Protein AF-X0A8H6-F1 (afdb_monomer_lite)

Sequence (537 aa):
MASAAYNHSKVDALNLSSRRIHMEAFFKHLGLWNSDKVAKAREKCVEMLCQLLNKHGYTSISQQYFEYEVDALVWYNVLKRGKVLTEANRWPWSETIPKKVDLTTPASLVYRDWLRRNSPAEGEDGGETIPPEPSNAQEHQVPAASVAAESSKASQGPESTTARVSQPSVAPQDQASVPWRTRKTQLDSAEKRAAQQKKAEEMAAKQQLAQNLFDAELAKIEALKHEASKEETVDSTEAVETEEAQRNGADQQARNQPTLPTGFDWAADVKETPLFSPYVDPKDPVPIREDWGIHNFENVKGSALPSHSLCETIWWEVIDKPRGGPLLGPFELALPNWLDFHDLVLHDFHKIATNKLIDEDIVIAWRIEENHPVSLIVGPSPLKNHAEGDIPFGLRVRSNWLRVAAWIVDAYRGSPVRLVDYLWDYQRWVVCHGESEPFHVYQHLHGVWQDITDNPDEAAAAARMNRENMDKWLPEVHAILTQPPDNVELLLENWVRREGNDHTKGRTIIARDAWARVALNAAYSWFYTMMSKDSNN

Organism: NCBI:txid1089452

Secondary structure (DSSP, 8-state):
-PPPP---TTS-TT-HHHHHHHHHHHHHHTT---HHHHHHHHHHHHHHHHHHHHHTT-S--BHHHHHHHHHHHHHHHHHHHTT---GGGS-TTTT-PPPSS-TTS-B-HHHHHHHHHHS--------------------------------------------------------PPPPHHHHHHHHHHHHHHHHHHHHHHHHHHHHHHHHHHHHHHHHHHHHHHHHHHHHHHHHTTTSHHHHTTTGGGSTT----PPPPPS---TTS------SS--SS-TTSPP---SSTTGGGGS-PPPP-PPPHHHHHHHHHHHT-----TTEEETTEEE--TTS-HIIIIITTTHHHHHTTSS-TTEEEEEEEETTEEEEEEEEE-TTS---TT-HHHHHHHHHHHHHHHHHHHHHHTT----HHHHHHHHHHHHHHH---S-TTHHHHHHHHHHHHHH-HHHHHHHHHHHHHHHHHHHHHHHHHHTS-HHHHHHHHHHHHHTT-HHHHHHHHHHHHHHHHHHHHHHHHHHHHHHHHHHTT-

Foldseek 3Di:
DDDDQLDPPVFDLQDLVSLVVSLQVVCVVVVLDDPVVLVVQLVVLLVVVLVVCVVVVNLWFFQSQSSSSSSLSSQCVSCVVVVNDDPSRHPPCVVPHDDRDDPVGDTRPSSNVVCVVPPDPPDPPPPPVPDDDDDDDDDDDDDDDDDDDDDDDDDDDDDDDDDDDDDDDDDDDDDDDDDPVVVVVVVVVVVVVVVVVVVVVVVVVVVVVVVVVVVVVVVVVVVVVVVVVVVVVPVVPPVVVPVVVPPPPPPPPPDDDDDDDPDDDPPPDPPPDQPDAFLDAPPDDQPFDDCFPVCLPPQDDFDDDDDQVLLVLLCCLAPVDDDDQQDPGRLKGFDDSLQRCCQQDVVVVVVCVVVVLAPPQWDWGFDDDPSGTTIIHIGGDPVDDDDRPPNVVSVSSVLVSQQVLQVVLVSLQQDSQHSSNSSVLVVVVCVVPVDRGDPPSVVSSNVSSVVCVVCVVVSSVSNVVLNVVLSVCSVVLVVLSSDRPVCNLVSLLCVLPVPHDVRNVSSLVSNLSSSCSRPVVVSVVSSVVSVVVVVPD

Structure (mmCIF, N/CA/C/O backbone):
data_AF-X0A8H6-F1
#
_entry.id   AF-X0A8H6-F1
#
loop_
_atom_site.group_PDB
_atom_site.id
_atom_site.type_symbol
_atom_site.label_atom_id
_atom_site.label_alt_id
_atom_site.label_comp_id
_atom_site.label_asym_id
_atom_site.label_entity_id
_atom_site.label_seq_id
_atom_site.pdbx_PDB_ins_code
_atom_site.Cartn_x
_atom_site.Cartn_y
_atom_site.Cartn_z
_atom_site.occupancy
_atom_site.B_iso_or_equiv
_atom_site.auth_seq_id
_atom_site.auth_comp_id
_atom_site.auth_asym_id
_atom_site.auth_atom_id
_atom_site.pdbx_PDB_model_num
ATOM 1 N N . MET A 1 1 ? -37.656 0.524 -10.442 1.00 39.66 1 MET A N 1
ATOM 2 C CA . MET A 1 1 ? -37.536 0.684 -11.911 1.00 39.66 1 MET A CA 1
ATOM 3 C C . MET A 1 1 ? -36.083 0.441 -12.276 1.00 39.66 1 MET A C 1
ATOM 5 O O . MET A 1 1 ? -35.234 0.967 -11.567 1.00 39.66 1 MET A O 1
ATOM 9 N N . ALA A 1 2 ? -35.778 -0.333 -13.318 1.00 36.41 2 ALA A N 1
ATOM 10 C CA . ALA A 1 2 ? -34.399 -0.432 -13.798 1.00 36.41 2 ALA A CA 1
ATOM 11 C C . ALA A 1 2 ? -34.017 0.886 -14.492 1.00 36.41 2 ALA A C 1
ATOM 13 O O . ALA A 1 2 ? -34.701 1.300 -15.429 1.00 36.41 2 ALA A O 1
ATOM 14 N N . SER A 1 3 ? -32.959 1.561 -14.033 1.00 46.88 3 SER A N 1
ATOM 15 C CA . SER A 1 3 ? -32.407 2.694 -14.783 1.00 46.88 3 SER A CA 1
ATOM 16 C C . SER A 1 3 ? -31.815 2.151 -16.076 1.00 46.88 3 SER A C 1
ATOM 18 O O . SER A 1 3 ? -30.947 1.282 -16.027 1.00 46.88 3 SER A O 1
ATOM 20 N N . ALA A 1 4 ? -32.246 2.672 -17.225 1.00 57.19 4 ALA A N 1
ATOM 21 C CA . ALA A 1 4 ? -31.561 2.393 -18.480 1.00 57.19 4 ALA A CA 1
ATOM 22 C C . ALA A 1 4 ? -30.087 2.805 -18.334 1.00 57.19 4 ALA A C 1
ATOM 24 O O . ALA A 1 4 ? -29.799 3.911 -17.864 1.00 57.19 4 ALA A O 1
ATOM 25 N N . ALA A 1 5 ? -29.164 1.903 -18.680 1.00 70.69 5 ALA A N 1
ATOM 26 C CA . ALA A 1 5 ? -27.735 2.162 -18.561 1.00 70.69 5 ALA A CA 1
ATOM 27 C C . ALA A 1 5 ? -27.361 3.368 -19.435 1.00 70.69 5 ALA A C 1
ATOM 29 O O . ALA A 1 5 ? -27.647 3.396 -20.636 1.00 70.69 5 ALA A O 1
ATOM 30 N N . TYR A 1 6 ? -26.761 4.386 -18.820 1.00 85.75 6 TYR A N 1
ATOM 31 C CA . TYR A 1 6 ? -26.459 5.642 -19.496 1.00 85.75 6 TYR A CA 1
ATOM 32 C C . TYR A 1 6 ? -25.353 5.385 -20.525 1.00 85.75 6 TYR A C 1
ATOM 34 O O . TYR A 1 6 ? -24.227 5.071 -20.163 1.00 85.75 6 TYR A O 1
ATOM 42 N N . ASN A 1 7 ? -25.664 5.420 -21.822 1.00 89.62 7 ASN A N 1
ATOM 43 C CA . ASN A 1 7 ? -24.740 4.885 -22.824 1.00 89.62 7 ASN A CA 1
ATOM 44 C C . ASN A 1 7 ? -23.545 5.832 -23.060 1.00 89.62 7 ASN A C 1
ATOM 46 O O . ASN A 1 7 ? -23.673 6.848 -23.742 1.00 89.62 7 ASN A O 1
ATOM 50 N N . HIS A 1 8 ? -22.382 5.472 -22.511 1.00 91.56 8 HIS A N 1
ATOM 51 C CA . HIS A 1 8 ? -21.139 6.241 -22.617 1.00 91.56 8 HIS A CA 1
ATOM 52 C C . HIS A 1 8 ? -20.358 6.009 -23.928 1.00 91.56 8 HIS A C 1
ATOM 54 O O . HIS A 1 8 ? -19.555 6.862 -24.309 1.00 91.56 8 HIS A O 1
ATOM 60 N N . SER A 1 9 ? -20.572 4.889 -24.635 1.00 90.31 9 SER A N 1
ATOM 61 C CA . SER A 1 9 ? -19.743 4.491 -25.792 1.00 90.31 9 SER A CA 1
ATOM 62 C C . SER A 1 9 ? -20.056 5.254 -27.083 1.00 90.31 9 SER A C 1
ATOM 64 O O . SER A 1 9 ? -19.313 5.160 -28.056 1.00 90.31 9 SER A O 1
ATOM 66 N N . LYS A 1 10 ? -21.128 6.056 -27.094 1.00 92.31 10 LYS A N 1
ATOM 67 C CA . LYS A 1 10 ? -21.468 6.975 -28.196 1.00 92.31 10 LYS A CA 1
ATOM 68 C C . LYS A 1 10 ? -20.771 8.339 -28.109 1.00 92.31 10 LYS A C 1
ATOM 70 O O . LYS A 1 10 ? -21.009 9.191 -28.964 1.00 92.31 10 LYS A O 1
ATOM 75 N N . VAL A 1 11 ? -19.956 8.572 -27.081 1.00 95.19 11 VAL A N 1
ATOM 76 C CA . VAL A 1 11 ? -19.265 9.846 -26.849 1.00 95.19 11 VAL A CA 1
ATOM 77 C C . VAL A 1 11 ? -17.816 9.738 -27.300 1.00 95.19 11 VAL A C 1
ATOM 79 O O . VAL A 1 11 ? -17.092 8.846 -26.866 1.00 95.19 11 VAL A O 1
ATOM 82 N N . ASP A 1 12 ? -17.375 10.685 -28.127 1.00 95.38 12 ASP A N 1
ATOM 83 C CA . ASP A 1 12 ? -15.957 10.862 -28.430 1.00 95.38 12 ASP A CA 1
ATOM 84 C C . ASP A 1 12 ? -15.209 11.316 -27.163 1.00 95.38 12 ASP A C 1
ATOM 86 O O . ASP A 1 12 ? -15.284 12.476 -26.749 1.00 95.38 12 ASP A O 1
ATOM 90 N N . ALA A 1 13 ? -14.485 10.377 -26.552 1.00 93.56 13 ALA A N 1
ATOM 91 C CA . ALA A 1 13 ? -13.665 10.588 -25.363 1.00 93.56 13 ALA A CA 1
ATOM 92 C C . ALA A 1 13 ? -12.538 11.614 -25.570 1.00 93.56 13 ALA A C 1
ATOM 94 O O . ALA A 1 13 ? -12.075 12.228 -24.608 1.00 93.56 13 ALA A O 1
ATOM 95 N N . LEU A 1 14 ? -12.088 11.824 -26.809 1.00 94.19 14 LEU A N 1
ATOM 96 C CA . LEU A 1 14 ? -11.013 12.753 -27.148 1.00 94.19 14 LEU A CA 1
ATOM 97 C C . LEU A 1 14 ? -11.537 14.180 -27.389 1.00 94.19 14 LEU A C 1
ATOM 99 O O . LEU A 1 14 ? -10.758 15.138 -27.306 1.00 94.19 14 LEU A O 1
ATOM 103 N N . ASN A 1 15 ? -12.847 14.343 -27.609 1.00 97.00 15 ASN A N 1
ATOM 104 C CA . ASN A 1 15 ? -13.508 15.631 -27.803 1.00 97.00 15 ASN A CA 1
ATOM 105 C C . ASN A 1 15 ? -13.967 16.261 -26.477 1.00 97.00 15 ASN A C 1
ATOM 107 O O . ASN A 1 15 ? -14.870 15.779 -25.791 1.00 97.00 15 ASN A O 1
ATOM 111 N N . LEU A 1 16 ? -13.364 17.407 -26.153 1.00 96.06 16 LEU A N 1
ATOM 112 C CA . LEU A 1 16 ? -13.616 18.174 -24.931 1.00 96.06 16 LEU A CA 1
ATOM 113 C C . LEU A 1 16 ? -15.093 18.547 -24.726 1.00 96.06 16 LEU A C 1
ATOM 115 O O . LEU A 1 16 ? -15.620 18.432 -23.619 1.00 96.06 16 LEU A O 1
ATOM 119 N N . SER A 1 17 ? -15.760 19.000 -25.788 1.00 97.38 17 SER A N 1
ATOM 120 C CA . SER A 1 17 ? -17.157 19.432 -25.729 1.00 97.38 17 SER A CA 1
ATOM 121 C C . SER A 1 17 ? -18.088 18.236 -25.560 1.00 97.38 17 SER A C 1
ATOM 123 O O . SER A 1 17 ? -18.989 18.279 -24.723 1.00 97.38 17 SER A O 1
ATOM 125 N N . SER A 1 18 ? -17.840 17.145 -26.292 1.00 96.69 18 SER A N 1
ATOM 126 C CA . SER A 1 18 ? -18.624 15.909 -26.199 1.00 96.69 18 SER A CA 1
ATOM 127 C C . SER A 1 18 ? -18.563 15.298 -24.799 1.00 96.69 18 SER A C 1
ATOM 129 O O . SER A 1 18 ? -19.616 14.991 -24.235 1.00 96.69 18 SER A O 1
ATOM 131 N N . ARG A 1 19 ? -17.367 15.206 -24.191 1.00 97.25 19 ARG A N 1
ATOM 132 C CA . ARG A 1 19 ? -17.226 14.777 -22.789 1.00 97.25 19 ARG A CA 1
ATOM 133 C C . ARG A 1 19 ? -18.043 15.654 -21.846 1.00 97.25 19 ARG A C 1
ATOM 135 O O . ARG A 1 19 ? -18.839 15.128 -21.075 1.00 97.25 19 ARG A O 1
ATOM 142 N N . ARG A 1 20 ? -17.884 16.981 -21.904 1.00 97.88 20 ARG A N 1
ATOM 143 C CA . ARG A 1 20 ? -18.527 17.901 -20.944 1.00 97.88 20 ARG A CA 1
ATOM 144 C C . ARG A 1 20 ? -20.049 17.926 -21.053 1.00 97.88 20 ARG A C 1
ATOM 146 O O . ARG A 1 20 ? -20.712 17.925 -20.020 1.00 97.88 20 ARG A O 1
ATOM 153 N N . ILE A 1 21 ? -20.595 17.850 -22.267 1.00 97.75 21 ILE A N 1
ATOM 154 C CA . ILE A 1 21 ? -22.042 17.702 -22.493 1.00 97.75 21 ILE A CA 1
ATOM 155 C C . ILE A 1 21 ? -22.551 16.389 -21.874 1.00 97.75 21 ILE A C 1
ATOM 157 O O . ILE A 1 21 ? -23.590 16.386 -21.212 1.00 97.75 21 ILE A O 1
ATOM 161 N N . HIS A 1 22 ? -21.806 15.285 -22.016 1.00 96.69 22 HIS A N 1
ATOM 162 C CA . HIS A 1 22 ? -22.165 14.007 -21.389 1.00 96.69 22 HIS A CA 1
ATOM 163 C C . HIS A 1 22 ? -22.076 14.051 -19.860 1.00 96.69 22 HIS A C 1
ATOM 165 O O . HIS A 1 22 ? -22.977 13.562 -19.185 1.00 96.69 22 HIS A O 1
ATOM 171 N N . MET A 1 23 ? -21.030 14.669 -19.302 1.00 97.88 23 MET A N 1
ATOM 172 C CA . MET A 1 23 ? -20.880 14.863 -17.854 1.00 97.88 23 MET A CA 1
ATOM 173 C C . MET A 1 23 ? -22.040 15.674 -17.272 1.00 97.88 23 MET A C 1
ATOM 175 O O . MET A 1 23 ? -22.624 15.274 -16.268 1.00 97.88 23 MET A O 1
ATOM 179 N N . GLU A 1 24 ? -22.418 16.777 -17.922 1.00 98.00 24 GLU A N 1
ATOM 180 C CA . GLU A 1 24 ? -23.578 17.578 -17.531 1.00 98.00 24 GLU A CA 1
ATOM 181 C C . GLU A 1 24 ? -24.874 16.759 -17.570 1.00 98.00 24 GLU A C 1
ATOM 183 O O . GLU A 1 24 ? -25.631 16.753 -16.598 1.00 98.00 24 GLU A O 1
ATOM 188 N N . ALA A 1 25 ? -25.122 16.031 -18.660 1.00 97.00 25 ALA A N 1
ATOM 189 C CA . ALA A 1 25 ? -26.327 15.224 -18.820 1.00 97.00 25 ALA A CA 1
ATOM 190 C C . ALA A 1 25 ? -26.401 14.066 -17.798 1.00 97.00 25 ALA A C 1
ATOM 192 O O . ALA A 1 25 ? -27.465 13.809 -17.227 1.00 97.00 25 ALA A O 1
ATOM 193 N N . PHE A 1 26 ? -25.266 13.432 -17.491 1.00 96.44 26 PHE A N 1
ATOM 194 C CA . PHE A 1 26 ? -25.152 12.370 -16.490 1.00 96.44 26 PHE A CA 1
ATOM 195 C C . PHE A 1 26 ? -25.337 12.890 -15.057 1.00 96.44 26 PHE A C 1
ATOM 197 O O . PHE A 1 26 ? -26.121 12.333 -14.288 1.00 96.44 26 PHE A O 1
ATOM 204 N N . PHE A 1 27 ? -24.692 14.001 -14.686 1.00 97.19 27 PHE A N 1
ATOM 205 C CA . PHE A 1 27 ? -24.892 14.604 -13.363 1.00 97.19 27 PHE A CA 1
ATOM 206 C C . PHE A 1 27 ? -26.315 15.160 -13.197 1.00 97.19 27 PHE A C 1
ATOM 208 O O . PHE A 1 27 ? -26.832 15.150 -12.082 1.00 97.19 27 PHE A O 1
ATOM 215 N N . LYS A 1 28 ? -26.979 15.605 -14.276 1.00 96.75 28 LYS A N 1
ATOM 216 C CA . LYS A 1 28 ? -28.411 15.960 -14.254 1.00 96.75 28 LYS A CA 1
ATOM 217 C C . LYS A 1 28 ? -29.289 14.737 -13.988 1.00 96.75 28 LYS A C 1
ATOM 219 O O . LYS A 1 28 ? -30.159 14.818 -13.127 1.00 96.75 28 LYS A O 1
ATOM 224 N N . HIS A 1 29 ? -29.029 13.611 -14.658 1.00 95.25 29 HIS A N 1
ATOM 225 C CA . HIS A 1 29 ? -29.730 12.336 -14.429 1.00 95.25 29 HIS A CA 1
ATOM 226 C C . HIS A 1 29 ? -29.615 11.851 -12.976 1.00 95.25 29 HIS A C 1
ATOM 228 O O . HIS A 1 29 ? -30.591 11.379 -12.404 1.00 95.25 29 HIS A O 1
ATOM 234 N N . LEU A 1 30 ? -28.449 12.036 -12.349 1.00 94.44 30 LEU A N 1
ATOM 235 C CA . LEU A 1 30 ? -28.212 11.687 -10.941 1.00 94.44 30 LEU A CA 1
ATOM 236 C C . LEU A 1 30 ? -28.659 12.761 -9.925 1.00 94.44 30 LEU A C 1
ATOM 238 O O . LEU A 1 30 ? -28.427 12.595 -8.731 1.00 94.44 30 LEU A O 1
ATOM 242 N N . GLY A 1 31 ? -29.247 13.882 -10.361 1.00 96.44 31 GLY A N 1
ATOM 243 C CA . GLY A 1 31 ? -29.631 14.991 -9.471 1.00 96.44 31 GLY A CA 1
ATOM 244 C C . GLY A 1 31 ? -28.454 15.754 -8.835 1.00 96.44 31 GLY A C 1
ATOM 245 O O . GLY A 1 31 ? -28.656 16.558 -7.928 1.00 96.44 31 GLY A O 1
ATOM 246 N N . LEU A 1 32 ? -27.224 15.527 -9.308 1.00 96.19 32 LEU A N 1
ATOM 247 C CA . LEU A 1 32 ? -25.988 16.126 -8.787 1.00 96.19 32 LEU A CA 1
ATOM 248 C C . LEU A 1 32 ? -25.566 17.412 -9.512 1.00 96.19 32 LEU A C 1
ATOM 250 O O . LEU A 1 32 ? -24.665 18.112 -9.041 1.00 96.19 32 LEU A O 1
ATOM 254 N N . TRP A 1 33 ? -26.174 17.733 -10.658 1.00 97.62 33 TRP A N 1
ATOM 255 C CA . TRP A 1 33 ? -25.787 18.908 -11.437 1.00 97.62 33 TRP A CA 1
ATOM 256 C C . TRP A 1 33 ? -26.108 20.222 -10.722 1.00 97.62 33 TRP A C 1
ATOM 258 O O . TRP A 1 33 ? -27.263 20.590 -10.510 1.00 97.62 33 TRP A O 1
ATOM 268 N N . ASN A 1 34 ? -25.059 20.988 -10.444 1.00 97.44 34 ASN A N 1
ATOM 269 C CA . ASN A 1 34 ? -25.142 22.388 -10.069 1.00 97.44 34 ASN A CA 1
ATOM 270 C C . ASN A 1 34 ? -23.924 23.100 -10.668 1.00 97.44 34 ASN A C 1
ATOM 272 O O . ASN A 1 34 ? -22.791 22.759 -10.325 1.00 97.44 34 ASN A O 1
ATOM 276 N N . SER A 1 35 ? -24.169 24.059 -11.565 1.00 97.44 35 SER A N 1
ATOM 277 C CA . SER A 1 35 ? -23.127 24.720 -12.366 1.00 97.44 35 SER A CA 1
ATOM 278 C C . SER A 1 35 ? -21.980 25.251 -11.502 1.00 97.44 35 SER A C 1
ATOM 280 O O . SER A 1 35 ? -20.821 24.926 -11.743 1.00 97.44 35 SER A O 1
ATOM 282 N N . ASP A 1 36 ? -22.298 25.976 -10.428 1.00 97.44 36 ASP A N 1
ATOM 283 C CA . ASP A 1 36 ? -21.301 26.631 -9.573 1.00 97.44 36 ASP A CA 1
ATOM 284 C C . ASP A 1 36 ? -20.467 25.622 -8.771 1.00 97.44 36 ASP A C 1
ATOM 286 O O . ASP A 1 36 ? -19.258 25.796 -8.604 1.00 97.44 36 ASP A O 1
ATOM 290 N N . LYS A 1 37 ? -21.088 24.537 -8.283 1.00 94.56 37 LYS A N 1
ATOM 291 C CA . LYS A 1 37 ? -20.383 23.444 -7.592 1.00 94.56 37 LYS A CA 1
ATOM 292 C C . LYS A 1 37 ? -19.473 22.667 -8.544 1.00 94.56 37 LYS A C 1
ATOM 294 O O . LYS A 1 37 ? -18.381 22.280 -8.128 1.00 94.56 37 LYS A O 1
ATOM 299 N N . VAL A 1 38 ? -19.892 22.451 -9.793 1.00 96.62 38 VAL A N 1
ATOM 300 C CA . VAL A 1 38 ? -19.085 21.769 -10.822 1.00 96.62 38 VAL A CA 1
ATOM 301 C C . VAL A 1 38 ? -17.935 22.664 -11.297 1.00 96.62 38 VAL A C 1
ATOM 303 O O . VAL A 1 38 ? -16.806 22.188 -11.390 1.00 96.62 38 VAL A O 1
ATOM 306 N N . ALA A 1 39 ? -18.170 23.965 -11.495 1.00 97.62 39 ALA A N 1
ATOM 307 C CA . ALA A 1 39 ? -17.128 24.941 -11.814 1.00 97.62 39 ALA A CA 1
ATOM 308 C C . ALA A 1 39 ? -16.051 25.001 -10.715 1.00 97.62 39 ALA A C 1
ATOM 310 O O . ALA A 1 39 ? -14.876 24.770 -10.998 1.00 97.62 39 ALA A O 1
ATOM 311 N N . LYS A 1 40 ? -16.454 25.164 -9.446 1.00 95.69 40 LYS A N 1
ATOM 312 C CA . LYS A 1 40 ? -15.538 25.151 -8.288 1.00 95.69 40 LYS A CA 1
ATOM 313 C C . LYS A 1 40 ? -14.828 23.807 -8.096 1.00 95.69 40 LYS A C 1
ATOM 315 O O . LYS A 1 40 ? -13.689 23.761 -7.632 1.00 95.69 40 LYS A O 1
ATOM 320 N N . ALA A 1 41 ? -15.472 22.692 -8.454 1.00 94.19 41 ALA A N 1
ATOM 321 C CA . ALA A 1 41 ? -14.803 21.394 -8.497 1.00 94.19 41 ALA A CA 1
ATOM 322 C C . ALA A 1 41 ? -13.724 21.365 -9.591 1.00 94.19 41 ALA A C 1
ATOM 324 O O . ALA A 1 41 ? -12.613 20.918 -9.311 1.00 94.19 41 ALA A O 1
ATOM 325 N N . ARG A 1 42 ? -14.005 21.891 -10.793 1.00 98.00 42 ARG A N 1
ATOM 326 C CA . ARG A 1 42 ? -13.033 21.977 -11.893 1.00 98.00 42 ARG A CA 1
ATOM 327 C C . ARG A 1 42 ? -11.844 22.867 -11.545 1.00 98.00 42 ARG A C 1
ATOM 329 O O . ARG A 1 42 ? -10.720 22.459 -11.803 1.00 98.00 42 ARG A O 1
ATOM 336 N N . GLU A 1 43 ? -12.066 24.023 -10.925 1.00 97.25 43 GLU A N 1
ATOM 337 C CA . GLU A 1 43 ? -10.995 24.906 -10.435 1.00 97.25 43 GLU A CA 1
ATOM 338 C C . GLU A 1 43 ? -10.047 24.163 -9.481 1.00 97.25 43 GLU A C 1
ATOM 340 O O . GLU A 1 43 ? -8.835 24.154 -9.701 1.00 97.25 43 GLU A O 1
ATOM 345 N N . LYS A 1 44 ? -10.588 23.440 -8.486 1.00 93.44 44 LYS A N 1
ATOM 346 C CA . LYS A 1 44 ? -9.762 22.623 -7.583 1.00 93.44 44 LYS A CA 1
ATOM 347 C C . LYS A 1 44 ? -9.062 21.459 -8.302 1.00 93.44 44 LYS A C 1
ATOM 349 O O . LYS A 1 44 ? -7.930 21.141 -7.952 1.00 93.44 44 LYS A O 1
ATOM 354 N N . CYS A 1 45 ? -9.696 20.829 -9.294 1.00 94.88 45 CYS A N 1
ATOM 355 C CA . CYS A 1 45 ? -9.077 19.744 -10.068 1.00 94.88 45 CYS A CA 1
ATOM 356 C C . CYS A 1 45 ? -7.939 20.245 -10.970 1.00 94.88 45 CYS A C 1
ATOM 358 O O . CYS A 1 45 ? -6.924 19.567 -11.077 1.00 94.88 45 CYS A O 1
ATOM 360 N N . VAL A 1 46 ? -8.080 21.434 -11.567 1.00 97.81 46 VAL A N 1
ATOM 361 C CA . VAL A 1 46 ? -7.016 22.118 -12.321 1.00 97.81 46 VAL A CA 1
ATOM 362 C C . VAL A 1 46 ? -5.811 22.374 -11.421 1.00 97.81 46 VAL A C 1
ATOM 364 O O . VAL A 1 46 ? -4.710 21.958 -11.761 1.00 97.81 46 VAL A O 1
ATOM 367 N N . GLU A 1 47 ? -6.019 22.998 -10.260 1.00 96.69 47 GLU A N 1
ATOM 368 C CA . GLU A 1 47 ? -4.938 23.319 -9.321 1.00 96.69 47 GLU A CA 1
ATOM 369 C C . GLU A 1 47 ? -4.222 22.053 -8.817 1.00 96.69 47 GLU A C 1
ATOM 371 O O . GLU A 1 47 ? -2.998 21.952 -8.884 1.00 96.69 47 GLU A O 1
ATOM 376 N N . MET A 1 48 ? -4.990 21.039 -8.407 1.00 92.31 48 MET A N 1
ATOM 377 C CA . MET A 1 48 ? -4.465 19.750 -7.947 1.00 92.31 48 MET A CA 1
ATOM 378 C C . MET A 1 48 ? -3.674 19.010 -9.038 1.00 92.31 48 MET A C 1
ATOM 380 O O . MET A 1 48 ? -2.625 18.436 -8.747 1.00 92.31 48 MET A O 1
ATOM 384 N N . LEU A 1 49 ? -4.137 19.040 -10.295 1.00 95.62 49 LEU A N 1
ATOM 385 C CA . LEU A 1 49 ? -3.410 18.442 -11.414 1.00 95.62 49 LEU A CA 1
ATOM 386 C C . LEU A 1 49 ? -2.120 19.214 -11.717 1.00 95.62 49 LEU A C 1
ATOM 388 O O . LEU A 1 49 ? -1.084 18.587 -11.910 1.00 95.62 49 LEU A O 1
ATOM 392 N N . CYS A 1 50 ? -2.142 20.549 -11.718 1.00 97.44 50 CYS A N 1
ATOM 393 C CA . CYS A 1 50 ? -0.933 21.350 -11.918 1.00 97.44 50 CYS A CA 1
ATOM 394 C C . CYS A 1 50 ? 0.138 21.049 -10.854 1.00 97.44 50 CYS A C 1
ATOM 396 O O . CYS A 1 50 ? 1.293 20.798 -11.198 1.00 97.44 50 CYS A O 1
ATOM 398 N N . GLN A 1 51 ? -0.251 20.989 -9.577 1.00 91.56 51 GLN A N 1
ATOM 399 C CA . GLN A 1 51 ? 0.647 20.625 -8.475 1.00 91.56 51 GLN A CA 1
ATOM 400 C C . GLN A 1 51 ? 1.225 19.212 -8.643 1.00 91.56 51 GLN A C 1
ATOM 402 O O . GLN A 1 51 ? 2.428 19.012 -8.463 1.00 91.56 51 GLN A O 1
ATOM 407 N N . LEU A 1 52 ? 0.394 18.239 -9.038 1.00 84.12 52 LEU A N 1
ATOM 408 C CA . LEU A 1 52 ? 0.818 16.863 -9.304 1.00 84.12 52 LEU A CA 1
ATOM 409 C C . LEU A 1 52 ? 1.822 16.788 -10.466 1.00 84.12 52 LEU A C 1
ATOM 411 O O . LEU A 1 52 ? 2.869 16.158 -10.334 1.00 84.12 52 LEU A O 1
ATOM 415 N N . LEU A 1 53 ? 1.537 17.455 -11.586 1.00 92.00 53 LEU A N 1
ATOM 416 C CA . LEU A 1 53 ? 2.412 17.466 -12.761 1.00 92.00 53 LEU A CA 1
ATOM 417 C C . LEU A 1 53 ? 3.766 18.126 -12.471 1.00 92.00 53 LEU A C 1
ATOM 419 O O . LEU A 1 53 ? 4.798 17.593 -12.882 1.00 92.00 53 LEU A O 1
ATOM 423 N N . ASN A 1 54 ? 3.771 19.217 -11.701 1.00 94.75 54 ASN A N 1
ATOM 424 C CA . ASN A 1 54 ? 4.995 19.895 -11.279 1.00 94.75 54 ASN A CA 1
ATOM 425 C C . ASN A 1 54 ? 5.816 19.028 -10.310 1.00 94.75 54 ASN A C 1
ATOM 427 O O . ASN A 1 54 ? 7.024 18.885 -10.479 1.00 94.75 54 ASN A O 1
ATOM 431 N N . LYS A 1 55 ? 5.159 18.349 -9.357 1.00 84.62 55 LYS A N 1
ATOM 432 C CA . LYS A 1 55 ? 5.793 17.363 -8.460 1.00 84.62 55 LYS A CA 1
ATOM 433 C C . LYS A 1 55 ? 6.396 16.163 -9.212 1.00 84.62 55 LYS A C 1
ATOM 435 O O . LYS A 1 55 ? 7.309 15.522 -8.697 1.00 84.62 55 LYS A O 1
ATOM 440 N N . HIS A 1 56 ? 5.918 15.873 -10.422 1.00 81.25 56 HIS A N 1
ATOM 441 C CA . HIS A 1 56 ? 6.483 14.870 -11.330 1.00 81.25 56 HIS A CA 1
ATOM 442 C C . HIS A 1 56 ? 7.489 15.435 -12.354 1.00 81.25 56 HIS A C 1
ATOM 444 O O . HIS A 1 56 ? 7.935 14.693 -13.224 1.00 81.25 56 HIS A O 1
ATOM 450 N N . GLY A 1 57 ? 7.867 16.716 -12.268 1.00 89.38 57 GLY A N 1
ATOM 451 C CA . GLY A 1 57 ? 8.887 17.325 -13.131 1.00 89.38 57 GLY A CA 1
ATOM 452 C C . GLY A 1 57 ? 8.454 17.582 -14.581 1.00 89.38 57 GLY A C 1
ATOM 453 O O . GLY A 1 57 ? 9.298 17.879 -15.426 1.00 89.38 57 GLY A O 1
ATOM 454 N N . TYR A 1 58 ? 7.160 17.487 -14.906 1.00 92.19 58 TYR A N 1
ATOM 455 C CA . TYR A 1 58 ? 6.685 17.748 -16.266 1.00 92.19 58 TYR A CA 1
ATOM 456 C C . TYR A 1 58 ? 6.772 19.246 -16.591 1.00 92.19 58 TYR A C 1
ATOM 458 O O . TYR A 1 58 ? 5.982 20.040 -16.091 1.00 92.19 58 TYR A O 1
ATOM 466 N N . THR A 1 59 ? 7.677 19.645 -17.484 1.00 94.50 59 THR A N 1
ATOM 467 C CA . THR A 1 59 ? 7.803 21.041 -17.956 1.00 94.50 59 THR A CA 1
ATOM 468 C C . THR A 1 59 ? 6.764 21.424 -19.017 1.00 94.50 59 THR A C 1
ATOM 470 O O . THR A 1 59 ? 6.527 22.604 -19.270 1.00 94.50 59 THR A O 1
ATOM 473 N N . SER A 1 60 ? 6.127 20.434 -19.649 1.00 95.94 60 SER A N 1
ATOM 474 C CA . SER A 1 60 ? 5.082 20.605 -20.660 1.00 95.94 60 SER A CA 1
ATOM 475 C C . SER A 1 60 ? 4.179 19.370 -20.711 1.00 95.94 60 SER A C 1
ATOM 477 O O . SER A 1 60 ? 4.599 18.268 -20.356 1.00 95.94 60 SER A O 1
ATOM 479 N N . ILE A 1 61 ? 2.934 19.549 -21.155 1.00 96.88 61 ILE A N 1
ATOM 480 C CA . ILE A 1 61 ? 1.940 18.479 -21.308 1.00 96.88 61 ILE A CA 1
ATOM 481 C C . ILE A 1 61 ? 0.925 18.858 -22.393 1.00 96.88 61 ILE A C 1
ATOM 483 O O . ILE A 1 61 ? 0.682 20.049 -22.601 1.00 96.88 61 ILE A O 1
ATOM 487 N N . SER A 1 62 ? 0.316 17.892 -23.085 1.00 97.38 62 SER A N 1
ATOM 488 C CA . SER A 1 62 ? -0.679 18.182 -24.126 1.00 97.38 62 SER A CA 1
ATOM 489 C C . SER A 1 62 ? -1.948 18.819 -23.542 1.00 97.38 62 SER A C 1
ATOM 491 O O . SER A 1 62 ? -2.451 18.420 -22.488 1.00 97.38 62 SER A O 1
ATOM 493 N N . GLN A 1 63 ? -2.510 19.804 -24.249 1.00 97.56 63 GLN A N 1
ATOM 494 C CA . GLN A 1 63 ? -3.779 20.445 -23.880 1.00 97.56 63 GLN A CA 1
ATOM 495 C C . GLN A 1 63 ? -4.940 19.431 -23.845 1.00 97.56 63 GLN A C 1
ATOM 497 O O . GLN A 1 63 ? -5.864 19.586 -23.047 1.00 97.56 63 GLN A O 1
ATOM 502 N N . GLN A 1 64 ? -4.885 18.381 -24.676 1.00 96.62 64 GLN A N 1
ATOM 503 C CA . GLN A 1 64 ? -5.909 17.336 -24.728 1.00 96.62 64 GLN A CA 1
ATOM 504 C C . GLN A 1 64 ? -5.848 16.392 -23.519 1.00 96.62 64 GLN A C 1
ATOM 506 O O . GLN A 1 64 ? -6.895 16.127 -22.928 1.00 96.62 64 GLN A O 1
ATOM 511 N N . TYR A 1 65 ? -4.654 15.932 -23.120 1.00 96.62 65 TYR A N 1
ATOM 512 C CA . TYR A 1 65 ? -4.480 15.133 -21.902 1.00 96.62 65 TYR A CA 1
ATOM 513 C C . TYR A 1 65 ? -4.853 15.939 -20.658 1.00 96.62 65 TYR A C 1
ATOM 515 O O . TYR A 1 65 ? -5.627 15.469 -19.831 1.00 96.62 65 TYR A O 1
ATOM 523 N N . PHE A 1 66 ? -4.377 17.184 -20.560 1.00 97.81 66 PHE A N 1
ATOM 524 C CA . PHE A 1 66 ? -4.658 18.046 -19.412 1.00 97.81 66 PHE A CA 1
ATOM 525 C C . PHE A 1 66 ? -6.163 18.235 -19.176 1.00 97.81 66 PHE A C 1
ATOM 527 O O . PHE A 1 66 ? -6.646 18.048 -18.064 1.00 97.81 66 PHE A O 1
ATOM 534 N N . GLU A 1 67 ? -6.930 18.558 -20.220 1.00 98.06 67 GLU A N 1
ATOM 535 C CA . GLU A 1 67 ? -8.381 18.722 -20.078 1.00 98.06 67 GLU A CA 1
ATOM 536 C C . GLU A 1 67 ? -9.115 17.392 -19.838 1.00 98.06 67 GLU A C 1
ATOM 538 O O . GLU A 1 67 ? -10.161 17.398 -19.195 1.00 98.06 67 GLU A O 1
ATOM 543 N N . TYR A 1 68 ? -8.589 16.268 -20.338 1.00 97.75 68 TYR A N 1
ATOM 544 C CA . TYR A 1 68 ? -9.136 14.928 -20.093 1.00 97.75 68 TYR A CA 1
ATOM 545 C C . TYR A 1 68 ? -8.981 14.510 -18.625 1.00 97.75 68 TYR A C 1
ATOM 547 O O . TYR A 1 68 ? -9.968 14.128 -18.000 1.00 97.75 68 TYR A O 1
ATOM 555 N N . GLU A 1 69 ? -7.790 14.671 -18.043 1.00 96.69 69 GLU A N 1
ATOM 556 C CA . GLU A 1 69 ? -7.555 14.398 -16.618 1.00 96.69 69 GLU A CA 1
ATOM 557 C C . GLU A 1 69 ? -8.357 15.345 -15.717 1.00 96.69 69 GLU A C 1
ATOM 559 O O . GLU A 1 69 ? -8.953 14.912 -14.735 1.00 96.69 69 GLU A O 1
ATOM 564 N N . VAL A 1 70 ? -8.455 16.635 -16.065 1.00 98.12 70 VAL A N 1
ATOM 565 C CA . VAL A 1 70 ? -9.311 17.585 -15.331 1.00 98.12 70 VAL A CA 1
ATOM 566 C C . VAL A 1 70 ? -10.777 17.140 -15.344 1.00 98.12 70 VAL A C 1
ATOM 568 O O . VAL A 1 70 ? -11.433 17.204 -14.305 1.00 98.12 70 VAL A O 1
ATOM 571 N N . ASP A 1 71 ? -11.296 16.663 -16.479 1.00 98.44 71 ASP A N 1
ATOM 572 C CA . ASP A 1 71 ? -12.665 16.140 -16.566 1.00 98.44 71 ASP A CA 1
ATOM 573 C C . ASP A 1 71 ? -12.847 14.852 -15.735 1.00 98.44 71 ASP A C 1
ATOM 575 O O . ASP A 1 71 ? -13.832 14.729 -15.002 1.00 98.44 71 ASP A O 1
ATOM 579 N N . ALA A 1 72 ? -11.880 13.929 -15.775 1.00 96.81 72 ALA A N 1
ATOM 580 C CA . ALA A 1 72 ? -11.897 12.688 -14.996 1.00 96.81 72 ALA A CA 1
ATOM 581 C C . ALA A 1 72 ? -11.847 12.943 -13.476 1.00 96.81 72 ALA A C 1
ATOM 583 O O . ALA A 1 72 ? -12.607 12.351 -12.702 1.00 96.81 72 ALA A O 1
ATOM 584 N N . LEU A 1 73 ? -11.011 13.889 -13.039 1.00 95.75 73 LEU A N 1
ATOM 585 C CA . LEU A 1 73 ? -10.930 14.323 -11.644 1.00 95.75 73 LEU A CA 1
ATOM 586 C C . LEU A 1 73 ? -12.217 15.028 -11.189 1.00 95.75 73 LEU A C 1
ATOM 588 O O . LEU A 1 73 ? -12.649 14.828 -10.051 1.00 95.75 73 LEU A O 1
ATOM 592 N N . VAL A 1 74 ? -12.871 15.807 -12.059 1.00 97.88 74 VAL A N 1
ATOM 593 C CA . VAL A 1 74 ? -14.195 16.391 -11.773 1.00 97.88 74 VAL A CA 1
ATOM 594 C C . VAL A 1 74 ? -15.251 15.297 -11.621 1.00 97.88 74 VAL A C 1
ATOM 596 O O . VAL A 1 74 ? -16.023 15.347 -10.664 1.00 97.88 74 VAL A O 1
ATOM 599 N N . TRP A 1 75 ? -15.260 14.289 -12.500 1.00 97.88 75 TRP A N 1
ATOM 600 C CA . TRP A 1 75 ? -16.170 13.139 -12.424 1.00 97.88 75 TRP A CA 1
ATOM 601 C C . TRP A 1 75 ? -16.072 12.415 -11.084 1.00 97.88 75 TRP A C 1
ATOM 603 O O . TRP A 1 75 ? -17.061 12.335 -10.351 1.00 97.88 75 TRP A O 1
ATOM 613 N N . TYR A 1 76 ? -14.866 11.981 -10.712 1.00 95.06 76 TYR A N 1
ATOM 614 C CA . TYR A 1 76 ? -14.618 11.316 -9.433 1.00 95.06 76 TYR A CA 1
ATOM 615 C C . TYR A 1 76 ? -15.062 12.183 -8.242 1.00 95.06 76 TYR A C 1
ATOM 617 O O . TYR A 1 76 ? -15.788 11.716 -7.363 1.00 95.06 76 TYR A O 1
ATOM 625 N N . ASN A 1 77 ? -14.692 13.470 -8.227 1.00 92.31 77 ASN A N 1
ATOM 626 C CA . ASN A 1 77 ? -15.027 14.373 -7.124 1.00 92.31 77 ASN A CA 1
ATOM 627 C C . ASN A 1 77 ? -16.530 14.677 -7.005 1.00 92.31 77 ASN A C 1
ATOM 629 O O . ASN A 1 77 ? -17.021 14.829 -5.884 1.00 92.31 77 ASN A O 1
ATOM 633 N N . VAL A 1 78 ? -17.275 14.764 -8.112 1.00 95.69 78 VAL A N 1
ATOM 634 C CA . VAL A 1 78 ? -18.734 14.972 -8.082 1.00 95.69 78 VAL A CA 1
ATOM 635 C C . VAL A 1 78 ? -19.447 13.721 -7.564 1.00 95.69 78 VAL A C 1
ATOM 637 O O . VAL A 1 78 ? -20.238 13.827 -6.625 1.00 95.69 78 VAL A O 1
ATOM 640 N N . LEU A 1 79 ? -19.128 12.535 -8.093 1.00 94.50 79 LEU A N 1
ATOM 641 C CA . LEU A 1 79 ? -19.793 11.289 -7.688 1.00 94.50 79 LEU A CA 1
ATOM 642 C C . LEU A 1 79 ? -19.444 10.872 -6.250 1.00 94.50 79 LEU A C 1
ATOM 644 O O . LEU A 1 79 ? -20.334 10.453 -5.505 1.00 94.50 79 LEU A O 1
ATOM 648 N N . LYS A 1 80 ? -18.185 11.057 -5.815 1.00 90.69 80 LYS A N 1
ATOM 649 C CA . LYS A 1 80 ? -17.753 10.781 -4.432 1.00 90.69 80 LYS A CA 1
ATOM 650 C C . LYS A 1 80 ? -18.458 11.696 -3.427 1.00 90.69 80 LYS A C 1
ATOM 652 O O . LYS A 1 80 ? -18.940 11.219 -2.403 1.00 90.69 80 LYS A O 1
ATOM 657 N N . ARG A 1 81 ? -18.607 12.992 -3.738 1.00 90.25 81 ARG A N 1
ATOM 658 C CA . ARG A 1 81 ? -19.389 13.940 -2.914 1.00 90.25 81 ARG A CA 1
ATOM 659 C C . ARG A 1 81 ? -20.886 13.632 -2.906 1.00 90.25 81 ARG A C 1
ATOM 661 O O . ARG A 1 81 ? -21.533 13.854 -1.889 1.00 90.25 81 ARG A O 1
ATOM 668 N N . GLY A 1 82 ? -21.422 13.114 -4.010 1.00 92.81 82 GLY A N 1
ATOM 669 C CA . GLY A 1 82 ? -22.805 12.643 -4.099 1.00 92.81 82 GLY A CA 1
ATOM 670 C C . GLY A 1 82 ? -23.083 11.329 -3.360 1.00 92.81 82 GLY A C 1
ATOM 671 O O . GLY A 1 82 ? -24.243 10.954 -3.259 1.00 92.81 82 GLY A O 1
ATOM 672 N N . LYS A 1 83 ? -22.051 10.629 -2.854 1.00 93.62 83 LYS A N 1
ATOM 673 C CA . LYS A 1 83 ? -22.132 9.253 -2.318 1.00 93.62 83 LYS A CA 1
ATOM 674 C C . LYS A 1 83 ? -22.731 8.232 -3.306 1.00 93.62 83 LYS A C 1
ATOM 676 O O . LYS A 1 83 ? -23.362 7.268 -2.893 1.00 93.62 83 LYS A O 1
ATOM 681 N N . VAL A 1 84 ? -22.513 8.435 -4.609 1.00 93.50 84 VAL A N 1
ATOM 682 C CA . VAL A 1 84 ? -23.008 7.547 -5.685 1.00 93.50 84 VAL A CA 1
ATOM 683 C C . VAL A 1 84 ? -21.891 6.916 -6.519 1.00 93.50 84 VAL A C 1
ATOM 685 O O . VAL A 1 84 ? -22.187 6.235 -7.497 1.00 93.50 84 VAL A O 1
ATOM 688 N N . LEU A 1 85 ? -20.620 7.159 -6.184 1.00 91.75 85 LEU A N 1
ATOM 689 C CA . LEU A 1 85 ? -19.490 6.537 -6.876 1.00 91.75 85 LEU A CA 1
ATOM 690 C C . LEU A 1 85 ? -19.500 5.018 -6.642 1.00 91.75 85 LEU A C 1
ATOM 692 O O . LEU A 1 85 ? -19.470 4.565 -5.502 1.00 91.75 85 LEU A O 1
ATOM 696 N N . THR A 1 86 ? -19.543 4.259 -7.732 1.00 90.12 86 THR A N 1
ATOM 697 C CA . THR A 1 86 ? -19.636 2.793 -7.785 1.00 90.12 86 THR A CA 1
ATOM 698 C C . THR A 1 86 ? -18.910 2.280 -9.030 1.00 90.12 86 THR A C 1
ATOM 700 O O . THR A 1 86 ? -18.620 3.055 -9.943 1.00 90.12 86 THR A O 1
ATOM 703 N N . GLU A 1 87 ? -18.682 0.968 -9.126 1.00 80.25 87 GLU A N 1
ATOM 704 C CA . GLU A 1 87 ? -18.122 0.334 -10.331 1.00 80.25 87 GLU A CA 1
ATOM 705 C C . GLU A 1 87 ? -18.890 0.716 -11.606 1.00 80.25 87 GLU A C 1
ATOM 707 O O . GLU A 1 87 ? -18.292 1.121 -12.602 1.00 80.25 87 GLU A O 1
ATOM 712 N N . ALA A 1 88 ? -20.226 0.710 -11.534 1.00 86.69 88 ALA A N 1
ATOM 713 C CA . ALA A 1 88 ? -21.123 1.032 -12.644 1.00 86.69 88 ALA A CA 1
ATOM 714 C C . ALA A 1 88 ? -21.085 2.507 -13.104 1.00 86.69 88 ALA A C 1
ATOM 716 O O . ALA A 1 88 ? -21.743 2.852 -14.086 1.00 86.69 88 ALA A O 1
ATOM 717 N N . ASN A 1 89 ? -20.354 3.390 -12.412 1.00 91.31 89 ASN A N 1
ATOM 718 C CA . ASN A 1 89 ? -20.132 4.775 -12.836 1.00 91.31 89 ASN A CA 1
ATOM 719 C C . ASN A 1 89 ? -18.702 5.287 -12.575 1.00 91.31 89 ASN A C 1
ATOM 721 O O . ASN A 1 89 ? -18.483 6.492 -12.402 1.00 91.31 89 ASN A O 1
ATOM 725 N N . ARG A 1 90 ? -17.706 4.392 -12.644 1.00 92.31 90 ARG A N 1
ATOM 726 C CA . ARG A 1 90 ? -16.299 4.774 -12.864 1.00 92.31 90 ARG A CA 1
ATOM 727 C C . ARG A 1 90 ? -16.147 5.646 -14.122 1.00 92.31 90 ARG A C 1
ATOM 729 O O . ARG A 1 90 ? -17.063 5.768 -14.934 1.00 92.31 90 ARG A O 1
ATOM 736 N N . TRP A 1 91 ? -14.991 6.295 -14.272 1.00 96.38 91 TRP A N 1
ATOM 737 C CA . TRP A 1 91 ? -14.712 7.127 -15.446 1.00 96.38 91 TRP A CA 1
ATOM 738 C C . TRP A 1 91 ? -14.781 6.276 -16.731 1.00 96.38 91 TRP A C 1
ATOM 740 O O . TRP A 1 91 ? -13.971 5.364 -16.894 1.00 96.38 91 TRP A O 1
ATOM 750 N N . PRO A 1 92 ? -15.727 6.546 -17.646 1.00 94.00 92 PRO A N 1
ATOM 751 C CA . PRO A 1 92 ? -16.192 5.560 -18.627 1.00 94.00 92 PRO A CA 1
ATOM 752 C C . PRO A 1 92 ? -15.310 5.443 -19.880 1.00 94.00 92 PRO A C 1
ATOM 754 O O . PRO A 1 92 ? -15.667 4.739 -20.821 1.00 94.00 92 PRO A O 1
ATOM 757 N N . TRP A 1 93 ? -14.190 6.166 -19.923 1.00 95.25 93 TRP A N 1
ATOM 758 C CA . TRP A 1 93 ? -13.290 6.234 -21.076 1.00 95.25 93 TRP A CA 1
ATOM 759 C C . TRP A 1 93 ? -11.842 5.876 -20.712 1.00 95.25 93 TRP A C 1
ATOM 761 O O . TRP A 1 93 ? -10.921 6.265 -21.421 1.00 95.25 93 TRP A O 1
ATOM 771 N N . SER A 1 94 ? -11.633 5.129 -19.621 1.00 87.25 94 SER A N 1
ATOM 772 C CA . SER A 1 94 ? -10.316 4.713 -19.104 1.00 87.25 94 SER A CA 1
ATOM 773 C C . SER A 1 94 ? -9.413 3.987 -20.110 1.00 87.25 94 SER A C 1
ATOM 775 O O . SER A 1 94 ? -8.204 3.961 -19.917 1.00 87.25 94 SER A O 1
ATOM 777 N N . GLU A 1 95 ? -9.973 3.425 -21.179 1.00 87.38 95 GLU A N 1
ATOM 778 C CA . GLU A 1 95 ? -9.235 2.781 -22.277 1.00 87.38 95 GLU A CA 1
ATOM 779 C C . GLU A 1 95 ? -8.707 3.785 -23.324 1.00 87.38 95 GLU A C 1
ATOM 781 O O . GLU A 1 95 ? -7.746 3.499 -24.037 1.00 87.38 95 GLU A O 1
ATOM 786 N N . THR A 1 96 ? -9.289 4.988 -23.400 1.00 89.75 96 THR A N 1
ATOM 787 C CA . THR A 1 96 ? -9.034 5.997 -24.447 1.00 89.75 96 THR A CA 1
ATOM 788 C C . THR A 1 96 ? -8.324 7.223 -23.863 1.00 89.75 96 THR A C 1
ATOM 790 O O . THR A 1 96 ? -8.794 8.359 -23.953 1.00 89.75 96 THR A O 1
ATOM 793 N N . ILE A 1 97 ? -7.171 6.989 -23.232 1.00 92.12 97 ILE A N 1
ATOM 794 C CA . ILE A 1 97 ? -6.356 8.035 -22.598 1.00 92.12 97 ILE A CA 1
ATOM 795 C C . ILE A 1 97 ? -5.541 8.788 -23.675 1.00 92.12 97 ILE A C 1
ATOM 797 O O . ILE A 1 97 ? -4.794 8.152 -24.425 1.00 92.12 97 ILE A O 1
ATOM 801 N N . PRO A 1 98 ? -5.616 10.134 -23.768 1.00 93.06 98 PRO A N 1
ATOM 802 C CA . PRO A 1 98 ? -4.744 10.910 -24.652 1.00 93.06 98 PRO A CA 1
ATOM 803 C C . PRO A 1 98 ? -3.266 10.773 -24.257 1.00 93.06 98 PRO A C 1
ATOM 805 O O . PRO A 1 98 ? -2.930 10.534 -23.100 1.00 93.06 98 PRO A O 1
ATOM 808 N N . LYS A 1 99 ? -2.333 11.009 -25.181 1.00 91.25 99 LYS A N 1
ATOM 809 C CA . LYS A 1 99 ? -0.907 11.013 -24.817 1.00 91.25 99 LYS A CA 1
ATOM 810 C C . LYS A 1 99 ? -0.557 12.236 -23.961 1.00 91.25 99 LYS A C 1
ATOM 812 O O . LYS A 1 99 ? -0.790 13.374 -24.375 1.00 91.25 99 LYS A O 1
ATOM 817 N N . LYS A 1 100 ? 0.094 11.992 -22.814 1.00 92.25 100 LYS A N 1
ATOM 818 C CA . LYS A 1 100 ? 0.667 13.022 -21.922 1.00 92.25 100 LYS A CA 1
ATOM 819 C C . LYS A 1 100 ? 1.494 14.052 -22.693 1.00 92.25 100 LYS A C 1
ATOM 821 O O . LYS A 1 100 ? 1.247 15.249 -22.593 1.00 92.25 100 LYS A O 1
ATOM 826 N N . VAL A 1 101 ? 2.434 13.578 -23.507 1.00 90.12 101 VAL A N 1
ATOM 827 C CA . VAL A 1 101 ? 3.245 14.401 -24.410 1.00 90.12 101 VAL A CA 1
ATOM 828 C C . VAL A 1 101 ? 2.951 13.955 -25.840 1.00 90.12 101 VAL A C 1
ATOM 830 O O . VAL A 1 101 ? 3.240 12.819 -26.207 1.00 90.12 101 VAL A O 1
ATOM 833 N N . ASP A 1 102 ? 2.368 14.843 -26.646 1.00 87.88 102 ASP A N 1
ATOM 834 C CA . ASP A 1 102 ? 2.207 14.641 -28.087 1.00 87.88 102 ASP A CA 1
ATOM 835 C C . ASP A 1 102 ? 2.569 15.929 -28.830 1.00 87.88 102 ASP A C 1
ATOM 837 O O . ASP A 1 102 ? 1.884 16.946 -28.710 1.00 87.88 102 ASP A O 1
ATOM 841 N N . LEU A 1 103 ? 3.659 15.868 -29.598 1.00 84.75 103 LEU A N 1
ATOM 842 C CA . LEU A 1 103 ? 4.231 16.991 -30.346 1.00 84.75 103 LEU A CA 1
ATOM 843 C C . LEU A 1 103 ? 3.320 17.493 -31.482 1.00 84.75 103 LEU A C 1
ATOM 845 O O . LEU A 1 103 ? 3.570 18.563 -32.029 1.00 84.75 103 LEU A O 1
ATOM 849 N N . THR A 1 104 ? 2.276 16.739 -31.847 1.00 89.69 104 THR A N 1
ATOM 850 C CA . THR A 1 104 ? 1.257 17.167 -32.821 1.00 89.69 104 THR A CA 1
ATOM 851 C C . THR A 1 104 ? 0.152 18.020 -32.191 1.00 89.69 104 THR A C 1
ATOM 853 O O . THR A 1 104 ? -0.637 18.634 -32.908 1.00 89.69 104 THR A O 1
ATOM 856 N N . THR A 1 105 ? 0.097 18.091 -30.856 1.00 89.00 105 THR A N 1
ATOM 857 C CA . THR A 1 105 ? -0.914 18.841 -30.100 1.00 89.00 105 THR A CA 1
ATOM 858 C C . THR A 1 105 ? -0.309 20.075 -29.423 1.00 89.00 105 THR A C 1
ATOM 860 O O . THR A 1 105 ? 0.856 20.046 -29.021 1.00 89.00 105 THR A O 1
ATOM 863 N N . PRO A 1 106 ? -1.069 21.172 -29.246 1.00 94.38 106 PRO A N 1
ATOM 864 C CA . PRO A 1 106 ? -0.593 22.311 -28.471 1.00 94.38 106 PRO A CA 1
ATOM 865 C C . PRO A 1 106 ? -0.404 21.928 -26.996 1.00 94.38 106 PRO A C 1
ATOM 867 O O . PRO A 1 106 ? -1.203 21.184 -26.419 1.00 94.38 106 PRO A O 1
ATOM 870 N N . ALA A 1 107 ? 0.637 22.479 -26.370 1.00 95.75 107 ALA A N 1
ATOM 871 C CA . ALA A 1 107 ? 0.859 22.349 -24.934 1.00 95.75 107 ALA A CA 1
ATOM 872 C C . ALA A 1 107 ? -0.249 23.056 -24.127 1.00 95.75 107 ALA A C 1
ATOM 874 O O . ALA A 1 107 ? -0.787 24.076 -24.563 1.00 95.75 107 ALA A O 1
ATOM 875 N N . SER A 1 108 ? -0.567 22.531 -22.941 1.00 97.88 108 SER A N 1
ATOM 876 C CA . SER A 1 108 ? -1.589 23.083 -22.047 1.00 97.88 108 SER A CA 1
ATOM 877 C C . SER A 1 108 ? -1.252 24.517 -21.635 1.00 97.88 108 SER A C 1
ATOM 879 O O . SER A 1 108 ? -0.296 24.756 -20.891 1.00 97.88 108 SER A O 1
ATOM 881 N N . LEU A 1 109 ? -2.064 25.474 -22.093 1.00 97.81 109 LEU A N 1
ATOM 882 C CA . LEU A 1 109 ? -1.904 26.889 -21.746 1.00 97.81 109 LEU A CA 1
ATOM 883 C C . LEU A 1 109 ? -2.097 27.093 -20.240 1.00 97.81 109 LEU A C 1
ATOM 885 O O . LEU A 1 109 ? -1.288 27.757 -19.598 1.00 97.81 109 LEU A O 1
ATOM 889 N N . VAL A 1 110 ? -3.116 26.440 -19.671 1.00 98.06 110 VAL A N 1
ATOM 890 C CA . VAL A 1 110 ? -3.458 26.504 -18.242 1.00 98.06 110 VAL A CA 1
ATOM 891 C C . VAL A 1 110 ? -2.294 26.031 -17.374 1.00 98.06 110 VAL A C 1
ATOM 893 O O . VAL A 1 110 ? -1.938 26.713 -16.416 1.00 98.06 110 VAL A O 1
ATOM 896 N N . TYR A 1 111 ? -1.666 24.904 -17.724 1.00 97.94 111 TYR A N 1
ATOM 897 C CA . TYR A 1 111 ? -0.533 24.377 -16.964 1.00 97.94 111 TYR A CA 1
ATOM 898 C C . TYR A 1 111 ? 0.718 25.251 -17.117 1.00 97.94 111 TYR A C 1
ATOM 900 O O . TYR A 1 111 ? 1.357 25.595 -16.128 1.00 97.94 111 TYR A O 1
ATOM 908 N N . ARG A 1 112 ? 1.030 25.704 -18.336 1.00 97.62 112 ARG A N 1
ATOM 909 C CA . ARG A 1 112 ? 2.166 26.603 -18.605 1.00 97.62 112 ARG A CA 1
ATOM 910 C C . ARG A 1 112 ? 2.034 27.951 -17.881 1.00 97.62 112 ARG A C 1
ATOM 912 O O . ARG A 1 112 ? 3.018 28.495 -17.386 1.00 97.62 112 ARG A O 1
ATOM 919 N N . ASP A 1 113 ? 0.821 28.491 -17.809 1.00 97.94 113 ASP A N 1
ATOM 920 C CA . ASP A 1 113 ? 0.534 29.758 -17.131 1.00 97.94 113 ASP A CA 1
ATOM 921 C C . ASP A 1 113 ? 0.301 29.566 -15.612 1.00 97.94 113 ASP A C 1
ATOM 923 O O . ASP A 1 113 ? 0.323 30.538 -14.855 1.00 97.94 113 ASP A O 1
ATOM 927 N N . TRP A 1 114 ? 0.133 28.326 -15.131 1.00 97.94 114 TRP A N 1
ATOM 928 C CA . TRP A 1 114 ? 0.321 27.953 -13.723 1.00 97.94 114 TRP A CA 1
ATOM 929 C C . TRP A 1 114 ? 1.809 27.874 -13.369 1.00 97.94 114 TRP A C 1
ATOM 931 O O . TRP A 1 114 ? 2.207 28.494 -12.387 1.00 97.94 114 TRP A O 1
ATOM 941 N N . LEU A 1 115 ? 2.638 27.222 -14.197 1.00 97.19 115 LEU A N 1
ATOM 942 C CA . LEU A 1 115 ? 4.090 27.142 -14.000 1.00 97.19 115 LEU A CA 1
ATOM 943 C C . LEU A 1 115 ? 4.705 28.541 -13.887 1.00 97.19 115 LEU A C 1
ATOM 945 O O . LEU A 1 115 ? 5.320 28.833 -12.873 1.00 97.19 115 LEU A O 1
ATOM 949 N N . ARG A 1 116 ? 4.423 29.468 -14.817 1.00 96.75 116 ARG A N 1
ATOM 950 C CA . ARG A 1 116 ? 4.938 30.857 -14.740 1.00 96.75 116 ARG A CA 1
ATOM 951 C C . ARG A 1 116 ? 4.570 31.605 -13.442 1.00 96.75 116 ARG A C 1
ATOM 953 O O . ARG A 1 116 ? 5.218 32.590 -13.115 1.00 96.75 116 ARG A O 1
ATOM 960 N N . ARG A 1 117 ? 3.520 31.186 -12.725 1.00 96.69 117 ARG A N 1
ATOM 961 C CA . ARG A 1 117 ? 3.086 31.793 -11.450 1.00 96.69 117 ARG A CA 1
ATOM 962 C C . ARG A 1 117 ? 3.600 31.061 -10.205 1.00 96.69 117 ARG A C 1
ATOM 964 O O . ARG A 1 117 ? 3.473 31.614 -9.120 1.00 96.69 117 ARG A O 1
ATOM 971 N N . ASN A 1 118 ? 4.115 29.839 -10.354 1.00 94.94 118 ASN A N 1
ATOM 972 C CA . ASN A 1 118 ? 4.539 28.966 -9.251 1.00 94.94 118 ASN A CA 1
ATOM 973 C C . ASN A 1 118 ? 6.003 28.508 -9.358 1.00 94.94 118 ASN A C 1
ATOM 975 O O . ASN A 1 118 ? 6.521 27.912 -8.415 1.00 94.94 118 ASN A O 1
ATOM 979 N N . SER A 1 119 ? 6.691 28.805 -10.464 1.00 89.81 119 SER A N 1
ATOM 980 C CA . SER A 1 119 ? 8.145 28.936 -10.465 1.00 89.81 119 SER A CA 1
ATOM 981 C C . SER A 1 119 ? 8.534 29.859 -9.309 1.00 89.81 119 SER A C 1
ATOM 983 O O . SER A 1 119 ? 7.958 30.949 -9.206 1.00 89.81 119 SER A O 1
ATOM 985 N N . PRO A 1 120 ? 9.507 29.478 -8.462 1.00 83.69 120 PRO A N 1
ATOM 986 C CA . PRO A 1 120 ? 10.203 30.456 -7.645 1.00 83.69 120 PRO A CA 1
ATOM 987 C C . PRO A 1 120 ? 10.660 31.599 -8.551 1.00 83.69 120 PRO A C 1
ATOM 989 O O . PRO A 1 120 ? 11.059 31.353 -9.693 1.00 83.69 120 PRO A O 1
ATOM 992 N N . ALA A 1 121 ? 10.613 32.834 -8.058 1.00 76.56 121 ALA A N 1
ATOM 993 C CA . ALA A 1 121 ? 11.400 33.878 -8.688 1.00 76.56 121 ALA A CA 1
ATOM 994 C C . ALA A 1 121 ? 12.863 33.434 -8.569 1.00 76.56 121 ALA A C 1
ATOM 996 O O . ALA A 1 121 ? 13.403 33.407 -7.461 1.00 76.56 121 ALA A O 1
ATOM 997 N N . GLU A 1 122 ? 13.464 33.005 -9.685 1.00 63.72 122 GLU A N 1
ATOM 998 C CA . GLU A 1 122 ? 14.915 32.876 -9.777 1.00 63.72 122 GLU A CA 1
ATOM 999 C C . GLU A 1 122 ? 15.469 34.222 -9.335 1.00 63.72 122 GLU A C 1
ATOM 1001 O O . GLU A 1 122 ? 15.064 35.259 -9.867 1.00 63.72 122 GLU A O 1
ATOM 1006 N N . GLY A 1 123 ? 16.258 34.202 -8.263 1.00 59.72 123 GLY A N 1
ATOM 1007 C CA . GLY A 1 123 ? 16.569 35.423 -7.549 1.00 59.72 123 GLY A CA 1
ATOM 1008 C C . GLY A 1 123 ? 17.208 36.440 -8.483 1.00 59.72 123 GLY A C 1
ATOM 1009 O O . GLY A 1 123 ? 18.133 36.114 -9.229 1.00 59.72 123 GLY A O 1
ATOM 1010 N N . GLU A 1 124 ? 16.801 37.697 -8.334 1.00 52.88 124 GLU A N 1
ATOM 1011 C CA . GLU A 1 124 ? 17.779 38.777 -8.377 1.00 52.88 124 GLU A CA 1
ATOM 1012 C C . GLU A 1 124 ? 18.750 38.520 -7.213 1.00 52.88 124 GLU A C 1
ATOM 1014 O O . GLU A 1 124 ? 18.626 39.100 -6.135 1.00 52.88 124 GLU A O 1
ATOM 1019 N N . ASP A 1 125 ? 19.657 37.553 -7.408 1.00 53.62 125 ASP A N 1
ATOM 1020 C CA . ASP A 1 125 ? 20.806 37.345 -6.544 1.00 53.62 125 ASP A CA 1
ATOM 1021 C C . ASP A 1 125 ? 21.572 38.657 -6.586 1.00 53.62 125 ASP A C 1
ATOM 1023 O O . ASP A 1 125 ? 22.053 39.085 -7.641 1.00 53.62 125 ASP A O 1
ATOM 1027 N N . GLY A 1 126 ? 21.525 39.357 -5.455 1.00 52.41 126 GLY A N 1
ATOM 1028 C CA . GLY A 1 126 ? 21.935 40.740 -5.325 1.00 52.41 126 GLY A CA 1
ATOM 1029 C C . GLY A 1 126 ? 23.444 40.838 -5.398 1.00 52.41 126 GLY A C 1
ATOM 1030 O O . GLY A 1 126 ? 24.090 41.069 -4.380 1.00 52.41 126 GLY A O 1
ATOM 1031 N N . GLY A 1 127 ? 23.987 40.686 -6.608 1.00 53.34 127 GLY A N 1
ATOM 1032 C CA . GLY A 1 127 ? 25.359 40.993 -6.978 1.00 53.34 127 GLY A CA 1
ATOM 1033 C C . GLY A 1 127 ? 25.595 42.489 -6.839 1.00 53.34 127 GLY A C 1
ATOM 1034 O O . GLY A 1 127 ? 25.685 43.217 -7.830 1.00 53.34 127 GLY A O 1
ATOM 1035 N N . GLU A 1 128 ? 25.641 42.936 -5.584 1.00 48.78 128 GLU A N 1
ATOM 1036 C CA . GLU A 1 128 ? 25.891 44.298 -5.153 1.00 48.78 128 GLU A CA 1
ATOM 1037 C C . GLU A 1 128 ? 27.212 44.727 -5.783 1.00 48.78 128 GLU A C 1
ATOM 1039 O O . GLU A 1 128 ? 28.300 44.313 -5.383 1.00 48.78 128 GLU A O 1
ATOM 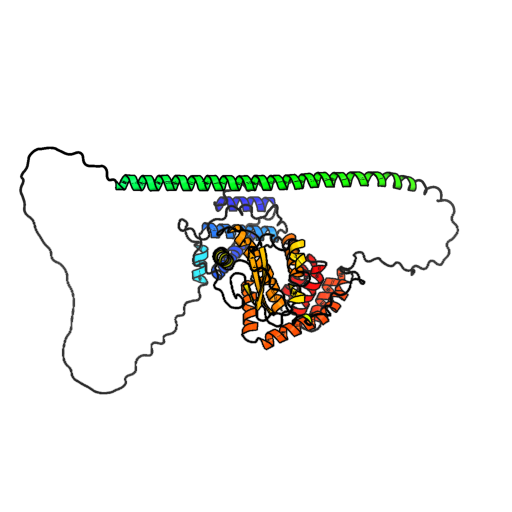1044 N N . THR A 1 129 ? 27.100 45.474 -6.881 1.00 50.00 129 THR A N 1
ATOM 1045 C CA . THR A 1 129 ? 28.234 45.789 -7.745 1.00 50.00 129 THR A CA 1
ATOM 1046 C C . THR A 1 129 ? 28.998 46.938 -7.103 1.00 50.00 129 THR A C 1
ATOM 1048 O O . THR A 1 129 ? 28.841 48.100 -7.482 1.00 50.00 129 THR A O 1
ATOM 1051 N N . ILE A 1 130 ? 29.777 46.595 -6.074 1.00 49.09 130 ILE A N 1
ATOM 1052 C CA . ILE A 1 130 ? 30.614 47.511 -5.299 1.00 49.09 130 ILE A CA 1
ATOM 1053 C C . ILE A 1 130 ? 31.461 48.340 -6.280 1.00 49.09 130 ILE A C 1
ATOM 1055 O O . ILE A 1 130 ? 32.262 47.765 -7.027 1.00 49.09 130 ILE A O 1
ATOM 1059 N N . PRO A 1 131 ? 31.310 49.679 -6.311 1.00 54.28 131 PRO A N 1
ATOM 1060 C CA . PRO A 1 131 ? 32.144 50.526 -7.150 1.00 54.28 131 PRO A CA 1
ATOM 1061 C C . PRO A 1 131 ? 33.615 50.401 -6.722 1.00 54.28 131 PRO A C 1
ATOM 1063 O O . PRO A 1 131 ? 33.897 50.481 -5.525 1.00 54.28 131 PRO A O 1
ATOM 1066 N N . PRO A 1 132 ? 34.568 50.223 -7.653 1.00 46.00 132 PRO A N 1
ATOM 1067 C CA . PRO A 1 132 ? 35.973 50.085 -7.292 1.00 46.00 132 PRO A CA 1
ATOM 1068 C C . PRO A 1 132 ? 36.546 51.422 -6.799 1.00 46.00 132 PRO A C 1
ATOM 1070 O O . PRO A 1 132 ? 36.843 52.313 -7.598 1.00 46.00 132 PRO A O 1
ATOM 1073 N N . GLU A 1 133 ? 36.731 51.558 -5.483 1.00 40.28 133 GLU A N 1
ATOM 1074 C CA . GLU A 1 133 ? 37.549 52.635 -4.916 1.00 40.28 133 GLU A CA 1
ATOM 1075 C C . GLU A 1 133 ? 39.039 52.460 -5.285 1.00 40.28 133 GLU A C 1
ATOM 1077 O O . GLU A 1 133 ? 39.517 51.335 -5.475 1.00 40.28 133 GLU A O 1
ATOM 1082 N N . PRO A 1 134 ? 39.796 53.564 -5.426 1.00 46.75 134 PRO A N 1
ATOM 1083 C CA . PRO A 1 134 ? 41.122 53.531 -6.030 1.00 46.75 134 PRO A CA 1
ATOM 1084 C C . PRO A 1 134 ? 42.223 53.137 -5.038 1.00 46.75 134 PRO A C 1
ATOM 1086 O O . PRO A 1 134 ? 42.295 53.654 -3.924 1.00 46.75 134 PRO A O 1
ATOM 1089 N N . SER A 1 135 ? 43.176 52.323 -5.498 1.00 38.94 135 SER A N 1
ATOM 1090 C CA . SER A 1 135 ? 44.461 52.122 -4.818 1.00 38.94 135 SER A CA 1
ATOM 1091 C C . SER A 1 135 ? 45.618 52.582 -5.707 1.00 38.94 135 SER A C 1
ATOM 1093 O O . SER A 1 135 ? 45.639 52.316 -6.909 1.00 38.94 135 SER A O 1
ATOM 1095 N N . ASN A 1 136 ? 46.566 53.317 -5.124 1.00 38.47 136 ASN A N 1
ATOM 1096 C CA . ASN A 1 136 ? 47.669 53.959 -5.840 1.00 38.47 136 ASN A CA 1
ATOM 1097 C C . ASN A 1 136 ? 48.884 53.032 -5.986 1.00 38.47 136 ASN A C 1
ATOM 1099 O O . ASN A 1 136 ? 49.389 52.562 -4.970 1.00 38.47 136 ASN A O 1
ATOM 1103 N N . ALA A 1 137 ? 49.448 52.931 -7.198 1.00 36.75 137 ALA A N 1
ATOM 1104 C CA . ALA A 1 137 ? 50.903 52.992 -7.423 1.00 36.75 137 ALA A CA 1
ATOM 1105 C C . ALA A 1 137 ? 51.267 53.119 -8.921 1.00 36.75 137 ALA A C 1
ATOM 1107 O O . ALA A 1 137 ? 50.885 52.275 -9.720 1.00 36.75 137 ALA A O 1
ATOM 1108 N N . GLN A 1 138 ? 52.056 54.152 -9.243 1.00 36.03 138 GLN A N 1
ATOM 1109 C CA . GLN A 1 138 ? 53.059 54.259 -10.327 1.00 36.03 138 GLN A CA 1
ATOM 1110 C C . GLN A 1 138 ? 52.679 53.797 -11.759 1.00 36.03 138 GLN A C 1
ATOM 1112 O O . GLN A 1 138 ? 52.579 52.618 -12.066 1.00 36.03 138 GLN A O 1
ATOM 1117 N N . GLU A 1 139 ? 52.411 54.730 -12.680 1.00 34.81 139 GLU A N 1
ATOM 1118 C CA . GLU A 1 139 ? 53.409 55.434 -13.528 1.00 34.81 139 GLU A CA 1
ATOM 1119 C C . GLU A 1 139 ? 53.997 54.595 -14.684 1.00 34.81 139 GLU A C 1
ATOM 1121 O O . GLU A 1 139 ? 54.959 53.856 -14.489 1.00 34.81 139 GLU A O 1
ATOM 1126 N N . HIS A 1 140 ? 53.545 54.857 -15.921 1.00 36.53 140 HIS A N 1
ATOM 1127 C CA . HIS A 1 140 ? 54.380 55.500 -16.958 1.00 36.53 140 HIS A CA 1
ATOM 1128 C C . HIS A 1 140 ? 53.525 56.091 -18.110 1.00 36.53 140 HIS A C 1
ATOM 1130 O O . HIS A 1 140 ? 52.320 55.867 -18.191 1.00 36.53 140 HIS A O 1
ATOM 1136 N N . GLN A 1 141 ? 54.151 56.940 -18.931 1.00 32.69 141 GLN A N 1
ATOM 1137 C CA . GLN A 1 141 ? 53.559 57.890 -19.902 1.00 32.69 141 GLN A CA 1
ATOM 1138 C C . GLN A 1 141 ? 52.917 57.184 -21.136 1.00 32.69 141 GLN A C 1
ATOM 1140 O O . GLN A 1 141 ? 53.348 56.087 -21.472 1.00 32.69 141 GLN A O 1
ATOM 1145 N N . VAL A 1 142 ? 51.840 57.642 -21.817 1.00 33.94 142 VAL A N 1
ATOM 1146 C CA . VAL A 1 142 ? 51.420 58.989 -22.324 1.00 33.94 142 VAL A CA 1
ATOM 1147 C C . VAL A 1 142 ? 52.275 59.449 -23.532 1.00 33.94 142 VAL A C 1
ATOM 1149 O O . VAL A 1 142 ? 53.490 59.309 -23.423 1.00 33.94 142 VAL A O 1
ATOM 1152 N N . PRO A 1 143 ? 51.751 60.051 -24.643 1.00 51.78 143 PRO A N 1
ATOM 1153 C CA . PRO A 1 143 ? 50.368 60.357 -25.103 1.00 51.78 143 PRO A CA 1
ATOM 1154 C C . PRO A 1 143 ? 50.042 59.663 -26.483 1.00 51.78 143 PRO A C 1
ATOM 1156 O O . PRO A 1 143 ? 50.708 58.688 -26.803 1.00 51.78 143 PRO A O 1
ATOM 1159 N N . ALA A 1 144 ? 49.089 60.020 -27.376 1.00 34.06 144 ALA A N 1
ATOM 1160 C CA . ALA A 1 14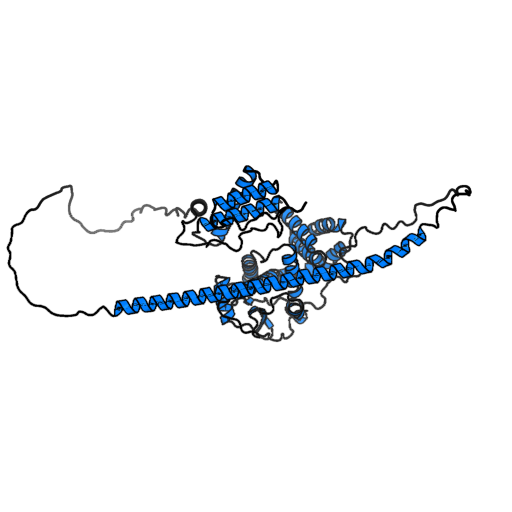4 ? 48.106 61.119 -27.514 1.00 34.06 144 ALA A CA 1
ATOM 1161 C C . ALA A 1 144 ? 46.918 60.755 -28.458 1.00 34.06 144 ALA A C 1
ATOM 1163 O O . ALA A 1 144 ? 47.130 59.996 -29.393 1.00 34.06 144 ALA A O 1
ATOM 1164 N N . ALA A 1 145 ? 45.774 61.457 -28.304 1.00 36.00 145 ALA A N 1
ATOM 1165 C CA . ALA A 1 145 ? 44.869 61.974 -29.370 1.00 36.00 145 ALA A CA 1
ATOM 1166 C C . ALA A 1 145 ? 44.143 61.009 -30.368 1.00 36.00 145 ALA A C 1
ATOM 1168 O O . ALA A 1 145 ? 44.668 59.978 -30.753 1.00 36.00 145 ALA A O 1
ATOM 1169 N N . SER A 1 146 ? 42.944 61.306 -30.911 1.00 33.16 146 SER A N 1
ATOM 1170 C CA . SER A 1 146 ? 41.900 62.299 -30.551 1.00 33.16 146 SER A CA 1
ATOM 1171 C C . SER A 1 146 ? 40.583 62.118 -31.350 1.00 33.16 146 SER A C 1
ATOM 1173 O O . SER A 1 146 ? 40.640 62.018 -32.567 1.00 33.16 146 SER A O 1
ATOM 1175 N N . VAL A 1 147 ? 39.435 62.256 -30.663 1.00 31.78 147 VAL A N 1
ATOM 1176 C CA . VAL A 1 147 ? 38.228 63.047 -31.049 1.00 31.78 147 VAL A CA 1
ATOM 1177 C C . VAL A 1 147 ? 37.472 62.765 -32.378 1.00 31.78 147 VAL A C 1
ATOM 1179 O O . VAL A 1 147 ? 38.000 62.996 -33.456 1.00 31.78 147 VAL A O 1
ATOM 1182 N N . ALA A 1 148 ? 36.148 62.525 -32.243 1.00 31.50 148 ALA A N 1
ATOM 1183 C CA . ALA A 1 148 ? 35.061 62.761 -33.230 1.00 31.50 148 ALA A CA 1
ATOM 1184 C C . ALA A 1 148 ? 35.053 61.930 -34.544 1.00 31.50 148 ALA A C 1
ATOM 1186 O O . ALA A 1 148 ? 36.023 61.260 -34.868 1.00 31.50 148 ALA A O 1
ATOM 1187 N N . ALA A 1 149 ? 34.000 61.948 -35.381 1.00 32.69 149 ALA A N 1
ATOM 1188 C CA . ALA A 1 149 ? 32.538 61.914 -35.152 1.00 32.69 149 ALA A CA 1
ATOM 1189 C C . ALA A 1 149 ? 31.816 61.621 -36.499 1.00 32.69 149 ALA A C 1
ATOM 1191 O O . ALA A 1 149 ? 32.424 61.720 -37.555 1.00 32.69 149 ALA A O 1
ATOM 1192 N N . GLU A 1 150 ? 30.512 61.325 -36.432 1.00 30.77 150 GLU A N 1
ATOM 1193 C CA . GLU A 1 150 ? 29.487 61.566 -37.473 1.00 30.77 150 GLU A CA 1
ATOM 1194 C C . GLU A 1 150 ? 29.617 61.029 -38.930 1.00 30.77 150 GLU A C 1
ATOM 1196 O O . GLU A 1 150 ? 30.359 61.536 -39.761 1.00 30.77 150 GLU A O 1
ATOM 1201 N N . SER A 1 151 ? 28.600 60.225 -39.290 1.00 32.59 151 SER A N 1
ATOM 1202 C CA . SER A 1 151 ? 27.689 60.467 -40.436 1.00 32.59 151 SER A CA 1
ATOM 1203 C C . SER A 1 151 ? 28.023 59.987 -41.868 1.00 32.59 151 SER A C 1
ATOM 1205 O O . SER A 1 151 ? 29.138 60.044 -42.363 1.00 32.59 151 SER A O 1
ATOM 1207 N N . SER A 1 152 ? 26.922 59.650 -42.561 1.00 34.75 152 SER A N 1
ATOM 1208 C CA . SER A 1 152 ? 26.709 59.495 -44.016 1.00 34.75 152 SER A CA 1
ATOM 1209 C C . SER A 1 152 ? 27.383 58.311 -44.749 1.00 34.75 152 SER A C 1
ATOM 1211 O O . SER A 1 152 ? 28.503 57.947 -44.431 1.00 34.75 152 SER A O 1
ATOM 1213 N N . LYS A 1 153 ? 26.815 57.591 -45.742 1.00 38.72 153 LYS A N 1
ATOM 1214 C CA . LYS A 1 153 ? 25.538 57.551 -46.520 1.00 38.72 153 LYS A CA 1
ATOM 1215 C C . LYS A 1 153 ? 25.741 57.752 -48.041 1.00 38.72 153 LYS A C 1
ATOM 1217 O O . LYS A 1 153 ? 25.921 58.872 -48.491 1.00 38.72 153 LYS A O 1
ATOM 1222 N N . ALA A 1 154 ? 25.512 56.659 -48.786 1.00 39.06 154 ALA A N 1
ATOM 1223 C CA . ALA A 1 154 ? 25.156 56.542 -50.216 1.00 39.06 154 ALA A CA 1
ATOM 1224 C C . ALA A 1 154 ? 26.172 56.898 -51.337 1.00 39.06 154 ALA A C 1
ATOM 1226 O O . ALA A 1 154 ? 26.610 58.033 -51.463 1.00 39.06 154 ALA A O 1
ATOM 1227 N N . SER A 1 155 ? 26.386 55.930 -52.248 1.00 34.25 155 SER A N 1
ATOM 1228 C CA . SER A 1 155 ? 26.257 56.053 -53.724 1.00 34.25 155 SER A CA 1
ATOM 1229 C C . SER A 1 155 ? 26.303 54.640 -54.356 1.00 34.25 155 SER A C 1
ATOM 1231 O O . SER A 1 155 ? 27.011 53.785 -53.838 1.00 34.25 155 SER A O 1
ATOM 1233 N N . GLN A 1 156 ? 25.360 54.228 -55.217 1.00 33.31 156 GLN A N 1
ATOM 1234 C CA . GLN A 1 156 ? 25.215 54.451 -56.679 1.00 33.31 156 GLN A CA 1
ATOM 1235 C C . GLN A 1 156 ? 26.126 53.573 -57.577 1.00 33.31 156 GLN A C 1
ATOM 1237 O O . GLN A 1 156 ? 27.305 53.402 -57.295 1.00 33.31 156 GLN A O 1
ATOM 1242 N N . GLY A 1 157 ? 25.533 53.006 -58.646 1.00 30.17 157 GLY A N 1
ATOM 1243 C CA . GLY A 1 157 ? 26.201 52.286 -59.756 1.00 30.17 157 GLY A CA 1
ATOM 1244 C C . GLY A 1 157 ? 26.542 53.228 -60.931 1.00 30.17 157 GLY A C 1
ATOM 1245 O O . GLY A 1 157 ? 26.888 54.372 -60.635 1.00 30.17 157 GLY A O 1
ATOM 1246 N N . PRO A 1 158 ? 26.423 52.848 -62.233 1.00 60.53 158 PRO A N 1
ATOM 1247 C CA . PRO A 1 158 ? 25.690 51.719 -62.849 1.00 60.53 158 PRO A CA 1
ATOM 1248 C C . PRO A 1 158 ? 26.677 50.633 -63.401 1.00 60.53 158 PRO A C 1
ATOM 1250 O O . PRO A 1 158 ? 27.594 50.312 -62.656 1.00 60.53 158 PRO A O 1
ATOM 1253 N N . GLU A 1 159 ? 26.619 49.936 -64.558 1.00 32.84 159 GLU A N 1
ATOM 1254 C CA . GLU A 1 159 ? 25.778 49.965 -65.782 1.00 32.84 159 GLU A CA 1
ATOM 1255 C C . GLU A 1 159 ? 25.765 48.599 -66.543 1.00 32.84 159 GLU A C 1
ATOM 1257 O O . GLU A 1 159 ? 25.736 47.546 -65.909 1.00 32.84 159 GLU A O 1
ATOM 1262 N N . SER A 1 160 ? 25.680 48.560 -67.885 1.00 40.12 160 SER A N 1
ATOM 1263 C CA . SER A 1 160 ? 25.522 47.343 -68.724 1.00 40.12 160 SER A CA 1
ATOM 1264 C C . SER A 1 160 ? 25.902 47.583 -70.199 1.00 40.12 160 SER A C 1
ATOM 1266 O O . SER A 1 160 ? 25.867 48.730 -70.627 1.00 40.12 160 SER A O 1
ATOM 1268 N N . THR A 1 161 ? 26.170 46.530 -71.005 1.00 33.09 161 THR A N 1
ATOM 1269 C CA . THR A 1 161 ? 25.991 46.500 -72.493 1.00 33.09 161 THR A CA 1
ATOM 1270 C C . THR A 1 161 ? 26.083 45.070 -73.100 1.00 33.09 161 THR A C 1
ATOM 1272 O O . THR A 1 161 ? 26.731 44.187 -72.547 1.00 33.09 161 THR A O 1
ATOM 1275 N N . THR A 1 162 ? 25.384 44.854 -74.226 1.00 37.84 162 THR A N 1
ATOM 1276 C CA . THR A 1 162 ? 25.111 43.625 -75.030 1.00 37.84 162 THR A CA 1
ATOM 1277 C C . THR A 1 162 ? 26.174 43.290 -76.113 1.00 37.84 162 THR A C 1
ATOM 1279 O O . THR A 1 162 ? 26.988 44.147 -76.428 1.00 37.84 162 THR A O 1
ATOM 1282 N N . ALA A 1 163 ? 26.247 42.132 -76.814 1.00 40.69 163 ALA A N 1
ATOM 1283 C CA . ALA A 1 163 ? 25.549 40.814 -76.812 1.00 40.69 163 ALA A CA 1
ATOM 1284 C C . ALA A 1 163 ? 26.554 39.678 -77.255 1.00 40.69 163 ALA A C 1
ATOM 1286 O O . ALA A 1 163 ? 27.618 39.642 -76.655 1.00 40.69 163 ALA A O 1
ATOM 1287 N N . ARG A 1 164 ? 26.419 38.722 -78.216 1.00 36.88 164 ARG A N 1
ATOM 1288 C CA . ARG A 1 164 ? 25.438 38.363 -79.282 1.00 36.88 164 ARG A CA 1
ATOM 1289 C C . ARG A 1 164 ? 25.616 36.908 -79.823 1.00 36.88 164 ARG A C 1
ATOM 1291 O O . ARG A 1 164 ? 26.695 36.565 -80.276 1.00 36.88 164 ARG A O 1
ATOM 1298 N N . VAL A 1 165 ? 24.516 36.133 -79.857 1.00 41.25 165 VAL A N 1
ATOM 1299 C CA . VAL A 1 165 ? 24.102 35.014 -80.771 1.00 41.25 165 VAL A CA 1
ATOM 1300 C C . VAL A 1 165 ? 25.152 34.134 -81.498 1.00 41.25 165 VAL A C 1
ATOM 1302 O O . VAL A 1 165 ? 25.867 34.642 -82.357 1.00 41.25 165 VAL A O 1
ATOM 1305 N N . SER A 1 166 ? 25.039 32.793 -81.362 1.00 38.47 166 SER A N 1
ATOM 1306 C CA . SER A 1 166 ? 25.024 31.809 -82.488 1.00 38.47 166 SER A CA 1
ATOM 1307 C C . SER A 1 166 ? 24.584 30.377 -82.087 1.00 38.47 166 SER A C 1
ATOM 1309 O O . SER A 1 166 ? 24.725 29.969 -80.940 1.00 38.47 166 SER A O 1
ATOM 1311 N N . GLN A 1 167 ? 24.042 29.633 -83.062 1.00 45.38 167 GLN A N 1
ATOM 1312 C CA . GLN A 1 167 ? 23.552 28.228 -83.076 1.00 45.38 167 GLN A CA 1
ATOM 1313 C C . GLN A 1 167 ? 23.721 27.714 -84.544 1.00 45.38 167 GLN A C 1
ATOM 1315 O O . GLN A 1 167 ? 24.038 28.567 -85.382 1.00 45.38 167 GLN A O 1
ATOM 1320 N N . PRO A 1 168 ? 23.450 26.444 -84.958 1.00 65.12 168 PRO A N 1
ATOM 1321 C CA . PRO A 1 168 ? 23.103 25.195 -84.241 1.00 65.12 168 PRO A CA 1
ATOM 1322 C C . PRO A 1 168 ? 23.911 23.944 -84.729 1.00 65.12 168 PRO A C 1
ATOM 1324 O O . PRO A 1 168 ? 24.843 24.105 -85.509 1.00 65.12 168 PRO A O 1
ATOM 1327 N N . SER A 1 169 ? 23.538 22.705 -84.328 1.00 37.69 169 SER A N 1
ATOM 1328 C CA . SER A 1 169 ? 23.243 21.539 -85.228 1.00 37.69 169 SER A CA 1
ATOM 1329 C C . SER A 1 169 ? 23.277 20.138 -84.540 1.00 37.69 169 SER A C 1
ATOM 1331 O O . SER A 1 169 ? 24.183 19.864 -83.765 1.00 37.69 169 SER A O 1
ATOM 1333 N N . VAL A 1 170 ? 22.275 19.287 -84.855 1.00 36.44 170 VAL A N 1
ATOM 1334 C CA . VAL A 1 170 ? 22.215 17.793 -85.043 1.00 36.44 170 VAL A CA 1
ATOM 1335 C C . VAL A 1 170 ? 23.379 16.927 -84.470 1.00 36.44 170 VAL A C 1
ATOM 1337 O O . VAL A 1 170 ? 24.531 17.200 -84.776 1.00 36.44 170 VAL A O 1
ATOM 1340 N N . ALA A 1 171 ? 23.194 15.835 -83.692 1.00 36.72 171 ALA A N 1
ATOM 1341 C CA . ALA A 1 171 ? 22.441 14.579 -83.968 1.00 36.72 171 ALA A CA 1
ATOM 1342 C C . ALA A 1 171 ? 22.082 13.746 -82.679 1.00 36.72 171 ALA A C 1
ATOM 1344 O O . ALA A 1 171 ? 22.450 14.181 -81.589 1.00 36.72 171 ALA A O 1
ATOM 1345 N N . PRO A 1 172 ? 21.389 12.573 -82.754 1.00 58.41 172 PRO A N 1
ATOM 1346 C CA . PRO A 1 172 ? 20.802 11.892 -81.578 1.00 58.41 172 PRO A CA 1
ATOM 1347 C C . PRO A 1 172 ? 21.386 10.513 -81.162 1.00 58.41 172 PRO A C 1
ATOM 1349 O O . PRO A 1 172 ? 21.621 9.659 -82.008 1.00 58.41 172 PRO A O 1
ATOM 1352 N N . GLN A 1 173 ? 21.484 10.282 -79.842 1.00 35.12 173 GLN A N 1
ATOM 1353 C CA . GLN A 1 173 ? 21.317 9.040 -79.033 1.00 35.12 173 GLN A CA 1
ATOM 1354 C C . GLN A 1 173 ? 21.560 9.455 -77.548 1.00 35.12 173 GLN A C 1
ATOM 1356 O O . GLN A 1 173 ? 22.180 10.488 -77.320 1.00 35.12 173 GLN A O 1
ATOM 1361 N N . ASP A 1 174 ? 21.049 8.838 -76.476 1.00 33.44 174 ASP A N 1
ATOM 1362 C CA . ASP A 1 174 ? 20.836 7.411 -76.186 1.00 33.44 174 ASP A CA 1
ATOM 1363 C C . ASP A 1 174 ? 19.743 7.180 -75.103 1.00 33.44 174 ASP A C 1
ATOM 1365 O O . ASP A 1 174 ? 19.253 8.125 -74.479 1.00 33.44 174 ASP A O 1
ATOM 1369 N N . GLN A 1 175 ? 19.379 5.920 -74.823 1.00 49.03 175 GLN A N 1
ATOM 1370 C CA . GLN A 1 175 ? 18.415 5.567 -73.760 1.00 49.03 175 GLN A CA 1
ATOM 1371 C C . GLN A 1 175 ? 19.039 5.607 -72.348 1.00 49.03 175 GLN A C 1
ATOM 1373 O O . GLN A 1 175 ? 19.591 4.619 -71.863 1.00 49.03 175 GLN A O 1
ATOM 1378 N N . ALA A 1 176 ? 18.916 6.742 -71.653 1.00 37.06 176 ALA A N 1
ATOM 1379 C CA . ALA A 1 176 ? 19.416 6.898 -70.284 1.00 37.06 176 ALA A CA 1
ATOM 1380 C C . ALA A 1 176 ? 18.595 6.105 -69.241 1.00 37.06 176 ALA A C 1
ATOM 1382 O O . ALA A 1 176 ? 17.367 6.176 -69.181 1.00 37.06 176 ALA A O 1
ATOM 1383 N N . SER A 1 177 ? 19.301 5.368 -68.383 1.00 49.72 177 SER A N 1
ATOM 1384 C CA . SER A 1 177 ? 18.749 4.473 -67.363 1.00 49.72 177 SER A CA 1
ATOM 1385 C C . SER A 1 177 ? 17.928 5.178 -66.271 1.00 49.72 177 SER A C 1
ATOM 1387 O O . SER A 1 177 ? 18.314 6.215 -65.731 1.00 49.72 177 SER A O 1
ATOM 1389 N N . VAL A 1 178 ? 16.818 4.552 -65.858 1.00 50.19 178 VAL A N 1
ATOM 1390 C CA . VAL A 1 178 ? 16.084 4.954 -64.644 1.00 50.19 178 VAL A CA 1
ATOM 1391 C C . VAL A 1 178 ? 16.987 4.742 -63.413 1.00 50.19 178 VAL A C 1
ATOM 1393 O O . VAL A 1 178 ? 17.535 3.644 -63.263 1.00 50.19 178 VAL A O 1
ATOM 1396 N N . PRO A 1 179 ? 17.137 5.724 -62.499 1.00 48.69 179 PRO A N 1
ATOM 1397 C CA . PRO A 1 179 ? 18.052 5.599 -61.367 1.00 48.69 179 PRO A CA 1
ATOM 1398 C C . PRO A 1 179 ? 17.716 4.426 -60.437 1.00 48.69 179 PRO A C 1
ATOM 1400 O O . PRO A 1 179 ? 16.648 4.367 -59.825 1.00 48.69 179 PRO A O 1
ATOM 1403 N N . TRP A 1 180 ? 18.685 3.527 -60.247 1.00 46.88 180 TRP A N 1
ATOM 1404 C CA . TRP A 1 180 ? 18.579 2.356 -59.363 1.00 46.88 180 TRP A CA 1
ATOM 1405 C C . TRP A 1 180 ? 18.233 2.711 -57.906 1.00 46.88 180 TRP A C 1
ATOM 1407 O O . TRP A 1 180 ? 17.602 1.913 -57.212 1.00 46.88 180 TRP A O 1
ATOM 1417 N N . ARG A 1 181 ? 18.580 3.926 -57.451 1.00 49.19 181 ARG A N 1
ATOM 1418 C CA . ARG A 1 181 ? 18.214 4.440 -56.120 1.00 49.19 181 ARG A CA 1
ATOM 1419 C C . ARG A 1 181 ? 16.696 4.474 -55.901 1.00 49.19 181 ARG A C 1
ATOM 1421 O O . ARG A 1 181 ? 16.244 4.063 -54.838 1.00 49.19 181 ARG A O 1
ATOM 1428 N N . THR A 1 182 ? 15.912 4.878 -56.903 1.00 51.00 182 THR A N 1
ATOM 1429 C CA . THR A 1 182 ? 14.454 5.054 -56.768 1.00 51.00 182 THR A CA 1
ATOM 1430 C C . THR A 1 182 ? 13.725 3.728 -56.530 1.00 51.00 182 THR A C 1
ATOM 1432 O O . THR A 1 182 ? 12.758 3.688 -55.772 1.00 51.00 182 THR A O 1
ATOM 1435 N N . ARG A 1 183 ? 14.217 2.619 -57.107 1.00 51.66 183 ARG A N 1
ATOM 1436 C CA . ARG A 1 183 ? 13.681 1.273 -56.829 1.00 51.66 183 ARG A CA 1
ATOM 1437 C C . ARG A 1 183 ? 13.930 0.831 -55.389 1.00 51.66 183 ARG A C 1
ATOM 1439 O O . ARG A 1 183 ? 13.043 0.225 -54.797 1.00 51.66 183 ARG A O 1
ATOM 1446 N N . LYS A 1 184 ? 15.100 1.139 -54.817 1.00 53.69 184 LYS A N 1
ATOM 1447 C CA . LYS A 1 184 ? 15.444 0.691 -53.459 1.00 53.69 184 LYS A CA 1
ATOM 1448 C C . LYS A 1 184 ? 14.538 1.341 -52.409 1.00 53.69 184 LYS A C 1
ATOM 1450 O O . LYS A 1 184 ? 13.909 0.634 -51.636 1.00 53.69 184 LYS A O 1
ATOM 1455 N N . THR A 1 185 ? 14.328 2.657 -52.496 1.00 54.56 185 THR A N 1
ATOM 1456 C CA . THR A 1 185 ? 13.411 3.388 -51.600 1.00 54.56 185 THR A CA 1
ATOM 1457 C C . THR A 1 185 ? 11.955 2.901 -51.683 1.00 54.56 185 THR A C 1
ATOM 1459 O O . THR A 1 185 ? 11.229 2.978 -50.693 1.00 54.56 185 THR A O 1
ATOM 1462 N N . GLN A 1 186 ? 11.510 2.385 -52.836 1.00 61.06 186 GLN A N 1
ATOM 1463 C CA . GLN A 1 186 ? 10.175 1.786 -52.968 1.00 61.06 186 GLN A CA 1
ATOM 1464 C C . GLN A 1 186 ? 10.089 0.383 -52.346 1.00 61.06 186 GLN A C 1
ATOM 1466 O O . GLN A 1 186 ? 9.079 0.086 -51.707 1.00 61.06 186 GLN A O 1
ATOM 1471 N N . LEU A 1 187 ? 11.137 -0.445 -52.460 1.00 63.28 187 LEU A N 1
ATOM 1472 C CA . LEU A 1 187 ? 11.201 -1.753 -51.792 1.00 63.28 187 LEU A CA 1
ATOM 1473 C C . LEU A 1 187 ? 11.177 -1.592 -50.263 1.00 63.28 187 LEU A C 1
ATOM 1475 O O . LEU A 1 187 ? 10.291 -2.130 -49.600 1.00 63.28 187 LEU A O 1
ATOM 1479 N N . ASP A 1 188 ? 12.063 -0.740 -49.733 1.00 67.75 188 ASP A N 1
ATOM 1480 C CA . ASP A 1 188 ? 12.183 -0.442 -48.298 1.00 67.75 188 ASP A CA 1
ATOM 1481 C C . ASP A 1 188 ? 10.868 0.118 -47.700 1.00 67.75 188 ASP A C 1
ATOM 1483 O O . ASP A 1 188 ? 10.618 0.021 -46.496 1.00 67.75 188 ASP A O 1
ATOM 1487 N N . SER A 1 189 ? 10.014 0.733 -48.532 1.00 74.69 189 SER A N 1
ATOM 1488 C CA . SER A 1 189 ? 8.689 1.234 -48.141 1.00 74.69 189 SER A CA 1
ATOM 1489 C C . SER A 1 189 ? 7.611 0.143 -48.154 1.00 74.69 189 SER A C 1
ATOM 1491 O O . SER A 1 189 ? 6.745 0.136 -47.277 1.00 74.69 189 SER A O 1
ATOM 1493 N N . ALA A 1 190 ? 7.667 -0.791 -49.108 1.00 80.25 190 ALA A N 1
ATOM 1494 C CA . ALA A 1 190 ? 6.740 -1.917 -49.188 1.00 80.25 190 ALA A CA 1
ATOM 1495 C C . ALA A 1 190 ? 6.937 -2.899 -48.020 1.00 80.25 190 ALA A C 1
ATOM 1497 O O . ALA A 1 190 ? 5.965 -3.257 -47.355 1.00 80.25 190 ALA A O 1
ATOM 1498 N N . GLU A 1 191 ? 8.185 -3.257 -47.704 1.00 85.88 191 GLU A N 1
ATOM 1499 C CA . GLU A 1 191 ? 8.506 -4.155 -46.584 1.00 85.88 191 GLU A CA 1
ATOM 1500 C C . GLU A 1 191 ? 8.066 -3.571 -45.234 1.00 85.88 191 GLU A C 1
ATOM 1502 O O . GLU A 1 191 ? 7.450 -4.266 -44.425 1.00 85.88 191 GLU A O 1
ATOM 1507 N N . LYS A 1 192 ? 8.279 -2.265 -45.010 1.00 82.75 192 LYS A N 1
ATOM 1508 C CA . LYS A 1 192 ? 7.815 -1.582 -43.789 1.00 82.75 192 LYS A CA 1
ATOM 1509 C C . LYS A 1 192 ? 6.293 -1.591 -43.649 1.00 82.75 192 LYS A C 1
ATOM 1511 O O . LYS A 1 192 ? 5.802 -1.784 -42.539 1.00 82.75 192 LYS A O 1
ATOM 1516 N N . ARG A 1 193 ? 5.543 -1.441 -44.748 1.00 87.88 193 ARG A N 1
ATOM 1517 C CA . ARG A 1 193 ? 4.073 -1.551 -44.733 1.00 87.88 193 ARG A CA 1
ATOM 1518 C C . ARG A 1 193 ? 3.612 -2.976 -44.430 1.00 87.88 193 ARG A C 1
ATOM 1520 O O . ARG A 1 193 ? 2.734 -3.142 -43.592 1.00 87.88 193 ARG A O 1
ATOM 1527 N N . ALA A 1 194 ? 4.236 -3.989 -45.033 1.00 89.75 194 ALA A N 1
ATOM 1528 C CA . ALA A 1 194 ? 3.927 -5.392 -44.749 1.00 89.75 194 ALA A CA 1
ATOM 1529 C C . ALA A 1 194 ? 4.212 -5.763 -43.278 1.00 89.75 194 ALA A C 1
ATOM 1531 O O . ALA A 1 194 ? 3.390 -6.409 -42.631 1.00 89.75 194 ALA A O 1
ATOM 1532 N N . ALA A 1 195 ? 5.331 -5.294 -42.716 1.00 86.62 195 ALA A N 1
ATOM 1533 C CA . ALA A 1 195 ? 5.663 -5.490 -41.305 1.00 86.62 195 ALA A CA 1
ATOM 1534 C C . ALA A 1 195 ? 4.680 -4.773 -40.356 1.00 86.62 195 ALA A C 1
ATOM 1536 O O . ALA A 1 195 ? 4.273 -5.345 -39.344 1.00 86.62 195 ALA A O 1
ATOM 1537 N N . GLN A 1 196 ? 4.261 -3.546 -40.689 1.00 84.25 196 GLN A N 1
ATOM 1538 C CA . GLN A 1 196 ? 3.241 -2.812 -39.929 1.00 84.25 196 GLN A CA 1
ATOM 1539 C C . GLN A 1 196 ? 1.871 -3.498 -39.987 1.00 84.25 196 GLN A C 1
ATOM 1541 O O . GLN A 1 196 ? 1.234 -3.644 -38.946 1.00 84.25 196 GLN A O 1
ATOM 1546 N N . GLN A 1 197 ? 1.445 -3.963 -41.165 1.00 91.75 197 GLN A N 1
ATOM 1547 C CA . GLN A 1 197 ? 0.192 -4.699 -41.329 1.00 91.75 197 GLN A CA 1
ATOM 1548 C C . GLN A 1 197 ? 0.203 -5.997 -40.510 1.00 91.75 197 GLN A C 1
ATOM 1550 O O . GLN A 1 197 ? -0.695 -6.197 -39.698 1.00 91.75 197 GLN A O 1
ATOM 1555 N N . LYS A 1 198 ? 1.260 -6.815 -40.619 1.00 93.12 198 LYS A N 1
ATOM 1556 C CA . LYS A 1 198 ? 1.389 -8.050 -39.829 1.00 93.12 198 LYS A CA 1
ATOM 1557 C C . LYS A 1 198 ? 1.330 -7.781 -38.318 1.00 93.12 198 LYS A C 1
ATOM 1559 O O . LYS A 1 198 ? 0.694 -8.536 -37.590 1.00 93.12 198 LYS A O 1
ATOM 1564 N N . LYS A 1 199 ? 1.953 -6.697 -37.834 1.00 88.94 199 LYS A N 1
ATOM 1565 C CA . LYS A 1 199 ? 1.884 -6.318 -36.410 1.00 88.94 199 LYS A CA 1
ATOM 1566 C C . LYS A 1 199 ? 0.480 -5.858 -35.992 1.00 88.94 199 LYS A C 1
ATOM 1568 O O . LYS A 1 199 ? 0.069 -6.139 -34.870 1.00 88.94 199 LYS A O 1
ATOM 1573 N N . ALA A 1 200 ? -0.264 -5.183 -36.869 1.00 87.38 200 ALA A N 1
ATOM 1574 C CA . ALA A 1 200 ? -1.657 -4.814 -36.610 1.00 87.38 200 ALA A CA 1
ATOM 1575 C C . ALA A 1 200 ? -2.578 -6.048 -36.563 1.00 87.38 200 ALA A C 1
ATOM 1577 O O . ALA A 1 200 ? -3.385 -6.167 -35.644 1.00 87.38 200 ALA A O 1
ATOM 1578 N N . GLU A 1 201 ? -2.406 -6.992 -37.493 1.00 91.50 201 GLU A N 1
ATOM 1579 C CA . GLU A 1 201 ? -3.118 -8.278 -37.519 1.00 91.50 201 GLU A CA 1
ATOM 1580 C C . GLU A 1 201 ? -2.826 -9.115 -36.259 1.00 91.50 201 GLU A C 1
ATOM 1582 O O . GLU A 1 201 ? -3.745 -9.661 -35.651 1.00 91.50 201 GLU A O 1
ATOM 1587 N N . GLU A 1 202 ? -1.570 -9.151 -35.800 1.00 91.25 202 GLU A N 1
ATOM 1588 C CA . GLU A 1 202 ? -1.184 -9.835 -34.558 1.00 91.25 202 GLU A CA 1
ATOM 1589 C C . GLU A 1 202 ? -1.813 -9.193 -33.307 1.00 91.25 202 GLU A C 1
ATOM 1591 O O . GLU A 1 202 ? -2.287 -9.910 -32.423 1.00 91.25 202 GLU A O 1
ATOM 1596 N N . MET A 1 203 ? -1.861 -7.856 -33.219 1.00 84.81 203 MET A N 1
ATOM 1597 C CA . MET A 1 203 ? -2.535 -7.185 -32.098 1.00 84.81 203 MET A CA 1
ATOM 1598 C C . MET A 1 203 ? -4.053 -7.388 -32.131 1.00 84.81 203 MET A C 1
ATOM 1600 O O . MET A 1 203 ? -4.639 -7.630 -31.079 1.00 84.81 203 MET A O 1
ATOM 1604 N N . ALA A 1 204 ? -4.682 -7.370 -33.310 1.00 89.12 204 ALA A N 1
ATOM 1605 C CA . ALA A 1 204 ? -6.107 -7.669 -33.451 1.00 89.12 204 ALA A CA 1
ATOM 1606 C C . ALA A 1 204 ? -6.433 -9.106 -33.000 1.00 89.12 204 ALA A C 1
ATOM 1608 O O . ALA A 1 204 ? -7.377 -9.312 -32.239 1.00 89.12 204 ALA A O 1
ATOM 1609 N N . ALA A 1 205 ? -5.608 -10.088 -33.382 1.00 89.62 205 ALA A N 1
ATOM 1610 C CA . ALA A 1 205 ? -5.755 -11.473 -32.933 1.00 89.62 205 ALA A CA 1
ATOM 1611 C C . ALA A 1 205 ? -5.582 -11.622 -31.407 1.00 89.62 205 ALA A C 1
ATOM 1613 O O . ALA A 1 205 ? -6.348 -12.344 -30.768 1.00 89.62 205 ALA A O 1
ATOM 1614 N N . LYS A 1 206 ? -4.621 -10.909 -30.801 1.00 82.06 206 LYS A N 1
ATOM 1615 C CA . LYS A 1 206 ? -4.428 -10.884 -29.338 1.00 82.06 206 LYS A CA 1
ATOM 1616 C C . LYS A 1 206 ? -5.601 -10.226 -28.605 1.00 82.06 206 LYS A C 1
ATOM 1618 O O . LYS A 1 206 ? -6.043 -10.756 -27.590 1.00 82.06 206 LYS A O 1
ATOM 1623 N N . GLN A 1 207 ? -6.140 -9.125 -29.131 1.00 83.38 207 GLN A N 1
ATOM 1624 C CA . GLN A 1 207 ? -7.318 -8.459 -28.568 1.00 83.38 207 GLN A CA 1
ATOM 1625 C C . GLN A 1 207 ? -8.566 -9.352 -28.654 1.00 83.38 207 GLN A C 1
ATOM 1627 O O . GLN A 1 207 ? -9.301 -9.471 -27.676 1.00 83.38 207 GLN A O 1
ATOM 1632 N N . GLN A 1 208 ? -8.771 -10.045 -29.778 1.00 88.75 208 GLN A N 1
ATOM 1633 C CA . GLN A 1 208 ? -9.875 -10.996 -29.934 1.00 88.75 208 GLN A CA 1
ATOM 1634 C C . GLN A 1 208 ? -9.737 -12.205 -28.992 1.00 88.75 208 GLN A C 1
ATOM 1636 O O . GLN A 1 208 ? -10.729 -12.648 -28.418 1.00 88.75 208 GLN A O 1
ATOM 1641 N N . LEU A 1 209 ? -8.519 -12.716 -28.777 1.00 86.19 209 LEU A N 1
ATOM 1642 C CA . LEU A 1 209 ? -8.267 -13.779 -27.798 1.00 86.19 209 LEU A CA 1
ATOM 1643 C C . LEU A 1 209 ? -8.568 -13.323 -26.361 1.00 86.19 209 LEU A C 1
ATOM 1645 O O . LEU A 1 209 ? -9.179 -14.076 -25.606 1.00 86.19 209 LEU A O 1
ATOM 1649 N N . ALA A 1 210 ? -8.183 -12.097 -25.994 1.00 72.25 210 ALA A N 1
ATOM 1650 C CA . ALA A 1 210 ? -8.492 -11.524 -24.685 1.00 72.25 210 ALA A CA 1
ATOM 1651 C C . ALA A 1 210 ? -10.008 -11.362 -24.466 1.00 72.25 210 ALA A C 1
ATOM 1653 O O . ALA A 1 210 ? -10.504 -11.737 -23.405 1.00 72.25 210 ALA A O 1
ATOM 1654 N N . GLN A 1 211 ? -10.750 -10.894 -25.479 1.00 73.12 211 GLN A N 1
ATOM 1655 C CA . GLN A 1 211 ? -12.214 -10.811 -25.421 1.00 73.12 211 GLN A CA 1
ATOM 1656 C C . GLN A 1 211 ? -12.847 -12.195 -25.211 1.00 73.12 211 GLN A C 1
ATOM 1658 O O . GLN A 1 211 ? -13.627 -12.376 -24.282 1.00 73.12 211 GLN A O 1
ATOM 1663 N N . ASN A 1 212 ? -12.440 -13.197 -26.000 1.00 85.06 212 ASN A N 1
ATOM 1664 C CA . ASN A 1 212 ? -12.956 -14.565 -25.880 1.00 85.06 212 ASN A CA 1
ATOM 1665 C C . ASN A 1 212 ? -12.711 -15.179 -24.485 1.00 85.06 212 ASN A C 1
ATOM 1667 O O . ASN A 1 212 ? -13.525 -15.968 -24.013 1.00 85.06 212 ASN A O 1
ATOM 1671 N N . LEU A 1 213 ? -11.591 -14.844 -23.830 1.00 78.25 213 LEU A N 1
ATOM 1672 C CA . LEU A 1 213 ? -11.292 -15.286 -22.461 1.00 78.25 213 LEU A CA 1
ATOM 1673 C C . LEU A 1 213 ? -12.161 -14.565 -21.420 1.00 78.25 213 LEU A C 1
ATOM 1675 O O . LEU A 1 213 ? -12.648 -15.205 -20.491 1.00 78.25 213 LEU A O 1
ATOM 1679 N N . PHE A 1 214 ? -12.389 -13.260 -21.589 1.00 75.75 214 PHE A N 1
ATOM 1680 C CA . PHE A 1 214 ? -13.265 -12.477 -20.714 1.00 75.75 214 PHE A CA 1
ATOM 1681 C C . PHE A 1 214 ? -14.720 -12.965 -20.783 1.00 75.75 214 PHE A C 1
ATOM 1683 O O . PHE A 1 214 ? -15.332 -13.235 -19.749 1.00 75.75 214 PHE A O 1
ATOM 1690 N N . ASP A 1 215 ? -15.243 -13.165 -21.995 1.00 78.50 215 ASP A N 1
ATOM 1691 C CA . ASP A 1 215 ? -16.603 -13.663 -22.225 1.00 78.50 215 ASP A CA 1
ATOM 1692 C C . ASP A 1 215 ? -16.793 -15.080 -21.638 1.00 78.50 215 ASP A C 1
ATOM 1694 O O . ASP A 1 215 ? -17.858 -15.406 -21.107 1.00 78.50 215 ASP A O 1
ATOM 1698 N N . ALA A 1 216 ? -15.745 -15.915 -21.669 1.00 83.69 216 ALA A N 1
ATOM 1699 C CA . ALA A 1 216 ? -15.759 -17.257 -21.088 1.00 83.69 216 ALA A CA 1
ATOM 1700 C C . ALA A 1 216 ? -15.760 -17.266 -19.546 1.00 83.69 216 ALA A C 1
ATOM 1702 O O . ALA A 1 216 ? -16.431 -18.111 -18.952 1.00 83.69 216 ALA A O 1
ATOM 1703 N N . GLU A 1 217 ? -15.052 -16.345 -18.880 1.00 77.06 217 GLU A N 1
ATOM 1704 C CA . GLU A 1 217 ? -15.150 -16.191 -17.418 1.00 77.06 217 GLU A CA 1
ATOM 1705 C C . GLU A 1 217 ? -16.500 -15.594 -16.999 1.00 77.06 217 GLU A C 1
ATOM 1707 O O . GLU A 1 217 ? -17.101 -16.059 -16.030 1.00 77.06 217 GLU A O 1
ATOM 1712 N N . LEU A 1 218 ? -17.038 -14.634 -17.761 1.00 78.56 218 LEU A N 1
ATOM 1713 C CA . LEU A 1 218 ? -18.365 -14.072 -17.497 1.00 78.56 218 LEU A CA 1
ATOM 1714 C C . LEU A 1 218 ? -19.450 -15.164 -17.532 1.00 78.56 218 LEU A C 1
ATOM 1716 O O . LEU A 1 218 ? -20.261 -15.259 -16.610 1.00 78.56 218 LEU A O 1
ATOM 1720 N N . ALA A 1 219 ? -19.398 -16.059 -18.525 1.00 86.19 219 ALA A N 1
ATOM 1721 C CA . ALA A 1 219 ? -20.304 -17.203 -18.628 1.00 86.19 219 ALA A CA 1
ATOM 1722 C C . ALA A 1 219 ? -20.183 -18.196 -17.451 1.00 86.19 219 ALA A C 1
ATOM 1724 O O . ALA A 1 219 ? -21.190 -18.768 -17.028 1.00 86.19 219 ALA A O 1
ATOM 1725 N N . LYS A 1 220 ? -18.985 -18.391 -16.874 1.00 84.50 220 LYS A N 1
ATOM 1726 C CA . LYS A 1 220 ? -18.816 -19.200 -15.648 1.00 84.50 220 LYS A CA 1
ATOM 1727 C C . LYS A 1 220 ? -19.463 -18.540 -14.433 1.00 84.50 220 LYS A C 1
ATOM 1729 O O . LYS A 1 220 ? -20.097 -19.230 -13.640 1.00 84.50 220 LYS A O 1
ATOM 1734 N N . ILE A 1 221 ? -19.318 -17.222 -14.286 1.00 70.62 221 ILE A N 1
ATOM 1735 C CA . ILE A 1 221 ? -19.915 -16.465 -13.175 1.00 70.62 221 ILE A CA 1
ATOM 1736 C C . ILE A 1 221 ? -21.449 -16.535 -13.247 1.00 70.62 221 ILE A C 1
ATOM 1738 O O . ILE A 1 221 ? -22.104 -16.749 -12.226 1.00 70.62 221 ILE A O 1
ATOM 1742 N N . GLU A 1 222 ? -22.032 -16.430 -14.445 1.00 82.81 222 GLU A N 1
ATOM 1743 C CA . GLU A 1 222 ? -23.475 -16.623 -14.642 1.00 82.81 222 GLU A CA 1
ATOM 1744 C C . GLU A 1 222 ? -23.921 -18.067 -14.356 1.00 82.81 222 GLU A C 1
ATOM 1746 O O . GLU A 1 222 ? -24.950 -18.266 -13.706 1.00 82.81 222 GLU A O 1
ATOM 1751 N N . ALA A 1 223 ? -23.136 -19.076 -14.755 1.00 88.19 223 ALA A N 1
ATOM 1752 C CA . ALA A 1 223 ? -23.422 -20.478 -14.445 1.00 88.19 223 ALA A CA 1
ATOM 1753 C C . ALA A 1 223 ? -23.424 -20.756 -12.929 1.00 88.19 223 ALA A C 1
ATOM 1755 O O . ALA A 1 223 ? -24.409 -21.287 -12.417 1.00 88.19 223 ALA A O 1
ATOM 1756 N N . LEU A 1 224 ? -22.388 -20.320 -12.201 1.00 82.12 224 LEU A N 1
ATOM 1757 C CA . LEU A 1 224 ? -22.293 -20.459 -10.739 1.00 82.12 224 LEU A CA 1
ATOM 1758 C C . LEU A 1 224 ? -23.455 -19.761 -10.017 1.00 82.12 224 LEU A C 1
ATOM 1760 O O . LEU A 1 224 ? -24.015 -20.294 -9.061 1.00 82.12 224 LEU A O 1
ATOM 1764 N N . LYS A 1 225 ? -23.882 -18.591 -10.508 1.00 81.44 225 LYS A N 1
ATOM 1765 C CA . LYS A 1 225 ? -25.050 -17.876 -9.974 1.00 81.44 225 LYS A CA 1
ATOM 1766 C C . LYS A 1 225 ? -26.360 -18.648 -10.186 1.00 81.44 225 LYS A C 1
ATOM 1768 O O . LYS A 1 225 ? -27.232 -18.625 -9.318 1.00 81.44 225 LYS A O 1
ATOM 1773 N N . HIS A 1 226 ? -26.503 -19.342 -11.315 1.00 85.69 226 HIS A N 1
ATOM 1774 C CA . HIS A 1 226 ? -27.638 -20.230 -11.587 1.00 85.69 226 HIS A CA 1
ATOM 1775 C C . HIS A 1 226 ? -27.580 -21.572 -10.840 1.00 85.69 226 HIS A C 1
ATOM 1777 O O . HIS A 1 226 ? -28.601 -22.256 -10.762 1.00 85.69 226 HIS A O 1
ATOM 1783 N N . GLU A 1 227 ? -26.419 -21.953 -10.311 1.00 84.81 227 GLU A N 1
ATOM 1784 C CA . GLU A 1 227 ? -26.230 -23.138 -9.474 1.00 84.81 227 GLU A CA 1
ATOM 1785 C C . GLU A 1 227 ? -26.593 -22.826 -8.014 1.00 84.81 227 GLU A C 1
ATOM 1787 O O . GLU A 1 227 ? -27.525 -23.429 -7.487 1.00 84.81 227 GLU A O 1
ATOM 1792 N N . ALA A 1 228 ? -26.013 -21.771 -7.428 1.00 76.44 228 ALA A N 1
ATOM 1793 C CA . ALA A 1 228 ? -26.351 -21.303 -6.077 1.00 76.44 228 ALA A CA 1
ATOM 1794 C C . ALA A 1 228 ? -27.856 -21.001 -5.903 1.00 76.44 228 ALA A C 1
ATOM 1796 O O . ALA A 1 228 ? -28.473 -21.395 -4.916 1.00 76.44 228 ALA A O 1
ATOM 1797 N N . SER A 1 229 ? -28.488 -20.384 -6.913 1.00 76.25 229 SER A N 1
ATOM 1798 C CA . SER A 1 229 ? -29.932 -20.094 -6.912 1.00 76.25 229 SER A CA 1
ATOM 1799 C C . SER A 1 229 ? -30.834 -21.345 -6.906 1.00 76.25 229 SER A C 1
ATOM 1801 O O . SER A 1 229 ? -32.040 -21.206 -6.684 1.00 76.25 229 SER A O 1
ATOM 1803 N N . LYS A 1 230 ? -30.298 -22.544 -7.182 1.00 78.44 230 LYS A N 1
ATOM 1804 C CA . LYS A 1 230 ? -31.036 -23.818 -7.093 1.00 78.44 230 LYS A CA 1
ATOM 1805 C C . LYS A 1 230 ? -30.898 -24.483 -5.730 1.00 78.44 230 LYS A C 1
ATOM 1807 O O . LYS A 1 230 ? -31.842 -25.129 -5.296 1.00 78.44 230 LYS A O 1
ATOM 1812 N N . GLU A 1 231 ? -29.758 -24.337 -5.062 1.00 68.56 231 GLU A N 1
ATOM 1813 C CA . GLU A 1 231 ? -29.561 -24.905 -3.722 1.00 68.56 231 GLU A CA 1
ATOM 1814 C C . GLU A 1 231 ? -30.457 -24.183 -2.699 1.00 68.56 231 GLU A C 1
ATOM 1816 O O . GLU A 1 231 ? -31.195 -24.827 -1.955 1.00 68.56 231 GLU A O 1
ATOM 1821 N N . GLU A 1 232 ? -30.528 -22.848 -2.777 1.00 61.44 232 GLU A N 1
ATOM 1822 C CA . GLU A 1 232 ? -31.393 -21.995 -1.939 1.00 61.44 232 GLU A CA 1
ATOM 1823 C C . GLU A 1 232 ? -32.905 -22.313 -2.074 1.00 61.44 232 GLU A C 1
ATOM 1825 O O . GLU A 1 232 ? -33.695 -22.054 -1.162 1.00 61.44 232 GLU A O 1
ATOM 1830 N N . THR A 1 233 ? -33.328 -22.925 -3.191 1.00 52.25 233 THR A N 1
ATOM 1831 C CA . THR A 1 233 ? -34.734 -23.304 -3.433 1.00 52.25 233 THR A CA 1
ATOM 1832 C C . THR A 1 233 ? -35.116 -24.714 -2.973 1.00 52.25 233 THR A C 1
ATOM 1834 O O . THR A 1 233 ? -36.302 -25.033 -3.022 1.00 52.25 233 THR A O 1
ATOM 1837 N N . VAL A 1 234 ? -34.179 -25.544 -2.496 1.00 53.41 234 VAL A N 1
ATOM 1838 C CA . VAL A 1 234 ? -34.495 -26.888 -1.960 1.00 53.41 234 VAL A CA 1
ATOM 1839 C C . VAL A 1 234 ? -34.777 -26.836 -0.454 1.00 53.41 234 VAL A C 1
ATOM 1841 O O . VAL A 1 234 ? -35.802 -27.346 0.001 1.00 53.41 234 VAL A O 1
ATOM 1844 N N . ASP A 1 235 ? -33.912 -26.159 0.303 1.00 47.09 235 ASP A N 1
ATOM 1845 C CA . ASP A 1 235 ? -33.953 -26.097 1.777 1.00 47.09 235 ASP A CA 1
ATOM 1846 C C . ASP A 1 235 ? -35.199 -25.344 2.300 1.00 47.09 235 ASP A C 1
ATOM 1848 O O . ASP A 1 235 ? -35.783 -25.668 3.333 1.00 47.09 235 ASP A O 1
ATOM 1852 N N . SER A 1 236 ? -35.694 -24.383 1.510 1.00 49.19 236 SER A N 1
ATOM 1853 C CA . SER A 1 236 ? -36.882 -23.576 1.831 1.00 49.19 236 SER A CA 1
ATOM 1854 C C . SER A 1 236 ? -38.203 -24.368 1.877 1.00 49.19 236 SER A C 1
ATOM 1856 O O . SER A 1 236 ? -39.212 -23.833 2.337 1.00 49.19 236 SER A O 1
ATOM 1858 N N . THR A 1 237 ? -38.239 -25.611 1.380 1.00 47.91 237 THR A N 1
ATOM 1859 C CA . THR A 1 237 ? -39.485 -26.396 1.253 1.00 47.91 237 THR A CA 1
ATOM 1860 C C . THR A 1 237 ? -39.799 -27.285 2.458 1.00 47.91 237 THR A C 1
ATOM 1862 O O . THR A 1 237 ? -40.972 -27.528 2.723 1.00 47.91 237 THR A O 1
ATOM 1865 N N . GLU A 1 238 ? -38.794 -27.748 3.209 1.00 49.00 238 GLU A N 1
ATOM 1866 C CA . GLU A 1 238 ? -39.003 -28.692 4.326 1.00 49.00 238 GLU A CA 1
ATOM 1867 C C . GLU A 1 238 ? -39.354 -27.977 5.650 1.00 49.00 238 GLU A C 1
ATOM 1869 O O . GLU A 1 238 ? -40.029 -28.533 6.517 1.00 49.00 238 GLU A O 1
ATOM 1874 N N . ALA A 1 239 ? -38.991 -26.696 5.785 1.00 49.47 239 ALA A N 1
ATOM 1875 C CA . ALA A 1 239 ? -39.295 -25.887 6.969 1.00 49.47 239 ALA A CA 1
ATOM 1876 C C . ALA A 1 239 ? -40.797 -25.554 7.138 1.00 49.47 239 ALA A C 1
ATOM 1878 O O . ALA A 1 239 ? -41.271 -25.380 8.263 1.00 49.47 239 ALA A O 1
ATOM 1879 N N . VAL A 1 240 ? -41.558 -25.462 6.039 1.00 47.91 240 VAL A N 1
ATOM 1880 C CA . VAL A 1 240 ? -42.929 -24.909 6.046 1.00 47.91 240 VAL A CA 1
ATOM 1881 C C . VAL A 1 240 ? -43.958 -25.866 6.661 1.00 47.91 240 VAL A C 1
ATOM 1883 O O . VAL A 1 240 ? -44.862 -25.412 7.361 1.00 47.91 240 VAL A O 1
ATOM 1886 N N . GLU A 1 241 ? -43.814 -27.185 6.485 1.00 48.06 241 GLU A N 1
ATOM 1887 C CA . GLU A 1 241 ? -44.773 -28.162 7.036 1.00 48.06 241 GLU A CA 1
ATOM 1888 C C . GLU A 1 241 ? -44.691 -28.312 8.572 1.00 48.06 241 GLU A C 1
ATOM 1890 O O . GLU A 1 241 ? -45.580 -28.908 9.183 1.00 48.06 241 GLU A O 1
ATOM 1895 N N . THR A 1 242 ? -43.668 -27.744 9.227 1.00 48.19 242 THR A N 1
ATOM 1896 C CA . THR A 1 242 ? -43.460 -27.907 10.679 1.00 48.19 242 THR A CA 1
ATOM 1897 C C . THR A 1 242 ? -44.149 -26.824 11.530 1.00 48.19 242 THR A C 1
ATOM 1899 O O . THR A 1 242 ? -44.607 -27.123 12.635 1.00 48.19 242 THR A O 1
ATOM 1902 N N . GLU A 1 243 ? -44.286 -25.579 11.047 1.00 46.22 243 GLU A N 1
ATOM 1903 C CA . GLU A 1 243 ? -44.918 -24.497 11.834 1.00 46.22 243 GLU A CA 1
ATOM 1904 C C . GLU A 1 243 ? -46.450 -24.620 11.940 1.00 46.22 243 GLU A C 1
ATOM 1906 O O . GLU A 1 243 ? -47.032 -24.292 12.980 1.00 46.22 243 GLU A O 1
ATOM 1911 N N . GLU A 1 244 ? -47.135 -25.097 10.895 1.00 46.16 244 GLU A N 1
ATOM 1912 C CA . GLU A 1 244 ? -48.607 -25.062 10.852 1.00 46.16 244 GLU A CA 1
ATOM 1913 C C . GLU A 1 244 ? -49.260 -26.038 11.858 1.00 46.16 244 GLU A C 1
ATOM 1915 O O . GLU A 1 244 ? -50.378 -25.812 12.333 1.00 46.16 244 GLU A O 1
ATOM 1920 N N . ALA A 1 245 ? -48.519 -27.061 12.299 1.00 46.53 245 ALA A N 1
ATOM 1921 C CA . ALA A 1 245 ? -48.948 -28.003 13.331 1.00 46.53 245 ALA A CA 1
ATOM 1922 C C . ALA A 1 245 ? -49.053 -27.383 14.742 1.00 46.53 245 ALA A C 1
ATOM 1924 O O . ALA A 1 245 ? -49.883 -27.825 15.540 1.00 46.53 245 ALA A O 1
ATOM 1925 N N . GLN A 1 246 ? -48.254 -26.358 15.075 1.00 48.75 246 GLN A N 1
ATOM 1926 C CA . GLN A 1 246 ? -48.244 -25.774 16.429 1.00 48.75 246 GLN A CA 1
ATOM 1927 C C . GLN A 1 246 ? -49.319 -24.700 16.654 1.00 48.75 246 GLN A C 1
ATOM 1929 O O . GLN A 1 246 ? -49.699 -24.441 17.798 1.00 48.75 246 GLN A O 1
ATOM 1934 N N . ARG A 1 247 ? -49.867 -24.093 15.592 1.00 43.16 247 ARG A N 1
ATOM 1935 C CA . ARG A 1 247 ? -50.806 -22.960 15.721 1.00 43.16 247 ARG A CA 1
ATOM 1936 C C . ARG A 1 247 ? -52.199 -23.336 16.236 1.00 43.16 247 ARG A C 1
ATOM 1938 O O . ARG A 1 247 ? -52.869 -22.499 16.832 1.00 43.16 247 ARG A O 1
ATOM 1945 N N . ASN A 1 248 ? -52.624 -24.587 16.058 1.00 42.09 248 ASN A N 1
ATOM 1946 C CA . ASN A 1 248 ? -53.992 -25.034 16.354 1.00 42.09 248 ASN A CA 1
ATOM 1947 C C . ASN A 1 248 ? -54.224 -25.503 17.810 1.00 42.09 248 ASN A C 1
ATOM 1949 O O . ASN A 1 248 ? -55.317 -25.962 18.137 1.00 42.09 248 ASN A O 1
ATOM 1953 N N . GLY A 1 249 ? -53.222 -25.403 18.695 1.00 42.12 249 GLY A N 1
ATOM 1954 C CA . GLY A 1 249 ? -53.303 -25.906 20.077 1.00 42.12 249 GLY A CA 1
ATOM 1955 C C . GLY A 1 249 ? -53.742 -24.902 21.157 1.00 42.12 249 GLY A C 1
ATOM 1956 O O . GLY A 1 249 ? -54.031 -25.318 22.276 1.00 42.12 249 GLY A O 1
ATOM 1957 N N . ALA A 1 250 ? -53.771 -23.595 20.870 1.00 40.12 250 ALA A N 1
ATOM 1958 C CA . ALA A 1 250 ? -53.783 -22.560 21.917 1.00 40.12 250 ALA A CA 1
ATOM 1959 C C . ALA A 1 250 ? -55.177 -22.104 22.415 1.00 40.12 250 ALA A C 1
ATOM 1961 O O . ALA A 1 250 ? -55.303 -21.628 23.544 1.00 40.12 250 ALA A O 1
ATOM 1962 N N . ASP A 1 251 ? -56.235 -22.253 21.613 1.00 45.06 251 ASP A N 1
ATOM 1963 C CA . ASP A 1 251 ? -57.485 -21.482 21.779 1.00 45.06 251 ASP A CA 1
ATOM 1964 C C . ASP A 1 251 ? -58.535 -22.058 22.761 1.00 45.06 251 ASP A C 1
ATOM 1966 O O . ASP A 1 251 ? -59.642 -21.526 22.868 1.00 45.06 251 ASP A O 1
ATOM 1970 N N . GLN A 1 252 ? -58.234 -23.125 23.517 1.00 45.69 252 GLN A N 1
ATOM 1971 C CA . GLN A 1 252 ? -59.215 -23.763 24.425 1.00 45.69 252 GLN A CA 1
ATOM 1972 C C . GLN A 1 252 ? -58.987 -23.577 25.936 1.00 45.69 252 GLN A C 1
ATOM 1974 O O . GLN A 1 252 ? -59.811 -24.049 26.720 1.00 45.69 252 GLN A O 1
ATOM 1979 N N . GLN A 1 253 ? -57.958 -22.846 26.386 1.00 45.09 253 GLN A N 1
ATOM 1980 C CA . GLN A 1 253 ? -57.659 -22.707 27.828 1.00 45.09 253 GLN A CA 1
ATOM 1981 C C . GLN A 1 253 ? -57.999 -21.330 28.447 1.00 45.09 253 GLN A C 1
ATOM 1983 O O . GLN A 1 253 ? -57.552 -20.993 29.541 1.00 45.09 253 GLN A O 1
ATOM 1988 N N . ALA A 1 254 ? -58.872 -20.548 27.803 1.00 43.91 254 ALA A N 1
ATOM 1989 C CA . ALA A 1 254 ? -59.266 -19.197 28.232 1.00 43.91 254 ALA A CA 1
ATOM 1990 C C . ALA A 1 254 ? -60.503 -19.124 29.170 1.00 43.91 254 ALA A C 1
ATOM 1992 O O . ALA A 1 254 ? -61.265 -18.156 29.124 1.00 43.91 254 ALA A O 1
ATOM 1993 N N . ARG A 1 255 ? -60.737 -20.128 30.034 1.00 47.25 255 ARG A N 1
ATOM 1994 C CA . ARG A 1 255 ? -61.790 -20.100 31.080 1.00 47.25 255 ARG A CA 1
ATOM 1995 C C . ARG A 1 255 ? -61.393 -20.862 32.351 1.00 47.25 255 ARG A C 1
ATOM 1997 O O . ARG A 1 255 ? -61.737 -22.029 32.489 1.00 47.25 255 ARG A O 1
ATOM 2004 N N . ASN A 1 256 ? -60.709 -20.177 33.273 1.00 37.97 256 ASN A N 1
ATOM 2005 C CA . ASN A 1 256 ? -60.823 -20.301 34.741 1.00 37.97 256 ASN A CA 1
ATOM 2006 C C . ASN A 1 256 ? -59.753 -19.416 35.412 1.00 37.97 256 ASN A C 1
ATOM 2008 O O . ASN A 1 256 ? -58.568 -19.724 35.328 1.00 37.97 256 ASN A O 1
ATOM 2012 N N . GLN A 1 257 ? -60.152 -18.338 36.096 1.00 46.22 257 GLN A N 1
ATOM 2013 C CA . GLN A 1 257 ? -59.248 -17.577 36.971 1.00 46.22 257 GLN A CA 1
ATOM 2014 C C . GLN A 1 257 ? -59.257 -18.151 38.393 1.00 46.22 257 GLN A C 1
ATOM 2016 O O . GLN A 1 257 ? -60.330 -18.376 38.954 1.00 46.22 257 GLN A O 1
ATOM 2021 N N . PRO A 1 258 ? -58.076 -18.267 39.014 1.00 40.44 258 PRO A N 1
ATOM 2022 C CA . PRO A 1 258 ? -57.897 -17.999 40.439 1.00 40.44 258 PRO A CA 1
ATOM 2023 C C . PRO A 1 258 ? -57.248 -16.624 40.681 1.00 40.44 258 PRO A C 1
ATOM 2025 O O . PRO A 1 258 ? -56.609 -16.048 39.804 1.00 40.44 258 PRO A O 1
ATOM 2028 N N . THR A 1 259 ? -57.415 -16.104 41.896 1.00 43.47 259 THR A N 1
ATOM 2029 C CA . THR A 1 259 ? -56.889 -14.814 42.381 1.00 43.47 259 THR A CA 1
ATOM 2030 C C . THR A 1 259 ? -55.365 -14.666 42.310 1.00 43.47 259 THR A C 1
ATOM 2032 O O . THR A 1 259 ? -54.632 -15.633 42.508 1.00 43.47 259 THR A O 1
ATOM 2035 N N . LEU A 1 260 ? -54.901 -13.418 42.137 1.00 44.78 260 LEU A N 1
ATOM 2036 C CA . LEU A 1 260 ? -53.484 -13.035 42.166 1.00 44.78 260 LEU A CA 1
ATOM 2037 C C . LEU A 1 260 ? -52.749 -13.504 43.441 1.00 44.78 260 LEU A C 1
ATOM 2039 O O . LEU A 1 260 ? -53.218 -13.219 44.546 1.00 44.78 260 LEU A O 1
ATOM 2043 N N . PRO A 1 261 ? -51.536 -14.070 43.310 1.00 38.62 261 PRO A N 1
ATOM 2044 C CA . PRO A 1 261 ? -50.515 -14.028 44.347 1.00 38.62 261 PRO A CA 1
ATOM 2045 C C . PRO A 1 261 ? -49.781 -12.678 44.288 1.00 38.62 261 PRO A C 1
ATOM 2047 O O . PRO A 1 261 ? -49.123 -12.358 43.297 1.00 38.62 261 PRO A O 1
ATOM 2050 N N . THR A 1 262 ? -49.857 -11.884 45.355 1.00 46.84 262 THR A N 1
ATOM 2051 C CA . THR A 1 262 ? -49.063 -10.651 45.491 1.00 46.84 262 THR A CA 1
ATOM 2052 C C . THR A 1 262 ? -47.607 -11.006 45.798 1.00 46.84 262 THR A C 1
ATOM 2054 O O . THR A 1 262 ? -47.244 -11.181 46.958 1.00 46.84 262 THR A O 1
ATOM 2057 N N . GLY A 1 263 ? -46.776 -11.131 44.761 1.00 45.31 263 GLY A N 1
ATOM 2058 C CA . GLY A 1 263 ? -45.358 -11.462 44.915 1.00 45.31 263 GLY A CA 1
ATOM 2059 C C . GLY A 1 263 ? -44.725 -12.000 43.637 1.00 45.31 263 GLY A C 1
ATOM 2060 O O . GLY A 1 263 ? -44.377 -13.174 43.581 1.00 45.31 263 GLY A O 1
ATOM 2061 N N . PHE A 1 264 ? -44.584 -11.148 42.619 1.00 38.97 264 PHE A N 1
ATOM 2062 C CA . PHE A 1 264 ? -43.755 -11.439 41.447 1.00 38.97 264 PHE A CA 1
ATOM 2063 C C . PHE A 1 264 ? -42.564 -10.483 41.441 1.00 38.97 264 PHE A C 1
ATOM 2065 O O . PHE A 1 264 ? -42.743 -9.268 41.335 1.00 38.97 264 PHE A O 1
ATOM 2072 N N . ASP A 1 265 ? -41.369 -11.037 41.624 1.00 47.84 265 ASP A N 1
ATOM 2073 C CA . ASP A 1 265 ? -40.127 -10.278 41.705 1.00 47.84 265 ASP A CA 1
ATOM 2074 C C . ASP A 1 265 ? -39.564 -10.052 40.295 1.00 47.84 265 ASP A C 1
ATOM 2076 O O . ASP A 1 265 ? -39.193 -10.997 39.599 1.00 47.84 265 ASP A O 1
ATOM 2080 N N . TRP A 1 266 ? -39.537 -8.792 39.861 1.00 47.84 266 TRP A N 1
ATOM 2081 C CA . TRP A 1 266 ? -39.050 -8.397 38.536 1.00 47.84 266 TRP A CA 1
ATOM 2082 C C . TRP A 1 266 ? -37.517 -8.263 38.471 1.00 47.84 266 TRP A C 1
ATOM 2084 O O . TRP A 1 266 ? -36.987 -7.946 37.411 1.00 47.84 266 TRP A O 1
ATOM 2094 N N . ALA A 1 267 ? -36.791 -8.511 39.569 1.00 41.31 267 ALA A N 1
ATOM 2095 C CA . ALA A 1 267 ? -35.328 -8.409 39.621 1.00 41.31 267 ALA A CA 1
ATOM 2096 C C . ALA A 1 267 ? -34.572 -9.648 39.080 1.00 41.31 267 ALA A C 1
ATOM 2098 O O . ALA A 1 267 ? -33.344 -9.705 39.159 1.00 41.31 267 ALA A O 1
ATOM 2099 N N . ALA A 1 268 ? -35.276 -10.650 38.544 1.00 44.38 268 ALA A N 1
ATOM 2100 C CA . ALA A 1 268 ? -34.691 -11.919 38.113 1.00 44.38 268 ALA A CA 1
ATOM 2101 C C . ALA A 1 268 ? -34.121 -11.885 36.676 1.00 44.38 268 ALA A C 1
ATOM 2103 O O . ALA A 1 268 ? -34.794 -12.259 35.719 1.00 44.38 268 ALA A O 1
ATOM 2104 N N . ASP A 1 269 ? -32.845 -11.505 36.562 1.00 48.62 269 ASP A N 1
ATOM 2105 C CA . ASP A 1 269 ? -31.891 -12.016 35.557 1.00 48.62 269 ASP A CA 1
ATOM 2106 C C . ASP A 1 269 ? -32.343 -12.009 34.071 1.00 48.62 269 ASP A C 1
ATOM 2108 O O . ASP A 1 269 ? -32.054 -12.935 33.305 1.00 48.62 269 ASP A O 1
ATOM 2112 N N . VAL A 1 270 ? -32.961 -10.915 33.601 1.00 46.88 270 VAL A N 1
ATOM 2113 C CA . VAL A 1 270 ? -32.939 -10.593 32.160 1.00 46.88 270 VAL A CA 1
ATOM 2114 C C . VAL A 1 270 ? -31.512 -10.189 31.795 1.00 46.88 270 VAL A C 1
ATOM 2116 O O . VAL A 1 270 ? -31.149 -9.014 31.785 1.00 46.88 270 VAL A O 1
ATOM 2119 N N . LYS A 1 271 ? -30.676 -11.190 31.510 1.00 56.81 271 LYS A N 1
ATOM 2120 C CA . LYS A 1 271 ? -29.381 -10.985 30.864 1.00 56.81 271 LYS A CA 1
ATOM 2121 C C . LYS A 1 271 ? -29.643 -10.538 29.437 1.00 56.81 271 LYS A C 1
ATOM 2123 O O . LYS A 1 271 ? -29.853 -11.369 28.558 1.00 56.81 271 LYS A O 1
ATOM 2128 N N . GLU A 1 272 ? -29.660 -9.224 29.235 1.00 58.53 272 GLU A N 1
ATOM 2129 C CA . GLU A 1 272 ? -29.676 -8.613 27.911 1.00 58.53 272 GLU A CA 1
ATOM 2130 C C . GLU A 1 272 ? -28.483 -9.152 27.113 1.00 58.53 272 GLU A C 1
ATOM 2132 O O . GLU A 1 272 ? -27.331 -8.780 27.341 1.00 58.53 272 GLU A O 1
ATOM 2137 N N . THR A 1 273 ? -28.755 -10.095 26.211 1.00 65.31 273 THR A N 1
ATOM 2138 C CA . THR A 1 273 ? -27.746 -10.628 25.299 1.00 65.31 273 THR A CA 1
ATOM 2139 C C . THR A 1 273 ? -27.282 -9.476 24.408 1.00 65.31 273 THR A C 1
ATOM 2141 O O . THR A 1 273 ? -28.137 -8.873 23.753 1.00 65.31 273 THR A O 1
ATOM 2144 N N . PRO A 1 274 ? -25.976 -9.143 24.365 1.00 65.62 274 PRO A N 1
ATOM 2145 C CA . PRO A 1 274 ? -25.484 -8.034 23.557 1.00 65.62 274 PRO A CA 1
ATOM 2146 C C . PRO A 1 274 ? -25.957 -8.158 22.109 1.00 65.62 274 PRO A C 1
ATOM 2148 O O . PRO A 1 274 ? -25.784 -9.207 21.488 1.00 65.62 274 PRO A O 1
ATOM 2151 N N . LEU A 1 275 ? -26.563 -7.088 21.584 1.00 74.94 275 LEU A N 1
ATOM 2152 C CA . LEU A 1 275 ? -27.209 -7.085 20.264 1.00 74.94 275 LEU A CA 1
ATOM 2153 C C . LEU A 1 275 ? -26.227 -7.420 19.126 1.00 74.94 275 LEU A C 1
ATOM 2155 O O . LEU A 1 275 ? -26.632 -7.917 18.077 1.00 74.94 275 LEU A O 1
ATOM 2159 N N . PHE A 1 276 ? -24.935 -7.187 19.368 1.00 81.44 276 PHE A N 1
ATOM 2160 C CA . PHE A 1 276 ? -23.825 -7.560 18.505 1.00 81.44 276 PHE A CA 1
ATOM 2161 C C . PHE A 1 276 ? -22.749 -8.282 19.321 1.00 81.44 276 PHE A C 1
ATOM 2163 O O . PHE A 1 276 ? -22.429 -7.883 20.444 1.00 81.44 276 PHE A O 1
ATOM 2170 N N . SER A 1 277 ? -22.161 -9.328 18.740 1.00 86.81 277 SER A N 1
ATOM 2171 C CA . SER A 1 277 ? -20.957 -9.969 19.278 1.00 86.81 277 SER A CA 1
ATOM 2172 C C . SER A 1 277 ? -19.764 -8.997 19.264 1.00 86.81 277 SER A C 1
ATOM 2174 O O . SER A 1 277 ? -19.712 -8.122 18.396 1.00 86.81 277 SER A O 1
ATOM 2176 N N . PRO A 1 278 ? -18.795 -9.136 20.189 1.00 91.38 278 PRO A N 1
ATOM 2177 C CA . PRO A 1 278 ? -17.540 -8.386 20.125 1.00 91.38 278 PRO A CA 1
ATOM 2178 C C . PRO A 1 278 ? -16.743 -8.733 18.857 1.00 91.38 278 PRO A C 1
ATOM 2180 O O . PRO A 1 278 ? -16.978 -9.764 18.227 1.00 91.38 278 PRO A O 1
ATOM 2183 N N . TYR A 1 279 ? -15.766 -7.894 18.496 1.00 91.19 279 TYR A N 1
ATOM 2184 C CA . TYR A 1 279 ? -14.909 -8.143 17.325 1.00 91.19 279 TYR A CA 1
ATOM 2185 C C . TYR A 1 279 ? -13.920 -9.305 17.523 1.00 91.19 279 TYR A C 1
ATOM 2187 O O . TYR A 1 279 ? -13.338 -9.777 16.550 1.00 91.19 279 TYR A O 1
ATOM 2195 N N . VAL A 1 280 ? -13.711 -9.730 18.770 1.00 92.75 280 VAL A N 1
ATOM 2196 C CA . VAL A 1 280 ? -12.803 -10.803 19.197 1.00 92.75 280 VAL A CA 1
ATOM 2197 C C . VAL A 1 280 ? -13.509 -11.607 20.296 1.00 92.75 280 VAL A C 1
ATOM 2199 O O . VAL A 1 280 ? -14.103 -10.997 21.191 1.00 92.75 280 VAL A O 1
ATOM 2202 N N . ASP A 1 281 ? -13.473 -12.946 20.270 1.00 90.69 281 ASP A N 1
ATOM 2203 C CA . ASP A 1 281 ? -13.999 -13.749 21.386 1.00 90.69 281 ASP A CA 1
ATOM 2204 C C . ASP A 1 281 ? -13.064 -13.556 22.598 1.00 90.69 281 ASP A C 1
ATOM 2206 O O . ASP A 1 281 ? -11.847 -13.653 22.448 1.00 90.69 281 ASP A O 1
ATOM 2210 N N . PRO A 1 282 ? -13.567 -13.328 23.825 1.00 89.69 282 PRO A N 1
ATOM 2211 C CA . PRO A 1 282 ? -12.731 -13.298 25.030 1.00 89.69 282 PRO A CA 1
ATOM 2212 C C . PRO A 1 282 ? -11.864 -14.552 25.277 1.00 89.69 282 PRO A C 1
ATOM 2214 O O . PRO A 1 282 ? -11.023 -14.530 26.175 1.00 89.69 282 PRO A O 1
ATOM 2217 N N . LYS A 1 283 ? -12.085 -15.646 24.532 1.00 91.25 283 LYS A N 1
ATOM 2218 C CA . LYS A 1 283 ? -11.264 -16.868 24.512 1.00 91.25 283 LYS A CA 1
ATOM 2219 C C . LYS A 1 283 ? -10.143 -16.860 23.465 1.00 91.25 283 LYS A C 1
ATOM 2221 O O . LYS A 1 283 ? -9.260 -17.713 23.560 1.00 91.25 283 LYS A O 1
ATOM 2226 N N . ASP A 1 284 ? -10.188 -15.975 22.470 1.00 88.56 284 ASP A N 1
ATOM 2227 C CA . ASP A 1 284 ? -9.148 -15.895 21.445 1.00 88.56 284 ASP A CA 1
ATOM 2228 C C . ASP A 1 284 ? -7.821 -15.468 22.100 1.00 88.56 284 ASP A C 1
ATOM 2230 O O . ASP A 1 284 ? -7.800 -14.525 22.901 1.00 88.56 284 ASP A O 1
ATOM 2234 N N . PRO A 1 285 ? -6.700 -16.155 21.814 1.00 87.69 285 PRO A N 1
ATOM 2235 C CA . PRO A 1 285 ? -5.422 -15.816 22.418 1.00 87.69 285 PRO A CA 1
ATOM 2236 C C . PRO A 1 285 ? -4.920 -14.477 21.875 1.00 87.69 285 PRO A C 1
ATOM 2238 O O . PRO A 1 285 ? -4.841 -14.279 20.660 1.00 87.69 285 PRO A O 1
ATOM 2241 N N . VAL A 1 286 ? -4.505 -13.581 22.777 1.00 84.19 286 VAL A N 1
ATOM 2242 C CA . VAL A 1 286 ? -3.829 -12.338 22.386 1.00 84.19 286 VAL A CA 1
ATOM 2243 C C . VAL A 1 286 ? -2.599 -12.703 21.541 1.00 84.19 286 VAL A C 1
ATOM 2245 O O . VAL A 1 286 ? -1.780 -13.493 22.014 1.00 84.19 286 VAL A O 1
ATOM 2248 N N . PRO A 1 287 ? -2.420 -12.146 20.326 1.00 79.31 287 PRO A N 1
ATOM 2249 C CA . PRO A 1 287 ? -1.329 -12.516 19.422 1.00 79.31 287 PRO A CA 1
ATOM 2250 C C . PRO A 1 287 ? 0.012 -11.862 19.817 1.00 79.31 287 PRO A C 1
ATOM 2252 O O . PRO A 1 287 ? 0.623 -11.136 19.031 1.00 79.31 287 PRO A O 1
ATOM 2255 N N . ILE A 1 288 ? 0.442 -12.122 21.054 1.00 78.56 288 ILE A N 1
ATOM 2256 C CA . ILE A 1 288 ? 1.772 -11.837 21.612 1.00 78.56 288 ILE A CA 1
ATOM 2257 C C . ILE A 1 288 ? 2.785 -12.792 20.959 1.00 78.56 288 ILE A C 1
ATOM 2259 O O . ILE A 1 288 ? 2.426 -13.910 20.583 1.00 78.56 288 ILE A O 1
ATOM 2263 N N . ARG A 1 289 ? 4.047 -12.373 20.804 1.00 79.00 289 ARG A N 1
ATOM 2264 C CA . ARG A 1 289 ? 5.115 -13.216 20.240 1.00 79.00 289 ARG A CA 1
ATOM 2265 C C . ARG A 1 289 ? 6.219 -13.451 21.260 1.00 79.00 289 ARG A C 1
ATOM 2267 O O . ARG A 1 289 ? 6.943 -12.528 21.610 1.00 79.00 289 ARG A O 1
ATOM 2274 N N . GLU A 1 290 ? 6.332 -14.693 21.718 1.00 71.31 290 GLU A N 1
ATOM 2275 C CA . GLU A 1 290 ? 7.286 -15.094 22.759 1.00 71.31 290 GLU A CA 1
ATOM 2276 C C . GLU A 1 290 ? 8.686 -15.381 22.183 1.00 71.31 290 GLU A C 1
ATOM 2278 O O . GLU A 1 290 ? 9.681 -14.920 22.735 1.00 71.31 290 GLU A O 1
ATOM 2283 N N . ASP A 1 291 ? 8.769 -16.056 21.030 1.00 75.81 291 ASP A N 1
ATOM 2284 C CA . ASP A 1 291 ? 10.031 -16.545 20.429 1.00 75.81 291 ASP A CA 1
ATOM 2285 C C . ASP A 1 291 ? 10.839 -15.481 19.663 1.00 75.81 291 ASP A C 1
ATOM 2287 O O . ASP A 1 291 ? 11.747 -15.761 18.875 1.00 75.81 291 ASP A O 1
ATOM 2291 N N . TRP A 1 292 ? 10.454 -14.226 19.821 1.00 72.62 292 TRP A N 1
ATOM 2292 C CA . TRP A 1 292 ? 10.834 -13.182 18.893 1.00 72.62 292 TRP A CA 1
ATOM 2293 C C . TRP A 1 292 ? 12.295 -12.734 19.075 1.00 72.62 292 TRP A C 1
ATOM 2295 O O . TRP A 1 292 ? 12.789 -12.579 20.192 1.0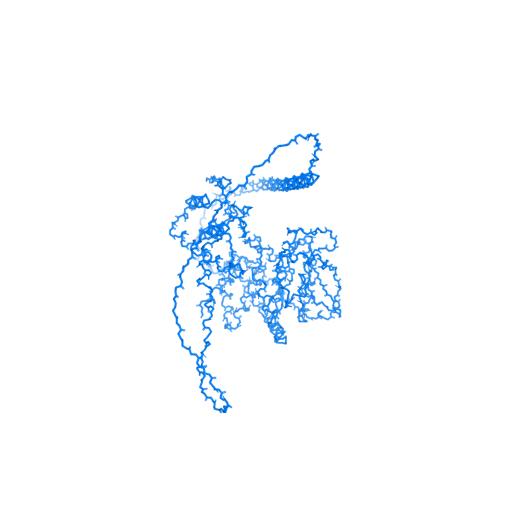0 72.62 292 TRP A O 1
ATOM 2305 N N . GLY A 1 293 ? 13.014 -12.508 17.970 1.00 78.12 293 GLY A N 1
ATOM 2306 C CA . GLY A 1 293 ? 14.423 -12.097 17.943 1.00 78.12 293 GLY A CA 1
ATOM 2307 C C . GLY A 1 293 ? 15.417 -13.203 18.309 1.00 78.12 293 GLY A C 1
ATOM 2308 O O . GLY A 1 293 ? 16.595 -13.099 17.967 1.00 78.12 293 GLY A O 1
ATOM 2309 N N . ILE A 1 294 ? 14.950 -14.284 18.944 1.00 82.31 294 ILE A N 1
ATOM 2310 C CA . ILE A 1 294 ? 15.739 -15.473 19.298 1.00 82.31 294 ILE A CA 1
ATOM 2311 C C . ILE A 1 294 ? 16.368 -16.083 18.037 1.00 82.31 294 ILE A C 1
ATOM 2313 O O . ILE A 1 294 ? 17.547 -16.436 18.026 1.00 82.31 294 ILE A O 1
ATOM 2317 N N . HIS A 1 295 ? 15.599 -16.123 16.950 1.00 85.25 295 HIS A N 1
ATOM 2318 C CA . HIS A 1 295 ? 15.996 -16.724 15.680 1.00 85.25 295 HIS A CA 1
ATOM 2319 C C . HIS A 1 295 ? 16.853 -15.806 14.784 1.00 85.25 295 HIS A C 1
ATOM 2321 O O . HIS A 1 295 ? 17.295 -16.243 13.725 1.00 85.25 295 HIS A O 1
ATOM 2327 N N . ASN A 1 296 ? 17.158 -14.556 15.168 1.00 82.50 296 ASN A N 1
ATOM 2328 C CA . ASN A 1 296 ? 17.946 -13.634 14.321 1.00 82.50 296 ASN A CA 1
ATOM 2329 C C . ASN A 1 296 ? 19.354 -14.157 13.964 1.00 82.50 296 ASN A C 1
ATOM 2331 O O . ASN A 1 296 ? 19.944 -13.692 12.991 1.00 82.50 296 ASN A O 1
ATOM 2335 N N . PHE A 1 297 ? 19.874 -15.117 14.733 1.00 83.06 297 PHE A N 1
ATOM 2336 C CA . PHE A 1 297 ? 21.190 -15.738 14.549 1.00 83.06 297 PHE A CA 1
ATOM 2337 C C . PHE A 1 297 ? 21.134 -17.122 13.873 1.00 83.06 297 PHE A C 1
ATOM 2339 O O . PHE A 1 297 ? 22.157 -17.801 13.771 1.00 83.06 297 PHE A O 1
ATOM 2346 N N . GLU A 1 298 ? 19.955 -17.583 13.442 1.00 90.50 298 GLU A N 1
ATOM 2347 C CA . GLU A 1 298 ? 19.819 -18.854 12.726 1.00 90.50 298 GLU A CA 1
ATOM 2348 C C . GLU A 1 298 ? 20.221 -18.724 11.249 1.00 90.50 298 GLU A C 1
ATOM 2350 O O . GLU A 1 298 ? 19.999 -17.704 10.596 1.00 90.50 298 GLU A O 1
ATOM 2355 N N . ASN A 1 299 ? 20.836 -19.777 10.701 1.00 91.88 299 ASN A N 1
ATOM 2356 C CA . ASN A 1 299 ? 21.335 -19.767 9.326 1.00 91.88 299 ASN A CA 1
ATOM 2357 C C . ASN A 1 299 ? 20.172 -19.867 8.327 1.00 91.88 299 ASN A C 1
ATOM 2359 O O . ASN A 1 299 ? 19.645 -20.956 8.079 1.00 91.88 299 ASN A O 1
ATOM 2363 N N . VAL A 1 300 ? 19.818 -18.748 7.694 1.00 92.94 300 VAL A N 1
ATOM 2364 C CA . VAL A 1 300 ? 18.803 -18.725 6.636 1.00 92.94 300 VAL A CA 1
ATOM 2365 C C . VAL A 1 300 ? 19.319 -19.471 5.397 1.00 92.94 300 VAL A C 1
ATOM 2367 O O . VAL A 1 300 ? 20.478 -19.345 4.999 1.00 92.94 300 VAL A O 1
ATOM 2370 N N . LYS A 1 301 ? 18.452 -20.241 4.728 1.00 94.62 301 LYS A N 1
ATOM 2371 C CA . LYS A 1 301 ? 18.777 -20.852 3.429 1.00 94.62 301 LYS A CA 1
ATOM 2372 C C . LYS A 1 301 ? 18.523 -19.868 2.285 1.00 94.62 301 LYS A C 1
ATOM 2374 O O . LYS A 1 301 ? 17.467 -19.241 2.226 1.00 94.62 301 LYS A O 1
ATOM 2379 N N . GLY A 1 302 ? 19.463 -19.778 1.343 1.00 92.25 302 GLY A N 1
ATOM 2380 C CA . GLY A 1 302 ? 19.338 -18.930 0.153 1.00 92.25 302 GLY A CA 1
ATOM 2381 C C . GLY A 1 302 ? 18.133 -19.296 -0.718 1.00 92.25 302 GLY A C 1
ATOM 2382 O O . GLY A 1 302 ? 17.857 -20.475 -0.957 1.00 92.25 302 GLY A O 1
ATOM 2383 N N . SER A 1 303 ? 17.433 -18.269 -1.197 1.00 94.62 303 SER A N 1
ATOM 2384 C CA . SER A 1 303 ? 16.313 -18.389 -2.136 1.00 94.62 303 SER A CA 1
ATOM 2385 C C . SER A 1 303 ? 16.784 -18.464 -3.599 1.00 94.62 303 SER A C 1
ATOM 2387 O O . SER A 1 303 ? 17.933 -18.152 -3.917 1.00 94.62 303 SER A O 1
ATOM 2389 N N . ALA A 1 304 ? 15.896 -18.869 -4.513 1.00 96.94 304 ALA A N 1
ATOM 2390 C CA . ALA A 1 304 ? 16.157 -18.771 -5.948 1.00 96.94 304 ALA A CA 1
ATOM 2391 C C . ALA A 1 304 ? 15.922 -17.323 -6.413 1.00 96.94 304 ALA A C 1
ATOM 2393 O O . ALA A 1 304 ? 14.779 -16.875 -6.494 1.00 96.94 304 ALA A O 1
ATOM 2394 N N . LEU A 1 305 ? 17.005 -16.592 -6.691 1.00 97.75 305 LEU A N 1
ATOM 2395 C CA . LEU A 1 305 ? 16.941 -15.175 -7.060 1.00 97.75 305 LEU A CA 1
ATOM 2396 C C . LEU A 1 305 ? 16.352 -14.966 -8.472 1.00 97.75 305 LEU A C 1
ATOM 2398 O O . LEU A 1 305 ? 16.618 -15.775 -9.367 1.00 97.75 305 LEU A O 1
ATOM 2402 N N . PRO A 1 306 ? 15.599 -13.874 -8.709 1.00 97.25 306 PRO A N 1
ATOM 2403 C CA . PRO A 1 306 ? 15.183 -13.474 -10.052 1.00 97.25 306 PRO A CA 1
ATOM 2404 C C . PRO A 1 306 ? 16.387 -13.002 -10.890 1.00 97.25 306 PRO A C 1
ATOM 2406 O O . PRO A 1 306 ? 17.424 -12.603 -10.357 1.00 97.25 306 PRO A O 1
ATOM 2409 N N . SER A 1 307 ? 16.259 -13.018 -12.221 1.00 97.25 307 SER A N 1
ATOM 2410 C CA . SER A 1 307 ? 17.344 -12.586 -13.117 1.00 97.25 307 SER A CA 1
ATOM 2411 C C . SER A 1 307 ? 17.592 -11.075 -13.021 1.00 97.25 307 SER A C 1
ATOM 2413 O O . SER A 1 307 ? 16.729 -10.284 -13.406 1.00 97.25 307 SER A O 1
ATOM 2415 N N . HIS A 1 308 ? 18.787 -10.670 -12.570 1.00 96.25 308 HIS A N 1
ATOM 2416 C CA . HIS A 1 308 ? 19.149 -9.256 -12.403 1.00 96.25 308 HIS A CA 1
ATOM 2417 C C . HIS A 1 308 ? 18.972 -8.443 -13.693 1.00 96.25 308 HIS A C 1
ATOM 2419 O O . HIS A 1 308 ? 18.426 -7.347 -13.640 1.00 96.25 308 HIS A O 1
ATOM 2425 N N . SER A 1 309 ? 19.384 -8.967 -14.856 1.00 96.38 309 SER A N 1
ATOM 2426 C CA . SER A 1 309 ? 19.256 -8.241 -16.130 1.00 96.38 309 SER A CA 1
ATOM 2427 C C . SER A 1 309 ? 17.797 -8.016 -16.532 1.00 96.38 309 SER A C 1
ATOM 2429 O O . SER A 1 309 ? 17.462 -6.955 -17.046 1.00 96.38 309 SER A O 1
ATOM 2431 N N . LEU A 1 310 ? 16.911 -8.976 -16.247 1.00 95.88 310 LEU A N 1
ATOM 2432 C CA . LEU A 1 310 ? 15.480 -8.835 -16.512 1.00 95.88 310 LEU A CA 1
ATOM 2433 C C . LEU A 1 310 ? 14.834 -7.840 -15.536 1.00 95.88 310 LEU A C 1
ATOM 2435 O O . LEU A 1 310 ? 14.074 -6.975 -15.964 1.00 95.88 310 LEU A O 1
ATOM 2439 N N . CYS A 1 311 ? 15.176 -7.909 -14.245 1.00 96.50 311 CYS A N 1
ATOM 2440 C CA . CYS A 1 311 ? 14.755 -6.912 -13.257 1.00 96.50 311 CYS A CA 1
ATOM 2441 C C . CYS A 1 311 ? 15.249 -5.500 -13.623 1.00 96.50 311 CYS A C 1
ATOM 2443 O O . CYS A 1 311 ? 14.520 -4.529 -13.447 1.00 96.50 311 CYS A O 1
ATOM 2445 N N . GLU A 1 312 ? 16.464 -5.376 -14.161 1.00 95.31 312 GLU A N 1
ATOM 2446 C CA . GLU A 1 312 ? 17.046 -4.113 -14.622 1.00 95.31 312 GLU A CA 1
ATOM 2447 C C . GLU A 1 312 ? 16.298 -3.530 -15.827 1.00 95.31 312 GLU A C 1
ATOM 2449 O O . GLU A 1 312 ? 15.914 -2.361 -15.779 1.00 95.31 312 GLU A O 1
ATOM 2454 N N . THR A 1 313 ? 16.019 -4.338 -16.856 1.00 95.38 313 THR A N 1
ATOM 2455 C CA . THR A 1 313 ? 15.183 -3.937 -18.002 1.00 95.38 313 THR A CA 1
ATOM 2456 C C . THR A 1 313 ? 13.802 -3.474 -17.539 1.00 95.38 313 THR A C 1
ATOM 2458 O O . THR A 1 313 ? 13.400 -2.349 -17.836 1.00 95.38 313 THR A O 1
ATOM 2461 N N . ILE A 1 314 ? 13.109 -4.289 -16.735 1.00 95.69 314 ILE A N 1
ATOM 2462 C CA . ILE A 1 314 ? 11.766 -3.966 -16.237 1.00 95.69 314 ILE A CA 1
ATOM 2463 C C . ILE A 1 314 ? 11.780 -2.669 -15.408 1.00 95.69 314 ILE A C 1
ATOM 2465 O O . ILE A 1 314 ? 10.895 -1.833 -15.577 1.00 95.69 314 ILE A O 1
ATOM 2469 N N . TRP A 1 315 ? 12.780 -2.452 -14.544 1.00 95.12 315 TRP A N 1
ATOM 2470 C CA . TRP A 1 315 ? 12.884 -1.234 -13.726 1.00 95.12 315 TRP A CA 1
ATOM 2471 C C . TRP A 1 315 ? 12.921 0.035 -14.583 1.00 95.12 315 TRP A C 1
ATOM 2473 O O . TRP A 1 315 ? 12.190 0.990 -14.308 1.00 95.12 315 TRP A O 1
ATOM 2483 N N . TRP A 1 316 ? 13.736 0.048 -15.638 1.00 93.50 316 TRP A N 1
ATOM 2484 C CA . TRP A 1 316 ? 13.820 1.200 -16.536 1.00 93.50 316 TRP A CA 1
ATOM 2485 C C . TRP A 1 316 ? 12.559 1.383 -17.394 1.00 93.50 316 TRP A C 1
ATOM 2487 O O . TRP A 1 316 ? 12.220 2.517 -17.714 1.00 93.50 316 TRP A O 1
ATOM 2497 N N . GLU A 1 317 ? 11.820 0.313 -17.703 1.00 93.06 317 GLU A N 1
ATOM 2498 C CA . GLU A 1 317 ? 10.547 0.398 -18.435 1.00 93.06 317 GLU A CA 1
ATOM 2499 C C . GLU A 1 317 ? 9.380 0.954 -17.601 1.00 93.06 317 GLU A C 1
ATOM 2501 O O . GLU A 1 317 ? 8.518 1.641 -18.154 1.00 93.06 317 GLU A O 1
ATOM 2506 N N . VAL A 1 318 ? 9.311 0.658 -16.292 1.00 92.31 318 VAL A N 1
ATOM 2507 C CA . VAL A 1 318 ? 8.096 0.926 -15.486 1.00 92.31 318 VAL A CA 1
ATOM 2508 C C . VAL A 1 318 ? 8.287 1.825 -14.261 1.00 92.31 318 VAL A C 1
ATOM 2510 O O . VAL A 1 318 ? 7.291 2.242 -13.665 1.00 92.31 318 VAL A O 1
ATOM 2513 N N . ILE A 1 319 ? 9.527 2.117 -13.850 1.00 85.31 319 ILE A N 1
ATOM 2514 C CA . ILE A 1 319 ? 9.819 2.924 -12.648 1.00 85.31 319 ILE A CA 1
ATOM 2515 C C . ILE A 1 319 ? 10.458 4.269 -13.006 1.00 85.31 319 ILE A C 1
ATOM 2517 O O . ILE A 1 319 ? 10.084 5.271 -12.398 1.00 85.31 319 ILE A O 1
ATOM 2521 N N . ASP A 1 320 ? 11.393 4.277 -13.964 1.00 81.44 320 ASP A N 1
ATOM 2522 C CA . ASP A 1 320 ? 12.122 5.461 -14.458 1.00 81.44 320 ASP A CA 1
ATOM 2523 C C . ASP A 1 320 ? 12.644 6.381 -13.331 1.00 81.44 320 ASP A C 1
ATOM 2525 O O . ASP A 1 320 ? 12.326 7.568 -13.233 1.00 81.44 320 ASP A O 1
ATOM 2529 N N . LYS A 1 321 ? 13.414 5.794 -12.402 1.00 76.19 321 LYS A N 1
ATOM 2530 C CA . LYS A 1 321 ? 14.056 6.519 -11.294 1.00 76.19 321 LYS A CA 1
ATOM 2531 C C . LYS A 1 321 ? 15.499 6.079 -11.054 1.00 76.19 321 LYS A C 1
ATOM 2533 O O . LYS A 1 321 ? 15.794 4.884 -11.177 1.00 76.19 321 LYS A O 1
ATOM 2538 N N . PRO A 1 322 ? 16.378 7.014 -10.637 1.00 70.31 322 PRO A N 1
ATOM 2539 C CA . PRO A 1 322 ? 17.716 6.682 -10.166 1.00 70.31 322 PRO A CA 1
ATOM 2540 C C . PRO A 1 322 ? 17.659 5.800 -8.911 1.00 70.3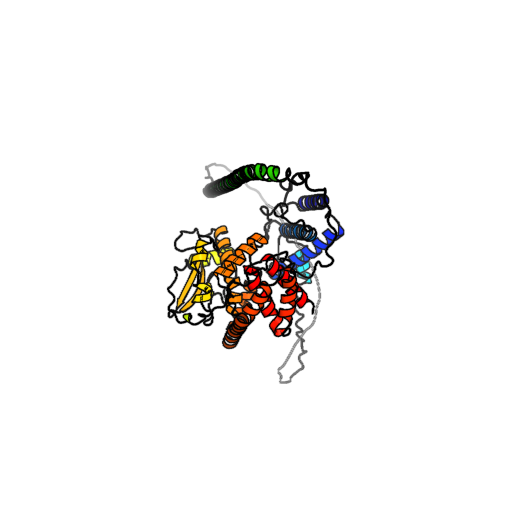1 322 PRO A C 1
ATOM 2542 O O . PRO A 1 322 ? 16.714 5.868 -8.123 1.00 70.31 322 PRO A O 1
ATOM 2545 N N . ARG A 1 323 ? 18.695 4.976 -8.729 1.00 77.62 323 ARG A N 1
ATOM 2546 C CA . ARG A 1 323 ? 18.885 4.124 -7.545 1.00 77.62 323 ARG A CA 1
ATOM 2547 C C . ARG A 1 323 ? 19.589 4.914 -6.439 1.00 77.62 323 ARG A C 1
ATOM 2549 O O . ARG A 1 323 ? 20.343 5.840 -6.727 1.00 77.62 323 ARG A O 1
ATOM 2556 N N . GLY A 1 324 ? 19.354 4.535 -5.187 1.00 80.69 324 GLY A N 1
ATOM 2557 C CA . GLY A 1 324 ? 19.970 5.148 -4.011 1.00 80.69 324 GLY A CA 1
ATOM 2558 C C . GLY A 1 324 ? 19.229 4.790 -2.723 1.00 80.69 324 GLY A C 1
ATOM 2559 O O . GLY A 1 324 ? 18.115 4.268 -2.769 1.00 80.69 324 GLY A O 1
ATOM 2560 N N . GLY A 1 325 ? 19.837 5.086 -1.573 1.00 88.25 325 GLY A N 1
ATOM 2561 C CA . GLY A 1 325 ? 19.279 4.756 -0.260 1.00 88.25 325 GLY A CA 1
ATOM 2562 C C . GLY A 1 325 ? 19.046 3.242 -0.092 1.00 88.25 325 GLY A C 1
ATOM 2563 O O . GLY A 1 325 ? 19.990 2.481 -0.290 1.00 88.25 325 GLY A O 1
ATOM 2564 N N . PRO A 1 326 ? 17.817 2.783 0.215 1.00 92.62 326 PRO A N 1
ATOM 2565 C CA . PRO A 1 326 ? 17.525 1.376 0.520 1.00 92.62 326 PRO A CA 1
ATOM 2566 C C . PRO A 1 326 ? 17.512 0.467 -0.719 1.00 92.62 326 PRO A C 1
ATOM 2568 O O . PRO A 1 326 ? 17.274 -0.734 -0.602 1.00 92.62 326 PRO A O 1
ATOM 2571 N N . LEU A 1 327 ? 17.705 1.034 -1.913 1.00 94.50 327 LEU A N 1
ATOM 2572 C CA . LEU A 1 327 ? 17.603 0.348 -3.198 1.00 94.50 327 LEU A CA 1
ATOM 2573 C C . LEU A 1 327 ? 18.979 -0.171 -3.634 1.00 94.50 327 LEU A C 1
ATOM 2575 O O . LEU A 1 327 ? 19.689 0.509 -4.379 1.00 94.50 327 LEU A O 1
ATOM 2579 N N . LEU A 1 328 ? 19.352 -1.371 -3.181 1.00 94.50 328 LEU A N 1
ATOM 2580 C CA . LEU A 1 328 ? 20.640 -1.994 -3.535 1.00 94.50 328 LEU A CA 1
ATOM 2581 C C . LEU A 1 328 ? 20.697 -2.422 -5.013 1.00 94.50 328 LEU A C 1
ATOM 2583 O O . LEU A 1 328 ? 21.776 -2.528 -5.593 1.00 94.50 328 LEU A O 1
ATOM 2587 N N . GLY A 1 329 ? 19.534 -2.639 -5.631 1.00 94.44 329 GLY A N 1
ATOM 2588 C CA . GLY A 1 329 ? 19.402 -3.101 -7.009 1.00 94.44 329 GLY A CA 1
ATOM 2589 C C . GLY A 1 329 ? 17.979 -2.935 -7.558 1.00 94.44 329 GLY A C 1
ATOM 2590 O O . GLY A 1 329 ? 17.091 -2.431 -6.863 1.00 94.44 329 GLY A O 1
ATOM 2591 N N . PRO A 1 330 ? 17.732 -3.335 -8.818 1.00 95.06 330 PRO A N 1
ATOM 2592 C CA . PRO A 1 330 ? 16.403 -3.299 -9.422 1.00 95.06 330 PRO A CA 1
ATOM 2593 C C . PRO A 1 330 ? 15.420 -4.176 -8.633 1.00 95.06 330 PRO A C 1
ATOM 2595 O O . PRO A 1 330 ? 15.584 -5.392 -8.568 1.00 95.06 330 PRO A O 1
ATOM 2598 N N . PHE A 1 331 ? 14.402 -3.549 -8.038 1.00 96.81 331 PHE A N 1
ATOM 2599 C CA . PHE A 1 331 ? 13.429 -4.191 -7.140 1.00 96.81 331 PHE A CA 1
ATOM 2600 C C . PHE A 1 331 ? 14.031 -4.879 -5.892 1.00 96.81 331 PHE A C 1
ATOM 2602 O O . PHE A 1 331 ? 13.369 -5.712 -5.268 1.00 96.81 331 PHE A O 1
ATOM 2609 N N . GLU A 1 332 ? 15.255 -4.511 -5.501 1.00 97.62 332 GLU A N 1
ATOM 2610 C CA . GLU A 1 332 ? 15.969 -5.051 -4.338 1.00 97.62 332 GLU A CA 1
ATOM 2611 C C . GLU A 1 332 ? 16.040 -4.015 -3.204 1.00 97.62 332 GLU A C 1
ATOM 2613 O O . GLU A 1 332 ? 16.550 -2.908 -3.380 1.00 97.62 332 GLU A O 1
ATOM 2618 N N . LEU A 1 333 ? 15.507 -4.395 -2.042 1.00 97.75 333 LEU A N 1
ATOM 2619 C CA . LEU A 1 333 ? 15.391 -3.617 -0.810 1.00 97.75 333 LEU A CA 1
ATOM 2620 C C . LEU A 1 333 ? 16.402 -4.131 0.220 1.00 97.75 333 LEU A C 1
ATOM 2622 O O . LEU A 1 333 ? 16.440 -5.331 0.485 1.00 97.75 333 LEU A O 1
ATOM 2626 N N . ALA A 1 334 ? 17.179 -3.244 0.834 1.00 97.44 334 ALA A N 1
ATOM 2627 C CA . ALA A 1 334 ? 18.085 -3.593 1.928 1.00 97.44 334 ALA A CA 1
ATOM 2628 C C . ALA A 1 334 ? 17.337 -4.081 3.188 1.00 97.44 334 ALA A C 1
ATOM 2630 O O . ALA A 1 334 ? 16.210 -3.654 3.458 1.00 97.44 334 ALA A O 1
ATOM 2631 N N . LEU A 1 335 ? 17.992 -4.921 3.994 1.00 96.44 335 LEU A N 1
ATOM 2632 C CA . LEU A 1 335 ? 17.531 -5.343 5.320 1.00 96.44 335 LEU A CA 1
ATOM 2633 C C . LEU A 1 335 ? 18.476 -4.800 6.410 1.00 96.44 335 LEU A C 1
ATOM 2635 O O . LEU A 1 335 ? 19.671 -5.094 6.362 1.00 96.44 335 LEU A O 1
ATOM 2639 N N . PRO A 1 336 ? 17.989 -4.023 7.397 1.00 94.06 336 PRO A N 1
ATOM 2640 C CA . PRO A 1 336 ? 18.793 -3.642 8.552 1.00 94.06 336 PRO A CA 1
ATOM 2641 C C . PRO A 1 336 ? 18.927 -4.823 9.524 1.00 94.06 336 PRO A C 1
ATOM 2643 O O . PRO A 1 336 ? 18.001 -5.616 9.692 1.00 94.06 336 PRO A O 1
ATOM 2646 N N . ASN A 1 337 ? 20.062 -4.914 10.216 1.00 92.50 337 ASN A N 1
ATOM 2647 C CA . ASN A 1 337 ? 20.421 -6.053 11.075 1.00 92.50 337 ASN A CA 1
ATOM 2648 C C . ASN A 1 337 ? 19.521 -6.262 12.317 1.00 92.50 337 ASN A C 1
ATOM 2650 O O . ASN A 1 337 ? 19.619 -7.300 12.968 1.00 92.50 337 ASN A O 1
ATOM 2654 N N . TRP A 1 338 ? 18.643 -5.309 12.651 1.00 93.06 338 TRP A N 1
ATOM 2655 C CA . TRP A 1 338 ? 17.639 -5.453 13.714 1.00 93.06 338 TRP A CA 1
ATOM 2656 C C . TRP A 1 338 ? 16.293 -6.025 13.239 1.00 93.06 338 TRP A C 1
ATOM 2658 O O . TRP A 1 338 ? 15.425 -6.283 14.074 1.00 93.06 338 TRP A O 1
ATOM 2668 N N . LEU A 1 339 ? 16.090 -6.209 11.930 1.00 94.62 339 LEU A N 1
ATOM 2669 C CA . LEU A 1 339 ? 14.859 -6.779 11.381 1.00 94.62 339 LEU A CA 1
ATOM 2670 C C . LEU A 1 339 ? 14.847 -8.297 11.605 1.00 94.62 339 LEU A C 1
ATOM 2672 O O . LEU A 1 339 ? 15.705 -9.018 11.099 1.00 94.62 339 LEU A O 1
ATOM 2676 N N . ASP A 1 340 ? 13.854 -8.788 12.347 1.00 94.19 340 ASP A N 1
ATOM 2677 C CA . ASP A 1 340 ? 13.654 -10.222 12.574 1.00 94.19 340 ASP A CA 1
ATOM 2678 C C . ASP A 1 340 ? 13.140 -10.904 11.303 1.00 94.19 340 ASP A C 1
ATOM 2680 O O . ASP A 1 340 ? 11.944 -10.956 11.019 1.00 94.19 340 ASP A O 1
ATOM 2684 N N . PHE A 1 341 ? 14.071 -11.391 10.489 1.00 95.50 341 PHE A N 1
ATOM 2685 C CA . PHE A 1 341 ? 13.747 -12.022 9.216 1.00 95.50 341 PHE A CA 1
ATOM 2686 C C . PHE A 1 341 ? 13.012 -13.362 9.390 1.00 95.50 341 PHE A C 1
ATOM 2688 O O . PHE A 1 341 ? 12.233 -13.757 8.518 1.00 95.50 341 PHE A O 1
ATOM 2695 N N . HIS A 1 342 ? 13.218 -14.057 10.511 1.00 94.81 342 HIS A N 1
ATOM 2696 C CA . HIS A 1 342 ? 12.585 -15.349 10.756 1.00 94.81 342 HIS A CA 1
ATOM 2697 C C . HIS A 1 342 ? 11.100 -15.185 11.079 1.00 94.81 342 HIS A C 1
ATOM 2699 O O . HIS A 1 342 ? 10.273 -15.827 10.435 1.00 94.81 342 HIS A O 1
ATOM 2705 N N . ASP A 1 343 ? 10.743 -14.287 11.995 1.00 93.19 343 ASP A N 1
ATOM 2706 C CA . ASP A 1 343 ? 9.349 -14.018 12.345 1.00 93.19 343 ASP A CA 1
ATOM 2707 C C . ASP A 1 343 ? 8.625 -13.142 11.309 1.00 93.19 343 ASP A C 1
ATOM 2709 O O . ASP A 1 343 ? 7.464 -13.396 10.991 1.00 93.19 343 ASP A O 1
ATOM 2713 N N . LEU A 1 344 ? 9.285 -12.117 10.758 1.00 94.69 344 LEU A N 1
ATOM 2714 C CA . LEU A 1 344 ? 8.613 -11.118 9.916 1.00 94.69 344 LEU A CA 1
ATOM 2715 C C . LEU A 1 344 ? 8.560 -11.496 8.428 1.00 94.69 344 LEU A C 1
ATOM 2717 O O . LEU A 1 344 ? 7.678 -10.998 7.724 1.00 94.69 344 LEU A O 1
ATOM 2721 N N . VAL A 1 345 ? 9.457 -12.370 7.949 1.00 96.25 345 VAL A N 1
ATOM 2722 C CA . VAL A 1 345 ? 9.479 -12.841 6.549 1.00 96.25 345 VAL A CA 1
ATOM 2723 C C . VAL A 1 345 ? 9.240 -14.344 6.439 1.00 96.25 345 VAL A C 1
ATOM 2725 O O . VAL A 1 345 ? 8.334 -14.741 5.713 1.00 96.25 345 VAL A O 1
ATOM 2728 N N . LEU A 1 346 ? 10.043 -15.185 7.100 1.00 95.44 346 LEU A N 1
ATOM 2729 C CA . LEU A 1 346 ? 10.018 -16.639 6.868 1.00 95.44 346 LEU A CA 1
ATOM 2730 C C . LEU A 1 346 ? 8.815 -17.345 7.503 1.00 95.44 346 LEU A C 1
ATOM 2732 O O . LEU A 1 346 ? 8.308 -18.317 6.931 1.00 95.44 346 LEU A O 1
ATOM 2736 N N . HIS A 1 347 ? 8.345 -16.873 8.658 1.00 92.75 347 HIS A N 1
ATOM 2737 C CA . HIS A 1 347 ? 7.178 -17.434 9.325 1.00 92.75 347 HIS A CA 1
ATOM 2738 C C . HIS A 1 347 ? 5.959 -17.341 8.404 1.00 92.75 347 HIS A C 1
ATOM 2740 O O . HIS A 1 347 ? 5.605 -16.273 7.910 1.00 92.75 347 HIS A O 1
ATOM 2746 N N . ASP A 1 348 ? 5.320 -18.486 8.157 1.00 93.62 348 ASP A N 1
ATOM 2747 C CA . ASP A 1 348 ? 4.189 -18.614 7.236 1.00 93.62 348 ASP A CA 1
ATOM 2748 C C . ASP A 1 348 ? 4.433 -18.152 5.782 1.00 93.62 348 ASP A C 1
ATOM 2750 O O . ASP A 1 348 ? 3.484 -18.079 5.003 1.00 93.62 348 ASP A O 1
ATOM 2754 N N . PHE A 1 349 ? 5.686 -17.947 5.348 1.00 95.62 349 PHE A N 1
ATOM 2755 C CA . PHE A 1 349 ? 6.019 -17.481 3.989 1.00 95.62 349 PHE A CA 1
ATOM 2756 C C . PHE A 1 349 ? 5.357 -18.312 2.873 1.00 95.62 349 PHE A C 1
ATOM 2758 O O . PHE A 1 349 ? 4.932 -17.780 1.848 1.00 95.62 349 PHE A O 1
ATOM 2765 N N . HIS A 1 350 ? 5.196 -19.622 3.089 1.00 95.62 350 HIS A N 1
ATOM 2766 C CA . HIS A 1 350 ? 4.504 -20.526 2.165 1.00 95.62 350 HIS A CA 1
ATOM 2767 C C . HIS A 1 350 ? 3.057 -20.087 1.850 1.00 95.62 350 HIS A C 1
ATOM 2769 O O . HIS A 1 350 ? 2.604 -20.254 0.714 1.00 95.62 350 HIS A O 1
ATOM 2775 N N . LYS A 1 351 ? 2.352 -19.464 2.807 1.00 96.75 351 LYS A N 1
ATOM 2776 C CA . LYS A 1 351 ? 0.979 -18.971 2.630 1.00 96.75 351 LYS A CA 1
ATOM 2777 C C . LYS A 1 351 ? 0.889 -17.838 1.605 1.00 96.75 351 LYS A C 1
ATOM 2779 O O . LYS A 1 351 ? -0.159 -17.696 0.987 1.00 96.75 351 LYS A O 1
ATOM 2784 N N . ILE A 1 352 ? 1.970 -17.090 1.349 1.00 96.62 352 ILE A N 1
ATOM 2785 C CA . ILE A 1 352 ? 2.015 -16.065 0.285 1.00 96.62 352 ILE A CA 1
ATOM 2786 C C . ILE A 1 352 ? 1.706 -16.701 -1.080 1.00 96.62 352 ILE A C 1
ATOM 2788 O O . ILE A 1 352 ? 0.924 -16.151 -1.856 1.00 96.62 352 ILE A O 1
ATOM 2792 N N . ALA A 1 353 ? 2.258 -17.892 -1.340 1.00 94.12 353 ALA A N 1
ATOM 2793 C CA . ALA A 1 353 ? 1.980 -18.665 -2.547 1.00 94.12 353 ALA A CA 1
ATOM 2794 C C . ALA A 1 353 ? 0.632 -19.403 -2.468 1.00 94.12 353 ALA A C 1
ATOM 2796 O O . ALA A 1 353 ? -0.155 -19.329 -3.410 1.00 94.12 353 ALA A O 1
ATOM 2797 N N . THR A 1 354 ? 0.331 -20.079 -1.350 1.00 95.56 354 THR A N 1
ATOM 2798 C CA . THR A 1 354 ? -0.927 -20.837 -1.180 1.00 95.56 354 THR A CA 1
ATOM 2799 C C . THR A 1 354 ? -2.171 -19.958 -1.324 1.00 95.56 354 THR A C 1
ATOM 2801 O O . THR A 1 354 ? -3.140 -20.370 -1.956 1.00 95.56 354 THR A O 1
ATOM 2804 N N . ASN A 1 355 ? -2.121 -18.733 -0.798 1.00 95.31 355 ASN A N 1
ATOM 2805 C CA . ASN A 1 355 ? -3.240 -17.791 -0.793 1.00 95.31 355 ASN A CA 1
ATOM 2806 C C . ASN A 1 355 ? -3.215 -16.822 -1.993 1.00 95.31 355 ASN A C 1
ATOM 2808 O O . ASN A 1 355 ? -4.094 -15.971 -2.098 1.00 95.31 355 ASN A O 1
ATOM 2812 N N . LYS A 1 356 ? -2.228 -16.947 -2.896 1.00 96.06 356 LYS A N 1
ATOM 2813 C CA . LYS A 1 356 ? -2.030 -16.093 -4.085 1.00 96.06 356 LYS A CA 1
ATOM 2814 C C . LYS A 1 356 ? -1.965 -14.588 -3.769 1.00 96.06 356 LYS A C 1
ATOM 2816 O O . LYS A 1 356 ? -2.603 -13.775 -4.435 1.00 96.06 356 LYS A O 1
ATOM 2821 N N . LEU A 1 357 ? -1.177 -14.225 -2.753 1.00 95.69 357 LEU A N 1
ATOM 2822 C CA . LEU A 1 357 ? -1.007 -12.827 -2.312 1.00 95.69 357 LEU A CA 1
ATOM 2823 C C . LEU A 1 357 ? -0.106 -12.003 -3.252 1.00 95.69 357 LEU A C 1
ATOM 2825 O O . LEU A 1 357 ? -0.120 -10.769 -3.235 1.00 95.69 357 LEU A O 1
ATOM 2829 N N . ILE A 1 358 ? 0.669 -12.709 -4.078 1.00 95.81 358 ILE A N 1
ATOM 2830 C CA . ILE A 1 358 ? 1.423 -12.200 -5.226 1.00 95.81 358 ILE A CA 1
ATOM 2831 C C . ILE A 1 358 ? 1.043 -13.012 -6.470 1.00 95.81 358 ILE A C 1
ATOM 2833 O O . ILE A 1 358 ? 0.624 -14.168 -6.355 1.00 95.81 358 ILE A O 1
ATOM 2837 N N . ASP A 1 359 ? 1.201 -12.424 -7.655 1.00 94.75 359 ASP A N 1
ATOM 2838 C CA . ASP A 1 359 ? 0.962 -13.116 -8.923 1.00 94.75 359 ASP A CA 1
ATOM 2839 C C . ASP A 1 359 ? 1.907 -14.321 -9.096 1.00 94.75 359 ASP A C 1
ATOM 2841 O O . ASP A 1 359 ? 3.088 -14.261 -8.756 1.00 94.75 359 ASP A O 1
ATOM 2845 N N . GLU A 1 360 ? 1.411 -15.426 -9.662 1.00 94.81 360 GLU A N 1
ATOM 2846 C CA . GLU A 1 360 ? 2.158 -16.694 -9.751 1.00 94.81 360 GLU A CA 1
ATOM 2847 C C . GLU A 1 360 ? 3.433 -16.629 -10.617 1.00 94.81 360 GLU A C 1
ATOM 2849 O O . GLU A 1 360 ? 4.216 -17.583 -10.655 1.00 94.81 360 GLU A O 1
ATOM 2854 N N . ASP A 1 361 ? 3.599 -15.582 -11.423 1.00 97.25 361 ASP A N 1
ATOM 2855 C CA . ASP A 1 361 ? 4.773 -15.318 -12.259 1.00 97.25 361 ASP A CA 1
ATOM 2856 C C . ASP A 1 361 ? 5.840 -14.452 -11.562 1.00 97.25 361 ASP A C 1
ATOM 2858 O O . ASP A 1 361 ? 6.948 -14.307 -12.085 1.00 97.25 361 ASP A O 1
ATOM 2862 N N . ILE A 1 362 ? 5.557 -13.976 -10.348 1.00 97.88 362 ILE A N 1
ATOM 2863 C CA . ILE A 1 362 ? 6.434 -13.165 -9.500 1.00 97.88 362 ILE A CA 1
ATOM 2864 C C . ILE A 1 362 ? 6.909 -13.998 -8.300 1.00 97.88 362 ILE A C 1
ATOM 2866 O O . ILE A 1 362 ? 6.241 -14.925 -7.846 1.00 97.88 362 ILE A O 1
ATOM 2870 N N . VAL A 1 363 ? 8.096 -13.685 -7.784 1.00 97.81 363 VAL A N 1
ATOM 2871 C CA . VAL A 1 363 ? 8.647 -14.267 -6.558 1.00 97.81 363 VAL A CA 1
ATOM 2872 C C . VAL A 1 363 ? 9.136 -13.162 -5.623 1.00 97.81 363 VAL A C 1
ATOM 2874 O O . VAL A 1 363 ? 9.687 -12.155 -6.072 1.00 97.81 363 VAL A O 1
ATOM 2877 N N . ILE A 1 364 ? 8.951 -13.370 -4.318 1.00 98.25 364 ILE A N 1
ATOM 2878 C CA . ILE A 1 364 ? 9.696 -12.657 -3.279 1.00 98.25 364 ILE A CA 1
ATOM 2879 C C . ILE A 1 364 ? 10.885 -13.547 -2.909 1.00 98.25 364 ILE A C 1
ATOM 2881 O O . ILE A 1 364 ? 10.714 -14.707 -2.541 1.00 98.25 364 ILE A O 1
ATOM 2885 N N . ALA A 1 365 ? 12.086 -13.011 -3.056 1.00 98.12 365 ALA A N 1
ATOM 2886 C CA . ALA A 1 365 ? 13.359 -13.676 -2.824 1.00 98.12 365 ALA A CA 1
ATOM 2887 C C . ALA A 1 365 ? 14.205 -12.849 -1.844 1.00 98.12 365 ALA A C 1
ATOM 2889 O O . ALA A 1 365 ? 13.873 -11.710 -1.528 1.00 98.12 365 ALA A O 1
ATOM 2890 N N . TRP A 1 366 ? 15.310 -13.413 -1.372 1.00 98.12 366 TRP A N 1
ATOM 2891 C CA . TRP A 1 366 ? 16.273 -12.757 -0.489 1.00 98.12 366 TRP A CA 1
ATOM 2892 C C . TRP A 1 366 ? 17.708 -13.177 -0.796 1.00 98.12 366 TRP A C 1
ATOM 2894 O O . TRP A 1 366 ? 17.980 -14.353 -1.078 1.00 98.12 366 TRP A O 1
ATOM 2904 N N . ARG A 1 367 ? 18.625 -12.209 -0.698 1.00 97.44 367 ARG A N 1
ATOM 2905 C CA . ARG A 1 367 ? 20.075 -12.419 -0.762 1.00 97.44 367 ARG A CA 1
ATOM 2906 C C . ARG A 1 367 ? 20.618 -12.729 0.632 1.00 97.44 367 ARG A C 1
ATOM 2908 O O . ARG A 1 367 ? 20.116 -12.207 1.625 1.00 97.44 367 ARG A O 1
ATOM 2915 N N . ILE A 1 368 ? 21.660 -13.554 0.692 1.00 96.88 368 ILE A N 1
ATOM 2916 C CA . ILE A 1 368 ? 22.347 -13.925 1.930 1.00 96.88 368 ILE A CA 1
ATOM 2917 C C . ILE A 1 368 ? 23.838 -13.651 1.787 1.00 96.88 368 ILE A C 1
ATOM 2919 O O . ILE A 1 368 ? 24.451 -14.086 0.812 1.00 96.88 368 ILE A O 1
ATOM 2923 N N . GLU A 1 369 ? 24.407 -12.977 2.779 1.00 96.00 369 GLU A N 1
ATOM 2924 C CA . GLU A 1 369 ? 25.841 -12.724 2.918 1.00 96.00 369 GLU A CA 1
ATOM 2925 C C . GLU A 1 369 ? 26.229 -13.102 4.363 1.00 96.00 369 GLU A C 1
ATOM 2927 O O . GLU A 1 369 ? 25.469 -12.863 5.298 1.00 96.00 369 GLU A O 1
ATOM 2932 N N . GLU A 1 370 ? 27.344 -13.818 4.550 1.00 94.00 370 GLU A N 1
ATOM 2933 C CA . GLU A 1 370 ? 27.776 -14.365 5.858 1.00 94.00 370 GLU A CA 1
ATOM 2934 C C . GLU A 1 370 ? 26.677 -15.135 6.639 1.00 94.00 370 GLU A C 1
ATOM 2936 O O . GLU A 1 370 ? 26.573 -15.041 7.858 1.00 94.00 370 GLU A O 1
ATOM 2941 N N . ASN A 1 371 ? 25.849 -15.910 5.922 1.00 92.31 371 ASN A N 1
ATOM 2942 C CA . ASN A 1 371 ? 24.651 -16.635 6.396 1.00 92.31 371 ASN A CA 1
ATOM 2943 C C . ASN A 1 371 ? 23.465 -15.770 6.876 1.00 92.31 371 ASN A C 1
ATOM 2945 O O . ASN A 1 371 ? 22.411 -16.326 7.193 1.00 92.31 371 ASN A O 1
ATOM 2949 N N . HIS A 1 372 ? 23.585 -14.441 6.858 1.00 93.50 372 HIS A N 1
ATOM 2950 C CA . HIS A 1 372 ? 22.529 -13.512 7.259 1.00 93.50 372 HIS A CA 1
ATOM 2951 C C . HIS A 1 372 ? 21.789 -12.939 6.031 1.00 93.50 372 HIS A C 1
ATOM 2953 O O . HIS A 1 372 ? 22.407 -12.691 4.991 1.00 93.50 372 HIS A O 1
ATOM 2959 N N . PRO A 1 373 ? 20.462 -12.726 6.104 1.00 95.88 373 PRO A N 1
ATOM 2960 C CA . PRO A 1 373 ? 19.688 -12.137 5.015 1.00 95.88 373 PRO A CA 1
ATOM 2961 C C . PRO A 1 373 ? 19.943 -10.623 4.932 1.00 95.88 373 PRO A C 1
ATOM 2963 O O . PRO A 1 373 ? 19.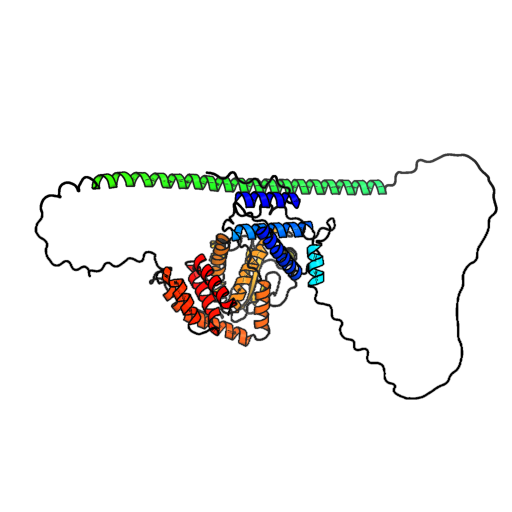652 -9.890 5.874 1.00 95.88 373 PRO A O 1
ATOM 2966 N N . VAL A 1 374 ? 20.464 -10.144 3.798 1.00 96.69 374 VAL A N 1
ATOM 2967 C CA . VAL A 1 374 ? 20.865 -8.728 3.612 1.00 96.69 374 VAL A CA 1
ATOM 2968 C C . VAL A 1 374 ? 19.933 -7.922 2.706 1.00 96.69 374 VAL A C 1
ATOM 2970 O O . VAL A 1 374 ? 19.955 -6.690 2.729 1.00 96.69 374 VAL A O 1
ATOM 2973 N N . SER A 1 375 ? 19.098 -8.590 1.908 1.00 97.62 375 SER A N 1
ATOM 2974 C CA . SER A 1 375 ? 18.123 -7.924 1.043 1.00 97.62 375 SER A CA 1
ATOM 2975 C C . SER A 1 375 ? 16.883 -8.773 0.768 1.00 97.62 375 SER A C 1
ATOM 2977 O O . SER A 1 375 ? 16.932 -10.002 0.830 1.00 97.62 375 SER A O 1
ATOM 2979 N N . LEU A 1 376 ? 15.785 -8.106 0.407 1.00 98.19 376 LEU A N 1
ATOM 2980 C CA . LEU A 1 376 ? 14.598 -8.687 -0.221 1.00 98.19 376 LEU A CA 1
ATOM 2981 C C . LEU A 1 376 ? 14.511 -8.234 -1.680 1.00 98.19 376 LEU A C 1
ATOM 2983 O O . LEU A 1 376 ? 14.651 -7.049 -1.967 1.00 98.19 376 LEU A O 1
ATOM 2987 N N . ILE A 1 377 ? 14.219 -9.151 -2.598 1.00 98.31 377 ILE A N 1
ATOM 2988 C CA . ILE A 1 377 ? 14.059 -8.883 -4.033 1.00 98.31 377 ILE A CA 1
ATOM 2989 C C . ILE A 1 377 ? 12.662 -9.322 -4.464 1.00 98.31 377 ILE A C 1
ATOM 2991 O O . ILE A 1 377 ? 12.272 -10.456 -4.198 1.00 98.31 377 ILE A O 1
ATOM 2995 N N . VAL A 1 378 ? 11.914 -8.461 -5.157 1.00 98.25 378 VAL A N 1
ATOM 2996 C CA . VAL A 1 378 ? 10.602 -8.822 -5.725 1.00 98.25 378 VAL A CA 1
ATOM 2997 C C . VAL A 1 378 ? 10.696 -8.781 -7.242 1.00 98.25 378 VAL A C 1
ATOM 2999 O O . VAL A 1 378 ? 10.851 -7.711 -7.820 1.00 98.25 378 VAL A O 1
ATOM 3002 N N . GLY A 1 379 ? 10.634 -9.933 -7.904 1.00 98.06 379 GLY A N 1
ATOM 3003 C CA . GLY A 1 379 ? 10.939 -9.997 -9.333 1.00 98.06 379 GLY A CA 1
ATOM 3004 C C . GLY A 1 379 ? 10.360 -11.208 -10.058 1.00 98.06 379 GLY A C 1
ATOM 3005 O O . GLY A 1 379 ? 9.654 -12.015 -9.455 1.00 98.06 379 GLY A O 1
ATOM 3006 N N . PRO A 1 380 ? 10.648 -11.344 -11.362 1.00 98.06 380 PRO A N 1
ATOM 3007 C CA . PRO A 1 380 ? 10.173 -12.455 -12.179 1.00 98.06 380 PRO A CA 1
ATOM 3008 C C . PRO A 1 380 ? 10.638 -13.810 -11.645 1.00 98.06 380 PRO A C 1
ATOM 3010 O O . PRO A 1 380 ? 11.829 -14.018 -11.411 1.00 98.06 380 PRO A O 1
ATOM 3013 N N . SER A 1 381 ? 9.706 -14.750 -11.478 1.00 97.44 381 SER A N 1
ATOM 3014 C CA . SER A 1 381 ? 10.003 -16.079 -10.940 1.00 97.44 381 SER A CA 1
ATOM 3015 C C . SER A 1 381 ? 11.013 -16.823 -11.830 1.00 97.44 381 SER A C 1
ATOM 3017 O O . SER A 1 381 ? 10.705 -17.052 -13.004 1.00 97.44 381 SER A O 1
ATOM 3019 N N . PRO A 1 382 ? 12.182 -17.257 -11.312 1.00 96.31 382 PRO A N 1
ATOM 3020 C CA . PRO A 1 382 ? 13.228 -17.913 -12.108 1.00 96.31 382 PRO A CA 1
ATOM 3021 C C . PRO A 1 382 ? 12.846 -19.323 -12.593 1.00 96.31 382 PRO A C 1
ATOM 3023 O O . PRO A 1 382 ? 13.604 -19.953 -13.324 1.00 96.31 382 PRO A O 1
ATOM 3026 N N . LEU A 1 383 ? 11.672 -19.827 -12.196 1.00 94.62 383 LEU A N 1
ATOM 3027 C CA . LEU A 1 383 ? 11.098 -21.095 -12.659 1.00 94.62 383 LEU A CA 1
ATOM 3028 C C . LEU A 1 383 ? 10.225 -20.939 -13.919 1.00 94.62 383 LEU A C 1
ATOM 3030 O O . LEU A 1 383 ? 9.716 -21.932 -14.438 1.00 94.62 383 LEU A O 1
ATOM 3034 N N . LYS A 1 384 ? 10.012 -19.706 -14.395 1.00 94.25 384 LYS A N 1
ATOM 3035 C CA . LYS A 1 384 ? 9.192 -19.374 -15.567 1.00 94.25 384 LYS A CA 1
ATOM 3036 C C . LYS A 1 384 ? 10.020 -18.571 -16.576 1.00 94.25 384 LYS A C 1
ATOM 3038 O O . LYS A 1 384 ? 10.865 -17.766 -16.200 1.00 94.25 384 LYS A O 1
ATOM 3043 N N . ASN A 1 385 ? 9.762 -18.792 -17.865 1.00 92.94 385 ASN A N 1
ATOM 3044 C CA . ASN A 1 385 ? 10.325 -17.972 -18.937 1.00 92.94 385 ASN A CA 1
ATOM 3045 C C . ASN A 1 385 ? 9.442 -16.736 -19.130 1.00 92.94 385 ASN A C 1
ATOM 3047 O O . ASN A 1 385 ? 8.247 -16.878 -19.384 1.00 92.94 385 ASN A O 1
ATOM 3051 N N . HIS A 1 386 ? 10.041 -15.550 -19.062 1.00 93.00 386 HIS A N 1
ATOM 3052 C CA . HIS A 1 386 ? 9.361 -14.265 -19.237 1.00 93.00 386 HIS A CA 1
ATOM 3053 C C . HIS A 1 386 ? 9.908 -13.562 -20.478 1.00 93.00 386 HIS A C 1
ATOM 3055 O O . HIS A 1 386 ? 11.090 -13.705 -20.794 1.00 93.00 386 HIS A O 1
ATOM 3061 N N . ALA A 1 387 ? 9.066 -12.812 -21.187 1.00 87.75 387 ALA A N 1
ATOM 3062 C CA . ALA A 1 387 ? 9.500 -12.031 -22.340 1.00 87.75 387 ALA A CA 1
ATOM 3063 C C . ALA A 1 387 ? 10.056 -10.667 -21.898 1.00 87.75 387 ALA A C 1
ATOM 3065 O O . ALA A 1 387 ? 9.433 -9.963 -21.104 1.00 87.75 387 ALA A O 1
ATOM 3066 N N . GLU A 1 388 ? 11.204 -10.273 -22.448 1.00 88.12 388 GLU A N 1
ATOM 3067 C CA . GLU A 1 388 ? 11.704 -8.899 -22.335 1.00 88.12 388 GLU A CA 1
ATOM 3068 C C . GLU A 1 388 ? 10.739 -7.939 -23.062 1.00 88.12 388 GLU A C 1
ATOM 3070 O O . GLU A 1 388 ? 10.261 -8.244 -24.159 1.00 88.12 388 GLU A O 1
ATOM 3075 N N . GLY A 1 389 ? 10.425 -6.792 -22.449 1.00 86.38 389 GLY A N 1
ATOM 3076 C CA . GLY A 1 389 ? 9.470 -5.814 -22.985 1.00 86.38 389 GLY A CA 1
ATOM 3077 C C . GLY A 1 389 ? 7.982 -6.121 -22.751 1.00 86.38 389 GLY A C 1
ATOM 3078 O O . GLY A 1 389 ? 7.127 -5.456 -23.345 1.00 86.38 389 GLY A O 1
ATOM 3079 N N . ASP A 1 390 ? 7.629 -7.100 -21.907 1.00 92.62 390 ASP A N 1
ATOM 3080 C CA . ASP A 1 390 ? 6.247 -7.276 -21.426 1.00 92.62 390 ASP A CA 1
ATOM 3081 C C . ASP A 1 390 ? 5.912 -6.210 -20.364 1.00 92.62 390 ASP A C 1
ATOM 3083 O O . ASP A 1 390 ? 5.986 -6.435 -19.155 1.00 92.62 390 ASP A O 1
ATOM 3087 N N . ILE A 1 391 ? 5.549 -5.012 -20.834 1.00 91.12 391 ILE A N 1
ATOM 3088 C CA . ILE A 1 391 ? 5.174 -3.871 -19.983 1.00 91.12 391 ILE A CA 1
ATOM 3089 C C . ILE A 1 391 ? 4.014 -4.220 -19.017 1.00 91.12 391 ILE A C 1
ATOM 3091 O O . ILE A 1 391 ? 4.122 -3.880 -17.836 1.00 91.12 391 ILE A O 1
ATOM 3095 N N . PRO A 1 392 ? 2.924 -4.911 -19.429 1.00 94.06 392 PRO A N 1
ATOM 3096 C CA . PRO A 1 392 ? 1.900 -5.399 -18.499 1.00 94.06 392 PRO A CA 1
ATOM 3097 C C . PRO A 1 392 ? 2.435 -6.285 -17.366 1.00 94.06 392 PRO A C 1
ATOM 3099 O O . PRO A 1 392 ? 1.987 -6.143 -16.227 1.00 94.06 392 PRO A O 1
ATOM 3102 N N . PHE A 1 393 ? 3.386 -7.182 -17.638 1.00 95.38 393 PHE A N 1
ATOM 3103 C CA . PHE A 1 393 ? 4.063 -7.966 -16.601 1.00 95.38 393 PHE A CA 1
ATOM 3104 C C . PHE A 1 393 ? 4.965 -7.096 -15.720 1.00 95.38 393 PHE A C 1
ATOM 3106 O O . PHE A 1 393 ? 4.888 -7.183 -14.494 1.00 95.38 393 PHE A O 1
ATOM 3113 N N . GLY A 1 394 ? 5.738 -6.184 -16.311 1.00 96.19 394 GLY A N 1
ATOM 3114 C CA . GLY A 1 394 ? 6.561 -5.233 -15.564 1.00 96.19 394 GLY A CA 1
ATOM 3115 C C . GLY A 1 394 ? 5.753 -4.382 -14.578 1.00 96.19 394 GLY A C 1
ATOM 3116 O O . GLY A 1 394 ? 6.177 -4.158 -13.443 1.00 96.19 394 GLY A O 1
ATOM 3117 N N . LEU A 1 395 ? 4.537 -3.980 -14.958 1.00 93.88 395 LEU A N 1
ATOM 3118 C CA . LEU A 1 395 ? 3.606 -3.281 -14.070 1.00 93.88 395 LEU A CA 1
ATOM 3119 C C . LEU A 1 395 ? 3.109 -4.164 -12.909 1.00 93.88 395 LEU A C 1
ATOM 3121 O O . LEU A 1 395 ? 2.964 -3.649 -11.798 1.00 93.88 395 LEU A O 1
ATOM 3125 N N . ARG A 1 396 ? 2.927 -5.482 -13.106 1.00 95.00 396 ARG A N 1
ATOM 3126 C CA . ARG A 1 396 ? 2.658 -6.426 -11.998 1.00 95.00 396 ARG A CA 1
ATOM 3127 C C . ARG A 1 396 ? 3.858 -6.541 -11.057 1.00 95.00 396 ARG A C 1
ATOM 3129 O O . ARG A 1 396 ? 3.672 -6.444 -9.844 1.00 95.00 396 ARG A O 1
ATOM 3136 N N . VAL A 1 397 ? 5.081 -6.662 -11.588 1.00 96.81 397 VAL A N 1
ATOM 3137 C CA . VAL A 1 397 ? 6.325 -6.679 -10.785 1.00 96.81 397 VAL A CA 1
ATOM 3138 C C . VAL A 1 397 ? 6.422 -5.414 -9.928 1.00 96.81 397 VAL A C 1
ATOM 3140 O O . VAL A 1 397 ? 6.588 -5.501 -8.712 1.00 96.81 397 VAL A O 1
ATOM 3143 N N . ARG A 1 398 ? 6.194 -4.239 -10.528 1.00 95.31 398 ARG A N 1
ATOM 3144 C CA . ARG A 1 398 ? 6.149 -2.948 -9.825 1.00 95.31 398 ARG A CA 1
ATOM 3145 C C . ARG A 1 398 ? 5.052 -2.873 -8.759 1.00 95.31 398 ARG A C 1
ATOM 3147 O O . ARG A 1 398 ? 5.338 -2.383 -7.670 1.00 95.31 398 ARG A O 1
ATOM 3154 N N . SER A 1 399 ? 3.831 -3.343 -9.032 1.00 93.88 399 SER A N 1
ATOM 3155 C CA . SER A 1 399 ? 2.737 -3.332 -8.043 1.00 93.88 399 SER A CA 1
ATOM 3156 C C . SER A 1 399 ? 3.067 -4.208 -6.831 1.00 93.88 399 SER A C 1
ATOM 3158 O O . SER A 1 399 ? 2.942 -3.751 -5.697 1.00 93.88 399 SER A O 1
ATOM 3160 N N . ASN A 1 400 ? 3.558 -5.433 -7.045 1.00 95.75 400 ASN A N 1
ATOM 3161 C CA . ASN A 1 400 ? 3.931 -6.333 -5.951 1.00 95.75 400 ASN A CA 1
ATOM 3162 C C . ASN A 1 400 ? 5.141 -5.810 -5.169 1.00 95.75 400 ASN A C 1
ATOM 3164 O O . ASN A 1 400 ? 5.106 -5.789 -3.939 1.00 95.75 400 ASN A O 1
ATOM 3168 N N . TRP A 1 401 ? 6.170 -5.298 -5.854 1.00 96.88 401 TRP A N 1
ATOM 3169 C CA . TRP A 1 401 ? 7.301 -4.654 -5.187 1.00 96.88 401 TRP A CA 1
ATOM 3170 C C . TRP A 1 401 ? 6.861 -3.451 -4.344 1.00 96.88 401 TRP A C 1
ATOM 3172 O O . TRP A 1 401 ? 7.311 -3.321 -3.212 1.00 96.88 401 TRP A O 1
ATOM 3182 N N . LEU A 1 402 ? 5.931 -2.616 -4.829 1.00 94.94 402 LEU A N 1
ATOM 3183 C CA . LEU A 1 402 ? 5.392 -1.488 -4.059 1.00 94.94 402 LEU A CA 1
ATOM 3184 C C . LEU A 1 402 ? 4.677 -1.927 -2.771 1.00 94.94 402 LEU A C 1
ATOM 3186 O O . LEU A 1 402 ? 4.728 -1.186 -1.793 1.00 94.94 402 LEU A O 1
ATOM 3190 N N . ARG A 1 403 ? 4.053 -3.115 -2.731 1.00 95.44 403 ARG A N 1
ATOM 3191 C CA . ARG A 1 403 ? 3.445 -3.675 -1.506 1.00 95.44 403 ARG A CA 1
ATOM 3192 C C . ARG A 1 403 ? 4.513 -4.089 -0.493 1.00 95.44 403 ARG A C 1
ATOM 3194 O O . ARG A 1 403 ? 4.430 -3.700 0.667 1.00 95.44 403 ARG A O 1
ATOM 3201 N N . VAL A 1 404 ? 5.547 -4.811 -0.933 1.00 97.12 404 VAL A N 1
ATOM 3202 C CA . VAL A 1 404 ? 6.673 -5.213 -0.063 1.00 97.12 404 VAL A CA 1
ATOM 3203 C C . VAL A 1 404 ? 7.467 -3.988 0.409 1.00 97.12 404 VAL A C 1
ATOM 3205 O O . VAL A 1 404 ? 7.835 -3.903 1.574 1.00 97.12 404 VAL A O 1
ATOM 3208 N N . ALA A 1 405 ? 7.660 -2.994 -0.458 1.00 96.56 405 ALA A N 1
ATOM 3209 C CA . ALA A 1 405 ? 8.282 -1.717 -0.122 1.00 96.56 405 ALA A CA 1
ATOM 3210 C C . ALA A 1 405 ? 7.426 -0.856 0.828 1.00 96.56 405 ALA A C 1
ATOM 3212 O O . ALA A 1 405 ? 7.980 -0.075 1.596 1.00 96.56 405 ALA A O 1
ATOM 3213 N N . ALA A 1 406 ? 6.095 -0.984 0.807 1.00 94.69 406 ALA A N 1
ATOM 3214 C CA . ALA A 1 406 ? 5.219 -0.337 1.784 1.00 94.69 406 ALA A CA 1
ATOM 3215 C C . ALA A 1 406 ? 5.324 -1.010 3.161 1.00 94.69 406 ALA A C 1
ATOM 3217 O O . ALA A 1 406 ? 5.493 -0.326 4.164 1.00 94.69 406 ALA A O 1
ATOM 3218 N N . TRP A 1 407 ? 5.303 -2.346 3.193 1.00 96.38 407 TRP A N 1
ATOM 3219 C CA . TRP A 1 407 ? 5.520 -3.141 4.402 1.00 96.38 407 TRP A CA 1
ATOM 3220 C C . TRP A 1 407 ? 6.886 -2.868 5.053 1.00 96.38 407 TRP A C 1
ATOM 3222 O O . TRP A 1 407 ? 6.963 -2.636 6.261 1.00 96.38 407 TRP A O 1
ATOM 3232 N N . ILE A 1 408 ? 7.966 -2.840 4.262 1.00 97.00 408 ILE A N 1
ATOM 3233 C CA . ILE A 1 408 ? 9.328 -2.738 4.806 1.00 97.00 408 ILE A CA 1
ATOM 3234 C C . ILE A 1 408 ? 9.582 -1.394 5.508 1.00 97.00 408 ILE A C 1
ATOM 3236 O O . ILE A 1 408 ? 10.365 -1.340 6.448 1.00 97.00 408 ILE A O 1
ATOM 3240 N N . VAL A 1 409 ? 8.879 -0.325 5.112 1.00 95.25 409 VAL A N 1
ATOM 3241 C CA . VAL A 1 409 ? 8.932 1.001 5.760 1.00 95.25 409 VAL A CA 1
ATOM 3242 C C . VAL A 1 409 ? 8.454 0.953 7.208 1.00 95.25 409 VAL A C 1
ATOM 3244 O O . VAL A 1 409 ? 9.038 1.612 8.072 1.00 95.25 409 VAL A O 1
ATOM 3247 N N . ASP A 1 410 ? 7.414 0.168 7.480 1.00 93.19 410 ASP A N 1
ATOM 3248 C CA . ASP A 1 410 ? 6.896 -0.015 8.832 1.00 93.19 410 ASP A CA 1
ATOM 3249 C C . ASP A 1 410 ? 7.753 -1.041 9.602 1.00 93.19 410 ASP A C 1
ATOM 3251 O O . ASP A 1 410 ? 8.050 -0.826 10.779 1.00 93.19 410 ASP A O 1
ATOM 3255 N N . ALA A 1 411 ? 8.247 -2.099 8.943 1.00 95.19 411 ALA A N 1
ATOM 3256 C CA . ALA A 1 411 ? 9.155 -3.085 9.547 1.00 95.19 411 ALA A CA 1
ATOM 3257 C C . ALA A 1 411 ? 10.511 -2.477 9.970 1.00 95.19 411 ALA A C 1
ATOM 3259 O O . ALA A 1 411 ? 11.001 -2.756 11.063 1.00 95.19 411 ALA A O 1
ATOM 3260 N N . TYR A 1 412 ? 11.088 -1.577 9.162 1.00 95.81 412 TYR A N 1
ATOM 3261 C CA . TYR A 1 412 ? 12.274 -0.777 9.507 1.00 95.81 412 TYR A CA 1
ATOM 3262 C C . TYR A 1 412 ? 12.091 -0.015 10.830 1.00 95.81 412 TYR A C 1
ATOM 3264 O O . TYR A 1 412 ? 13.017 0.052 11.638 1.00 95.81 412 TYR A O 1
ATOM 3272 N N . ARG A 1 413 ? 10.879 0.505 11.071 1.00 93.19 413 ARG A N 1
ATOM 3273 C CA . ARG A 1 413 ? 10.464 1.204 12.300 1.00 93.19 413 ARG A CA 1
ATOM 3274 C C . ARG A 1 413 ? 10.035 0.258 13.433 1.00 93.19 413 ARG A C 1
ATOM 3276 O O . ARG A 1 413 ? 9.464 0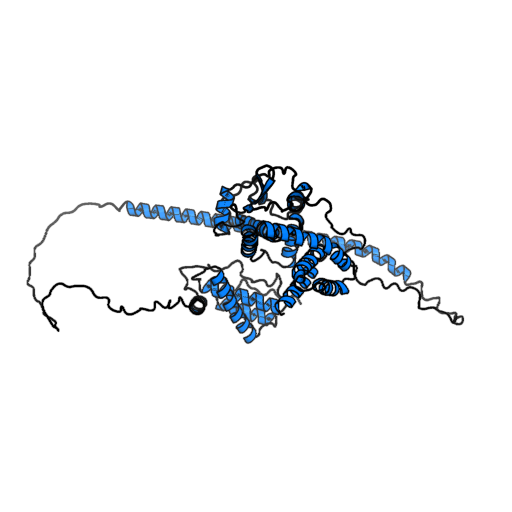.715 14.421 1.00 93.19 413 ARG A O 1
ATOM 3283 N N . GLY A 1 414 ? 10.289 -1.044 13.315 1.00 92.06 414 GLY A N 1
ATOM 3284 C CA . GLY A 1 414 ? 9.966 -2.035 14.343 1.00 92.06 414 GLY A CA 1
ATOM 3285 C C . GLY A 1 414 ? 8.507 -2.495 14.366 1.00 92.06 414 GLY A C 1
ATOM 3286 O O . GLY A 1 414 ? 8.071 -3.030 15.381 1.00 92.06 414 GLY A O 1
ATOM 3287 N N . SER A 1 415 ? 7.737 -2.304 13.287 1.00 90.56 415 SER A N 1
ATOM 3288 C CA . SER A 1 415 ? 6.417 -2.937 13.177 1.00 90.56 415 SER A CA 1
ATOM 3289 C C . SER A 1 415 ? 6.553 -4.468 13.125 1.00 90.56 415 SER A C 1
ATOM 3291 O O . SER A 1 415 ? 7.314 -4.977 12.299 1.00 90.56 415 SER A O 1
ATOM 3293 N N . PRO A 1 416 ? 5.797 -5.223 13.944 1.00 89.06 416 PRO A N 1
ATOM 3294 C CA . PRO A 1 416 ? 5.785 -6.674 13.926 1.00 89.06 416 PRO A CA 1
ATOM 3295 C C . PRO A 1 416 ? 4.787 -7.249 12.906 1.00 89.06 416 PRO A C 1
ATOM 3297 O O . PRO A 1 416 ? 4.577 -8.459 12.881 1.00 89.06 416 PRO A O 1
ATOM 3300 N N . VAL A 1 417 ? 4.105 -6.456 12.074 1.00 89.56 417 VAL A N 1
ATOM 3301 C CA . VAL A 1 417 ? 3.204 -7.037 11.057 1.00 89.56 417 VAL A CA 1
ATOM 3302 C C . VAL A 1 417 ? 4.038 -7.902 10.101 1.00 89.56 417 VAL A C 1
ATOM 3304 O O . VAL A 1 417 ? 4.986 -7.404 9.495 1.00 89.56 417 VAL A O 1
ATOM 3307 N N . ARG A 1 418 ? 3.730 -9.204 9.977 1.00 93.31 418 ARG A N 1
ATOM 3308 C CA . ARG A 1 418 ? 4.500 -10.098 9.095 1.00 93.31 418 ARG A CA 1
ATOM 3309 C C . ARG A 1 418 ? 4.202 -9.767 7.640 1.00 93.31 418 ARG A C 1
ATOM 3311 O O . ARG A 1 418 ? 3.107 -9.308 7.319 1.00 93.31 418 ARG A O 1
ATOM 3318 N N . LEU A 1 419 ? 5.140 -10.065 6.747 1.00 96.75 419 LEU A N 1
ATOM 3319 C CA . LEU A 1 419 ? 4.972 -9.843 5.311 1.00 96.75 419 LEU A CA 1
ATOM 3320 C C . LEU A 1 419 ? 3.726 -10.559 4.756 1.00 96.75 419 LEU A C 1
ATOM 3322 O O . LEU A 1 419 ? 2.991 -9.992 3.951 1.00 96.75 419 LEU A O 1
ATOM 3326 N N . VAL A 1 420 ? 3.455 -11.780 5.226 1.00 96.31 420 VAL A N 1
ATOM 3327 C CA . VAL A 1 420 ? 2.252 -12.548 4.870 1.00 96.31 420 VAL A CA 1
ATOM 3328 C C . VAL A 1 420 ? 0.959 -11.881 5.359 1.00 96.31 420 VAL A C 1
ATOM 3330 O O . VAL A 1 420 ? 0.037 -11.713 4.561 1.00 96.31 420 VAL A O 1
ATOM 3333 N N . ASP A 1 421 ? 0.911 -11.442 6.623 1.00 92.50 421 ASP A N 1
ATOM 3334 C CA . ASP A 1 421 ? -0.246 -10.751 7.213 1.00 92.50 421 ASP A CA 1
ATOM 3335 C C . ASP A 1 421 ? -0.534 -9.450 6.447 1.00 92.50 421 ASP A C 1
ATOM 3337 O O . ASP A 1 421 ? -1.667 -9.179 6.049 1.00 92.50 421 ASP A O 1
ATOM 3341 N N . TYR A 1 422 ? 0.521 -8.670 6.181 1.00 93.56 422 TYR A N 1
ATOM 3342 C CA . TYR A 1 422 ? 0.439 -7.403 5.462 1.00 93.56 422 TYR A CA 1
ATOM 3343 C C . TYR A 1 422 ? -0.103 -7.583 4.045 1.00 93.56 422 TYR A C 1
ATOM 3345 O O . TYR A 1 422 ? -0.988 -6.843 3.625 1.00 93.56 422 TYR A O 1
ATOM 3353 N N . LEU A 1 423 ? 0.418 -8.555 3.287 1.00 95.06 423 LEU A N 1
ATOM 3354 C CA . LEU A 1 423 ? -0.032 -8.793 1.915 1.00 95.06 423 LEU A CA 1
ATOM 3355 C C . LEU A 1 423 ? -1.490 -9.281 1.873 1.00 95.06 423 LEU A C 1
ATOM 3357 O O . LEU A 1 423 ? -2.228 -8.887 0.971 1.00 95.06 423 LEU A O 1
ATOM 3361 N N . TRP A 1 424 ? -1.922 -10.068 2.864 1.00 93.31 424 TRP A N 1
ATOM 3362 C CA . TRP A 1 424 ? -3.310 -10.517 3.017 1.00 93.31 424 TRP A CA 1
ATOM 3363 C C . TRP A 1 424 ? -4.263 -9.347 3.310 1.00 93.31 424 TRP A C 1
ATOM 3365 O O . TRP A 1 424 ? -5.248 -9.153 2.591 1.00 93.31 424 TRP A O 1
ATOM 3375 N N . ASP A 1 425 ? -3.958 -8.515 4.309 1.00 88.50 425 ASP A N 1
ATOM 3376 C CA . ASP A 1 425 ? -4.795 -7.356 4.644 1.00 88.50 425 ASP A CA 1
ATOM 3377 C C . ASP A 1 425 ? -4.733 -6.258 3.566 1.00 88.50 425 ASP A C 1
ATOM 3379 O O . ASP A 1 425 ? -5.752 -5.626 3.279 1.00 88.50 425 ASP A O 1
ATOM 3383 N N . TYR A 1 426 ? -3.604 -6.099 2.864 1.00 89.50 426 TYR A N 1
ATOM 3384 C CA . TYR A 1 426 ? -3.514 -5.236 1.683 1.00 89.50 426 TYR A CA 1
ATOM 3385 C C . TYR A 1 426 ? -4.392 -5.752 0.531 1.00 89.50 426 TYR A C 1
ATOM 3387 O O . TYR A 1 426 ? -5.095 -4.969 -0.104 1.00 89.50 426 TYR A O 1
ATOM 3395 N N . GLN A 1 427 ? -4.425 -7.062 0.267 1.00 90.00 427 GLN A N 1
ATOM 3396 C CA . GLN A 1 427 ? -5.313 -7.628 -0.753 1.00 90.00 427 GLN A CA 1
ATOM 3397 C C . GLN A 1 427 ? -6.793 -7.414 -0.397 1.00 90.00 427 GLN A C 1
ATOM 3399 O O . GLN A 1 427 ? -7.580 -7.029 -1.264 1.00 90.00 427 GLN A O 1
ATOM 3404 N N . ARG A 1 428 ? -7.171 -7.567 0.882 1.00 86.25 428 ARG A N 1
ATOM 3405 C CA . ARG A 1 428 ? -8.514 -7.201 1.374 1.00 86.25 428 ARG A CA 1
ATOM 3406 C C . ARG A 1 428 ? -8.791 -5.704 1.191 1.00 86.25 428 ARG A C 1
ATOM 3408 O O . ARG A 1 428 ? -9.880 -5.348 0.745 1.00 86.25 428 ARG A O 1
ATOM 3415 N N . TRP A 1 429 ? -7.813 -4.832 1.457 1.00 83.56 429 TRP A N 1
ATOM 3416 C CA . TRP A 1 429 ? -7.935 -3.383 1.251 1.00 83.56 429 TRP A CA 1
ATOM 3417 C C . TRP A 1 429 ? -8.249 -3.032 -0.207 1.00 83.56 429 TRP A C 1
ATOM 3419 O O . TRP A 1 429 ? -9.231 -2.330 -0.464 1.00 83.56 429 TRP A O 1
ATOM 3429 N N . VAL A 1 430 ? -7.465 -3.573 -1.149 1.00 84.38 430 VAL A N 1
ATOM 3430 C CA . VAL A 1 430 ? -7.643 -3.398 -2.603 1.00 84.38 430 VAL A CA 1
ATOM 3431 C C . VAL A 1 430 ? -9.050 -3.821 -3.033 1.00 84.38 430 VAL A C 1
ATOM 3433 O O . VAL A 1 430 ? -9.717 -3.082 -3.757 1.00 84.38 430 VAL A O 1
ATOM 3436 N N . VAL A 1 431 ? -9.529 -4.978 -2.560 1.00 79.12 431 VAL A N 1
ATOM 3437 C CA . VAL A 1 431 ? -10.868 -5.501 -2.889 1.00 79.12 431 VAL A CA 1
ATOM 3438 C C . VAL A 1 431 ? -11.987 -4.624 -2.313 1.00 79.12 431 VAL A C 1
ATOM 3440 O O . VAL A 1 431 ? -12.965 -4.361 -3.009 1.00 79.12 431 VAL A O 1
ATOM 3443 N N . CYS A 1 432 ? -11.857 -4.137 -1.075 1.00 73.94 432 CYS A N 1
ATOM 3444 C CA . CYS A 1 432 ? -12.886 -3.306 -0.441 1.00 73.94 432 CYS A CA 1
ATOM 3445 C C . CYS A 1 432 ? -12.936 -1.857 -0.959 1.00 73.94 432 CYS A C 1
ATOM 3447 O O . CYS A 1 432 ? -14.016 -1.266 -0.971 1.00 73.94 432 CYS A O 1
ATOM 3449 N N . HIS A 1 433 ? -11.804 -1.275 -1.373 1.00 73.81 433 HIS A N 1
ATOM 3450 C CA . HIS A 1 433 ? -11.696 0.166 -1.661 1.00 73.81 433 HIS A CA 1
ATOM 3451 C C . HIS A 1 433 ? -11.364 0.504 -3.122 1.00 73.81 433 HIS A C 1
ATOM 3453 O O . HIS A 1 433 ? -11.499 1.660 -3.527 1.00 73.81 433 HIS A O 1
ATOM 3459 N N . GLY A 1 434 ? -10.944 -0.476 -3.928 1.00 76.06 434 GLY A N 1
ATOM 3460 C CA . GLY A 1 434 ? -10.579 -0.282 -5.335 1.00 76.06 434 GLY A CA 1
ATOM 3461 C C . GLY A 1 434 ? -9.264 0.476 -5.562 1.00 76.06 434 GLY A C 1
ATOM 3462 O O . GLY A 1 434 ? -8.958 0.829 -6.701 1.00 76.06 434 GLY A O 1
ATOM 3463 N N . GLU A 1 435 ? -8.492 0.737 -4.505 1.00 73.56 435 GLU A N 1
ATOM 3464 C CA . GLU A 1 435 ? -7.168 1.363 -4.568 1.00 73.56 435 GLU A CA 1
ATOM 3465 C C . GLU A 1 435 ? -6.114 0.310 -4.937 1.00 73.56 435 GLU A C 1
ATOM 3467 O O . GLU A 1 435 ? -5.991 -0.699 -4.251 1.00 73.56 435 GLU A O 1
ATOM 3472 N N . SER A 1 436 ? -5.363 0.517 -6.025 1.00 66.62 436 SER A N 1
ATOM 3473 C CA . SER A 1 436 ? -4.497 -0.516 -6.625 1.00 66.62 436 SER A CA 1
ATOM 3474 C C . SER A 1 436 ? -3.000 -0.400 -6.313 1.00 66.62 436 SER A C 1
ATOM 3476 O O . SER A 1 436 ? -2.253 -1.350 -6.557 1.00 66.62 436 SER A O 1
ATOM 3478 N N . GLU A 1 437 ? -2.542 0.751 -5.814 1.00 72.06 437 GLU A N 1
ATOM 3479 C CA . GLU A 1 437 ? -1.138 0.993 -5.466 1.00 72.06 437 GLU A CA 1
ATOM 3480 C C . GLU A 1 437 ? -1.019 1.824 -4.181 1.00 72.06 437 GLU A C 1
ATOM 3482 O O . GLU A 1 437 ? -1.778 2.779 -3.994 1.00 72.06 437 GLU A O 1
ATOM 3487 N N . PRO A 1 438 ? -0.049 1.521 -3.300 1.00 73.75 438 PRO A N 1
ATOM 3488 C CA . PRO A 1 438 ? 0.213 2.337 -2.126 1.00 73.75 438 PRO A CA 1
ATOM 3489 C C . PRO A 1 438 ? 0.955 3.621 -2.539 1.00 73.75 438 PRO A C 1
ATOM 3491 O O . PRO A 1 438 ? 2.120 3.606 -2.951 1.00 73.75 438 PRO A O 1
ATOM 3494 N N . PHE A 1 439 ? 0.267 4.760 -2.449 1.00 69.62 439 PHE A N 1
ATOM 3495 C CA . PHE A 1 439 ? 0.830 6.064 -2.804 1.00 69.62 439 PHE A CA 1
ATOM 3496 C C . PHE A 1 439 ? 1.992 6.469 -1.877 1.00 69.62 439 PHE A C 1
ATOM 3498 O O . PHE A 1 439 ? 2.054 6.101 -0.708 1.00 69.62 439 PHE A O 1
ATOM 3505 N N . HIS A 1 440 ? 2.920 7.272 -2.406 1.00 83.81 440 HIS A N 1
ATOM 3506 C CA . HIS A 1 440 ? 4.063 7.867 -1.690 1.00 83.81 440 HIS A CA 1
ATOM 3507 C C . HIS A 1 440 ? 5.099 6.921 -1.055 1.00 83.81 440 HIS A C 1
ATOM 3509 O O . HIS A 1 440 ? 6.089 7.434 -0.535 1.00 83.81 440 HIS A O 1
ATOM 3515 N N . VAL A 1 441 ? 4.984 5.592 -1.197 1.00 89.44 441 VAL A N 1
ATOM 3516 C CA . VAL A 1 441 ? 5.944 4.600 -0.654 1.00 89.44 441 VAL A CA 1
ATOM 3517 C C . VAL A 1 441 ? 7.401 4.977 -0.900 1.00 89.44 441 VAL A C 1
ATOM 3519 O O . VAL A 1 441 ? 8.160 5.043 0.054 1.00 89.44 441 VAL A O 1
ATOM 3522 N N . TYR A 1 442 ? 7.784 5.341 -2.130 1.00 88.56 442 TYR A N 1
ATOM 3523 C CA . TYR A 1 442 ? 9.138 5.834 -2.432 1.00 88.56 442 TYR A CA 1
ATOM 3524 C C . TYR A 1 442 ? 9.608 6.967 -1.510 1.00 88.56 442 TYR A C 1
ATOM 3526 O O . TYR A 1 442 ? 10.750 6.965 -1.069 1.00 88.56 442 TYR A O 1
ATOM 3534 N N . GLN A 1 443 ? 8.752 7.953 -1.241 1.00 89.50 443 GLN A N 1
ATOM 3535 C CA . GLN A 1 443 ? 9.124 9.113 -0.431 1.00 89.50 443 GLN A CA 1
ATOM 3536 C C . GLN A 1 443 ? 9.287 8.722 1.044 1.00 89.50 443 GLN A C 1
ATOM 3538 O O . GLN A 1 443 ? 10.211 9.192 1.698 1.00 89.50 443 GLN A O 1
ATOM 3543 N N . HIS A 1 444 ? 8.430 7.829 1.548 1.00 91.06 444 HIS A N 1
ATOM 3544 C CA . HIS A 1 444 ? 8.534 7.316 2.916 1.00 91.06 444 HIS A CA 1
ATOM 3545 C C . HIS A 1 444 ? 9.741 6.380 3.082 1.00 91.06 444 HIS A C 1
ATOM 3547 O O . HIS A 1 444 ? 10.461 6.491 4.065 1.00 91.06 444 HIS A O 1
ATOM 3553 N N . LEU A 1 445 ? 9.996 5.518 2.096 1.00 93.69 445 LEU A N 1
ATOM 3554 C CA . LEU A 1 445 ? 11.102 4.563 2.057 1.00 93.69 445 LEU A CA 1
ATOM 3555 C C . LEU A 1 445 ? 12.469 5.250 2.014 1.00 93.69 445 LEU A C 1
ATOM 3557 O O . LEU A 1 445 ? 13.346 4.893 2.794 1.00 93.69 445 LEU A O 1
ATOM 3561 N N . HIS A 1 446 ? 12.639 6.275 1.173 1.00 92.69 446 HIS A N 1
ATOM 3562 C CA . HIS A 1 446 ? 13.852 7.094 1.215 1.00 92.69 446 HIS A CA 1
ATOM 3563 C C . HIS A 1 446 ? 13.978 7.876 2.530 1.00 92.69 446 HIS A C 1
ATOM 3565 O O . HIS A 1 446 ? 15.085 7.970 3.041 1.00 92.69 446 HIS A O 1
ATOM 3571 N N . GLY A 1 447 ? 12.875 8.384 3.097 1.00 93.44 447 GLY A N 1
ATOM 3572 C CA . GLY A 1 447 ? 12.889 9.063 4.398 1.00 93.44 447 GLY A CA 1
ATOM 3573 C C . GLY A 1 447 ? 13.384 8.159 5.529 1.00 93.44 447 GLY A C 1
ATOM 3574 O O . GLY A 1 447 ? 14.393 8.464 6.147 1.00 93.44 447 GLY A O 1
ATOM 3575 N N . VAL A 1 448 ? 12.748 7.000 5.736 1.00 94.25 448 VAL A N 1
ATOM 3576 C CA . VAL A 1 448 ? 13.152 6.051 6.793 1.00 94.25 448 VAL A CA 1
ATOM 3577 C C . VAL A 1 448 ? 14.566 5.526 6.583 1.00 94.25 448 VAL A C 1
ATOM 3579 O O . VAL A 1 448 ? 15.295 5.329 7.549 1.00 94.25 448 VAL A O 1
ATOM 3582 N N . TRP A 1 449 ? 14.990 5.316 5.337 1.00 95.38 449 TRP A N 1
ATOM 3583 C CA . TRP A 1 449 ? 16.368 4.908 5.091 1.00 95.38 449 TRP A CA 1
ATOM 3584 C C . TRP A 1 449 ? 17.384 6.031 5.340 1.00 95.38 449 TRP A C 1
ATOM 3586 O O . TRP A 1 449 ? 18.512 5.744 5.734 1.00 95.38 449 TRP A O 1
ATOM 3596 N N . GLN A 1 450 ? 17.006 7.295 5.143 1.00 94.81 450 GLN A N 1
ATOM 3597 C CA . GLN A 1 450 ? 17.832 8.436 5.532 1.00 94.81 450 GLN A CA 1
ATOM 3598 C C . GLN A 1 450 ? 17.959 8.495 7.062 1.00 94.81 450 GLN A C 1
ATOM 3600 O O . GLN A 1 450 ? 19.084 8.502 7.554 1.00 94.81 450 GLN A O 1
ATOM 3605 N N . ASP A 1 451 ? 16.840 8.376 7.797 1.00 93.94 451 ASP A N 1
ATOM 3606 C CA . ASP A 1 451 ? 16.817 8.260 9.268 1.00 93.94 451 ASP A CA 1
ATOM 3607 C C . ASP A 1 451 ? 17.798 7.156 9.755 1.00 93.94 451 ASP A C 1
ATOM 3609 O O . ASP A 1 451 ? 18.610 7.374 10.656 1.00 93.94 451 ASP A O 1
ATOM 3613 N N . ILE A 1 452 ? 17.765 5.982 9.104 1.00 95.38 452 ILE A N 1
ATOM 3614 C CA . ILE A 1 452 ? 18.650 4.825 9.351 1.00 95.38 452 ILE A CA 1
ATOM 3615 C C . ILE A 1 452 ? 20.120 5.101 9.011 1.00 95.38 452 ILE A C 1
ATOM 3617 O O . ILE A 1 452 ? 21.006 4.638 9.724 1.00 95.38 452 ILE A O 1
ATOM 3621 N N . THR A 1 453 ? 20.390 5.791 7.902 1.00 94.88 453 THR A N 1
ATOM 3622 C CA . THR A 1 453 ? 21.759 6.020 7.412 1.00 94.88 453 THR A CA 1
ATOM 3623 C C . THR A 1 453 ? 22.475 7.077 8.248 1.00 94.88 453 THR A C 1
ATOM 3625 O O . THR A 1 453 ? 23.671 6.941 8.500 1.00 94.88 453 THR A O 1
ATOM 3628 N N . ASP A 1 454 ? 21.746 8.101 8.696 1.00 96.19 454 ASP A N 1
ATOM 3629 C CA . ASP A 1 454 ? 22.304 9.201 9.479 1.00 96.19 454 ASP A CA 1
ATOM 3630 C C . ASP A 1 454 ? 22.538 8.804 10.947 1.00 96.19 454 ASP A C 1
ATOM 3632 O O . ASP A 1 454 ? 23.568 9.168 11.513 1.00 96.19 454 ASP A O 1
ATOM 3636 N N . ASN A 1 455 ? 21.625 8.036 11.565 1.00 96.88 455 ASN A N 1
ATOM 3637 C CA . ASN A 1 455 ? 21.727 7.622 12.974 1.00 96.88 455 ASN A CA 1
ATOM 3638 C C . ASN A 1 455 ? 21.310 6.144 13.181 1.00 96.88 455 ASN A C 1
ATOM 3640 O O . ASN A 1 455 ? 20.261 5.873 13.774 1.00 96.88 455 ASN A O 1
ATOM 3644 N N . PRO A 1 456 ? 22.114 5.155 12.737 1.00 95.62 456 PRO A N 1
ATOM 3645 C CA . PRO A 1 456 ? 21.723 3.740 12.746 1.00 95.62 456 PRO A CA 1
ATOM 3646 C C . PRO A 1 456 ? 21.442 3.177 14.146 1.00 95.62 456 PRO A C 1
ATOM 3648 O O . PRO A 1 456 ? 20.489 2.418 14.314 1.00 95.62 456 PRO A O 1
ATOM 3651 N N . ASP A 1 457 ? 22.214 3.569 15.166 1.00 96.19 457 ASP A N 1
ATOM 3652 C CA . ASP A 1 457 ? 21.989 3.126 16.550 1.00 96.19 457 ASP A CA 1
ATOM 3653 C C . ASP A 1 457 ? 20.686 3.689 17.143 1.00 96.19 457 ASP A C 1
ATOM 3655 O O . ASP A 1 457 ? 19.985 2.987 17.878 1.00 96.19 457 ASP A O 1
ATOM 3659 N N . GLU A 1 458 ? 20.332 4.932 16.796 1.00 96.12 458 GLU A N 1
ATOM 3660 C CA . GLU A 1 458 ? 19.076 5.567 17.208 1.00 96.12 458 GLU A CA 1
ATOM 3661 C C . GLU A 1 458 ? 17.887 4.950 16.470 1.00 96.12 458 GLU A C 1
ATOM 3663 O O . GLU A 1 458 ? 16.899 4.594 17.108 1.00 96.12 458 GLU A O 1
ATOM 3668 N N . ALA A 1 459 ? 17.996 4.721 15.158 1.00 94.94 459 ALA A N 1
ATOM 3669 C CA . ALA A 1 459 ? 16.971 4.029 14.380 1.00 94.94 459 ALA A CA 1
ATOM 3670 C C . ALA A 1 459 ? 16.726 2.601 14.904 1.00 94.94 459 ALA A C 1
ATOM 3672 O O . ALA A 1 459 ? 15.576 2.198 15.092 1.00 94.94 459 ALA A O 1
ATOM 3673 N N . ALA A 1 460 ? 17.790 1.862 15.238 1.00 95.06 460 ALA A N 1
ATOM 3674 C CA . ALA A 1 460 ? 17.693 0.545 15.861 1.00 95.06 460 ALA A CA 1
ATOM 3675 C C . ALA A 1 460 ? 17.067 0.605 17.269 1.00 95.06 460 ALA A C 1
ATOM 3677 O O . ALA A 1 460 ? 16.286 -0.275 17.637 1.00 95.06 460 ALA A O 1
ATOM 3678 N N . ALA A 1 461 ? 17.385 1.630 18.069 1.00 94.69 461 ALA A N 1
ATOM 3679 C CA . ALA A 1 461 ? 16.785 1.840 19.387 1.00 94.69 461 ALA A CA 1
ATOM 3680 C C . ALA A 1 461 ? 15.301 2.225 19.299 1.00 94.69 461 ALA A C 1
ATOM 3682 O O . ALA A 1 461 ? 14.486 1.664 20.028 1.00 94.69 461 ALA A O 1
ATOM 3683 N N . ALA A 1 462 ? 14.933 3.109 18.372 1.00 92.50 462 ALA A N 1
ATOM 3684 C CA . ALA A 1 462 ? 13.556 3.500 18.102 1.00 92.50 462 ALA A CA 1
ATOM 3685 C C . ALA A 1 462 ? 12.725 2.318 17.580 1.00 92.50 462 ALA A C 1
ATOM 3687 O O . ALA A 1 462 ? 11.593 2.132 18.023 1.00 92.50 462 ALA A O 1
ATOM 3688 N N . ALA A 1 463 ? 13.295 1.476 16.711 1.00 92.88 463 ALA A N 1
ATOM 3689 C CA . ALA A 1 463 ? 12.654 0.248 16.249 1.00 92.88 463 ALA A CA 1
ATOM 3690 C C . ALA A 1 463 ? 12.406 -0.738 17.404 1.00 92.88 463 ALA A C 1
ATOM 3692 O O . ALA A 1 463 ? 11.291 -1.242 17.530 1.00 92.88 463 ALA A O 1
ATOM 3693 N N . ARG A 1 464 ? 13.393 -0.961 18.290 1.00 92.44 464 ARG A N 1
ATOM 3694 C CA . ARG A 1 464 ? 13.212 -1.775 19.511 1.00 92.44 464 ARG A CA 1
ATOM 3695 C C . ARG A 1 464 ? 12.156 -1.189 20.451 1.00 92.44 464 ARG A C 1
ATOM 3697 O O . ARG A 1 464 ? 11.267 -1.911 20.881 1.00 92.44 464 ARG A O 1
ATOM 3704 N N . MET A 1 465 ? 12.189 0.117 20.706 1.00 91.50 465 MET A N 1
ATOM 3705 C CA . MET A 1 465 ? 11.253 0.775 21.620 1.00 91.50 465 MET A CA 1
ATOM 3706 C C . MET A 1 465 ? 9.817 0.817 21.071 1.00 91.50 465 MET A C 1
ATOM 3708 O O . MET A 1 465 ? 8.868 0.627 21.830 1.00 91.50 465 MET A O 1
ATOM 3712 N N . ASN A 1 466 ? 9.615 1.057 19.771 1.00 89.75 466 ASN A N 1
ATOM 3713 C CA . ASN A 1 466 ? 8.282 1.024 19.156 1.00 89.75 466 ASN A CA 1
ATOM 3714 C C . ASN A 1 466 ? 7.651 -0.369 19.315 1.00 89.75 466 ASN A C 1
ATOM 3716 O O . ASN A 1 466 ? 6.526 -0.500 19.788 1.00 89.75 466 ASN A O 1
ATOM 3720 N N . ARG A 1 467 ? 8.439 -1.401 19.013 1.00 86.88 467 ARG A N 1
ATOM 3721 C CA . ARG A 1 467 ? 8.148 -2.823 19.216 1.00 86.88 467 ARG A CA 1
ATOM 3722 C C . ARG A 1 467 ? 7.821 -3.186 20.669 1.00 86.88 467 ARG A C 1
ATOM 3724 O O . ARG A 1 467 ? 6.755 -3.732 20.912 1.00 86.88 467 ARG A O 1
ATOM 3731 N N . GLU A 1 468 ? 8.667 -2.828 21.634 1.00 89.50 468 GLU A N 1
ATOM 3732 C CA . GLU A 1 468 ? 8.418 -3.076 23.066 1.00 89.50 468 GLU A CA 1
ATOM 3733 C C . GLU A 1 468 ? 7.104 -2.421 23.531 1.00 89.50 468 GLU A C 1
ATOM 3735 O O . GLU A 1 468 ? 6.346 -2.989 24.321 1.00 89.50 468 GLU A O 1
ATOM 3740 N N . ASN A 1 469 ? 6.786 -1.240 22.988 1.00 90.06 469 ASN A N 1
ATOM 3741 C CA . ASN A 1 469 ? 5.486 -0.614 23.194 1.00 90.06 469 ASN A CA 1
ATOM 3742 C C . ASN A 1 469 ? 4.347 -1.367 22.479 1.00 90.06 469 ASN A C 1
ATOM 3744 O O . ASN A 1 469 ? 3.260 -1.440 23.042 1.00 90.06 469 ASN A O 1
ATOM 3748 N N . MET A 1 470 ? 4.561 -1.972 21.304 1.00 85.56 470 MET A N 1
ATOM 3749 C CA . MET A 1 470 ? 3.566 -2.845 20.659 1.00 85.56 470 MET A CA 1
ATOM 3750 C C . MET A 1 470 ? 3.238 -4.067 21.519 1.00 85.56 470 MET A C 1
ATOM 3752 O O . MET A 1 470 ? 2.060 -4.329 21.746 1.00 85.56 470 MET A O 1
ATOM 3756 N N . ASP A 1 471 ? 4.244 -4.765 22.046 1.00 86.44 471 ASP A N 1
ATOM 3757 C CA . ASP A 1 471 ? 4.049 -5.954 22.886 1.00 86.44 471 ASP A CA 1
ATOM 3758 C C . ASP A 1 471 ? 3.319 -5.607 24.202 1.00 86.44 471 ASP A C 1
ATOM 3760 O O . ASP A 1 471 ? 2.449 -6.350 24.659 1.00 86.44 471 ASP A O 1
ATOM 3764 N N . LYS A 1 472 ? 3.589 -4.419 24.764 1.00 91.19 472 LYS A N 1
ATOM 3765 C CA . LYS A 1 472 ? 2.861 -3.840 25.908 1.00 91.19 472 LYS A CA 1
ATOM 3766 C C . LYS A 1 472 ? 1.415 -3.444 25.573 1.00 91.19 472 LYS A C 1
ATOM 3768 O O . LYS A 1 472 ? 0.521 -3.639 26.394 1.00 91.19 472 LYS A O 1
ATOM 3773 N N . TRP A 1 473 ? 1.182 -2.830 24.413 1.00 93.38 473 TRP A N 1
ATOM 3774 C CA . TRP A 1 473 ? -0.095 -2.196 24.059 1.00 93.38 473 TRP A CA 1
ATOM 3775 C C . TRP A 1 473 ? -1.084 -3.125 23.352 1.00 93.38 473 TRP A C 1
ATOM 3777 O O . TRP A 1 473 ? -2.292 -2.925 23.471 1.00 93.38 473 TRP A O 1
ATOM 3787 N N . LEU A 1 474 ? -0.612 -4.146 22.638 1.00 92.31 474 LEU A N 1
ATOM 3788 C CA . LEU A 1 474 ? -1.458 -5.092 21.912 1.00 92.31 474 LEU A CA 1
ATOM 3789 C C . LEU A 1 474 ? -2.453 -5.842 22.828 1.00 92.31 474 LEU A C 1
ATOM 3791 O O . LEU A 1 474 ? -3.616 -5.941 22.435 1.00 92.31 474 LEU A O 1
ATOM 3795 N N . PRO A 1 475 ? -2.097 -6.278 24.058 1.00 93.69 475 PRO A N 1
ATOM 3796 C CA . PRO A 1 475 ? -3.066 -6.809 25.020 1.00 93.69 475 PRO A CA 1
ATOM 3797 C C . PRO A 1 475 ? -4.111 -5.780 25.476 1.00 93.69 475 PRO A C 1
ATOM 3799 O O . PRO A 1 475 ? -5.277 -6.135 25.642 1.00 93.69 475 PRO A O 1
ATOM 3802 N N . GLU A 1 476 ? -3.731 -4.505 25.641 1.00 95.88 476 GLU A N 1
ATOM 3803 C CA . GLU A 1 476 ? -4.679 -3.438 25.996 1.00 95.88 476 GLU A CA 1
ATOM 3804 C C . GLU A 1 476 ? -5.706 -3.215 24.875 1.00 95.88 476 GLU A C 1
ATOM 3806 O O . GLU A 1 476 ? -6.905 -3.141 25.136 1.00 95.88 476 GLU A O 1
ATOM 3811 N N . VAL A 1 477 ? -5.248 -3.169 23.619 1.00 96.06 477 VAL A N 1
ATOM 3812 C CA . VAL A 1 477 ? -6.124 -3.048 22.444 1.00 96.06 477 VAL A CA 1
ATOM 3813 C C . VAL A 1 477 ? -7.012 -4.285 22.293 1.00 96.06 477 VAL A C 1
ATOM 3815 O O . VAL A 1 477 ? -8.212 -4.147 22.074 1.00 96.06 477 VAL A O 1
ATOM 3818 N N . HIS A 1 478 ? -6.473 -5.493 22.478 1.00 95.12 478 HIS A N 1
ATOM 3819 C CA . HIS A 1 478 ? -7.247 -6.738 22.425 1.00 95.12 478 HIS A CA 1
ATOM 3820 C C . HIS A 1 478 ? -8.385 -6.754 23.459 1.00 95.12 478 HIS A C 1
ATOM 3822 O O . HIS A 1 478 ? -9.513 -7.108 23.129 1.00 95.12 478 HIS A O 1
ATOM 3828 N N . ALA A 1 479 ? -8.124 -6.290 24.686 1.00 95.69 479 ALA A N 1
ATOM 3829 C CA . ALA A 1 479 ? -9.134 -6.160 25.739 1.00 95.69 479 ALA A CA 1
ATOM 3830 C C . ALA A 1 479 ? -10.204 -5.081 25.456 1.00 95.69 479 ALA A C 1
ATOM 3832 O O . ALA A 1 479 ? -11.282 -5.115 26.053 1.00 95.69 479 ALA A O 1
ATOM 3833 N N . ILE A 1 480 ? -9.930 -4.138 24.545 1.00 97.25 480 ILE A N 1
ATOM 3834 C CA . ILE A 1 480 ? -10.923 -3.191 24.018 1.00 97.25 480 ILE A CA 1
ATOM 3835 C C . ILE A 1 480 ? -11.731 -3.829 22.873 1.00 97.25 480 ILE A C 1
ATOM 3837 O O . ILE A 1 480 ? -12.939 -3.630 22.803 1.00 97.25 480 ILE A O 1
ATOM 3841 N N . LEU A 1 481 ? -11.111 -4.640 22.010 1.00 96.56 481 LEU A N 1
ATOM 3842 C CA . LEU A 1 481 ? -11.792 -5.320 20.896 1.00 96.56 481 LEU A CA 1
ATOM 3843 C C . LEU A 1 481 ? -12.723 -6.468 21.333 1.00 96.56 481 LEU A C 1
ATOM 3845 O O . LEU A 1 481 ? -13.627 -6.836 20.580 1.00 96.56 481 LEU A O 1
ATOM 3849 N N . THR A 1 482 ? -12.555 -6.990 22.551 1.00 95.44 482 THR A N 1
ATOM 3850 C CA . THR A 1 482 ? -13.495 -7.928 23.195 1.00 95.44 482 THR A CA 1
ATOM 3851 C C . THR A 1 482 ? -14.720 -7.246 23.830 1.00 95.44 482 THR A C 1
ATOM 3853 O O . THR A 1 482 ? -15.584 -7.933 24.377 1.00 95.44 482 THR A O 1
ATOM 3856 N N . GLN A 1 483 ? -14.831 -5.912 23.767 1.00 95.50 483 GLN A N 1
ATOM 3857 C CA . GLN A 1 483 ? -16.014 -5.166 24.221 1.00 95.50 483 GLN A CA 1
ATOM 3858 C C . GLN A 1 483 ? -17.114 -5.127 23.138 1.00 95.50 483 GLN A C 1
ATOM 3860 O O . GLN A 1 483 ? -16.822 -5.344 21.959 1.00 95.50 483 GLN A O 1
ATOM 3865 N N . PRO A 1 484 ? -18.380 -4.816 23.493 1.00 92.94 484 PRO A N 1
ATOM 3866 C CA . PRO A 1 484 ? -19.445 -4.625 22.508 1.00 92.94 484 PRO A CA 1
ATOM 3867 C C . PRO A 1 484 ? -19.073 -3.540 21.475 1.00 92.94 484 PRO A C 1
ATOM 3869 O O . PRO A 1 484 ? -18.617 -2.469 21.899 1.00 92.94 484 PRO A O 1
ATOM 3872 N N . PRO A 1 485 ? -19.285 -3.768 20.159 1.00 93.31 485 PRO A N 1
ATOM 3873 C CA . PRO A 1 485 ? -18.788 -2.907 19.079 1.00 93.31 485 PRO A CA 1
ATOM 3874 C C . PRO A 1 485 ? -19.064 -1.409 19.243 1.00 93.31 485 PRO A C 1
ATOM 3876 O O . PRO A 1 485 ? -18.175 -0.598 18.991 1.00 93.31 485 PRO A O 1
ATOM 3879 N N . ASP A 1 486 ? -20.247 -1.042 19.746 1.00 92.25 486 ASP A N 1
ATOM 3880 C CA . ASP A 1 486 ? -20.679 0.352 19.936 1.00 92.25 486 ASP A CA 1
ATOM 3881 C C . ASP A 1 486 ? -19.765 1.167 20.875 1.00 92.25 486 ASP A C 1
ATOM 3883 O O . ASP A 1 486 ? -19.730 2.395 20.806 1.00 92.25 486 ASP A O 1
ATOM 3887 N N . ASN A 1 487 ? -18.996 0.499 21.745 1.00 93.75 487 ASN A N 1
ATOM 3888 C CA . ASN A 1 487 ? -18.057 1.147 22.666 1.00 93.75 487 ASN A CA 1
ATOM 3889 C C . ASN A 1 487 ? -16.628 1.253 22.106 1.00 93.75 487 ASN A C 1
ATOM 3891 O O . ASN A 1 487 ? -15.823 2.027 22.628 1.00 93.75 487 ASN A O 1
ATOM 3895 N N . VAL A 1 488 ? -16.282 0.473 21.076 1.00 95.62 488 VAL A N 1
ATOM 3896 C CA . VAL A 1 488 ? -14.888 0.223 20.671 1.00 95.62 488 VAL A CA 1
ATOM 3897 C C . VAL A 1 488 ? -14.201 1.485 20.149 1.00 95.62 488 VAL A C 1
ATOM 3899 O O . VAL A 1 488 ? -13.102 1.800 20.604 1.00 95.62 488 VAL A O 1
ATOM 3902 N N . GLU A 1 489 ? -14.850 2.263 19.276 1.00 96.56 489 GLU A N 1
ATOM 3903 C CA . GLU A 1 489 ? -14.275 3.513 18.745 1.00 96.56 489 GLU A CA 1
ATOM 3904 C C . GLU A 1 489 ? -13.924 4.516 19.854 1.00 96.56 489 GLU A C 1
ATOM 3906 O O . GLU A 1 489 ? -12.843 5.110 19.840 1.00 96.56 489 GLU A O 1
ATOM 3911 N N . LEU A 1 490 ? -14.823 4.672 20.833 1.00 95.88 490 LEU A N 1
ATOM 3912 C CA . LEU A 1 490 ? -14.673 5.601 21.952 1.00 95.88 490 LEU A CA 1
ATOM 3913 C C . LEU A 1 490 ? -13.613 5.121 22.951 1.00 95.88 490 LEU A C 1
ATOM 3915 O O . LEU A 1 490 ? -12.817 5.923 23.444 1.00 95.88 490 LEU A O 1
ATOM 3919 N N . LEU A 1 491 ? -13.575 3.819 23.244 1.00 97.50 491 LEU A N 1
ATOM 3920 C CA . LEU A 1 491 ? -12.552 3.228 24.105 1.00 97.50 491 LEU A CA 1
ATOM 3921 C C . LEU A 1 491 ? -11.159 3.345 23.476 1.00 97.50 491 LEU A C 1
ATOM 3923 O O . LEU A 1 491 ? -10.229 3.750 24.172 1.00 97.50 491 LEU A O 1
ATOM 3927 N N . LEU A 1 492 ? -11.017 3.086 22.170 1.00 97.44 492 LEU A N 1
ATOM 3928 C CA . LEU A 1 492 ? -9.753 3.276 21.453 1.00 97.44 492 LEU A CA 1
ATOM 3929 C C . LEU A 1 492 ? -9.354 4.757 21.370 1.00 97.44 492 LEU A C 1
ATOM 3931 O O . LEU A 1 492 ? -8.194 5.076 21.614 1.00 97.44 492 LEU A O 1
ATOM 3935 N N . GLU A 1 493 ? -10.281 5.683 21.097 1.00 96.25 493 GLU A N 1
ATOM 3936 C CA . GLU A 1 493 ? -9.983 7.127 21.063 1.00 96.25 493 GLU A CA 1
ATOM 3937 C C . GLU A 1 493 ? -9.512 7.660 22.432 1.00 96.25 493 GLU A C 1
ATOM 3939 O O . GLU A 1 493 ? -8.547 8.428 22.503 1.00 96.25 493 GLU A O 1
ATOM 3944 N N . ASN A 1 494 ? -10.128 7.205 23.527 1.00 96.44 494 ASN A N 1
ATOM 3945 C CA . ASN A 1 494 ? -9.689 7.527 24.888 1.00 96.44 494 ASN A CA 1
ATOM 3946 C C . ASN A 1 494 ? -8.341 6.868 25.233 1.00 96.44 494 ASN A C 1
ATOM 3948 O O . ASN A 1 494 ? -7.468 7.505 25.825 1.00 96.44 494 ASN A O 1
ATOM 3952 N N . TRP A 1 495 ? -8.146 5.605 24.844 1.00 96.75 495 TRP A N 1
ATOM 3953 C CA . TRP A 1 495 ? -6.913 4.855 25.089 1.00 96.75 495 TRP A CA 1
ATOM 3954 C C . TRP A 1 495 ? -5.706 5.433 24.338 1.00 96.75 495 TRP A C 1
ATOM 3956 O O . TRP A 1 495 ? -4.618 5.534 24.911 1.00 96.75 495 TRP A O 1
ATOM 3966 N N . VAL A 1 496 ? -5.894 5.875 23.091 1.00 95.88 496 VAL A N 1
ATOM 3967 C CA . VAL A 1 496 ? -4.871 6.574 22.299 1.00 95.88 496 VAL A CA 1
ATOM 3968 C C . VAL A 1 496 ? -4.359 7.812 23.037 1.00 95.88 496 VAL A C 1
ATOM 3970 O O . VAL A 1 496 ? -3.150 7.990 23.157 1.00 95.88 496 VAL A O 1
ATOM 3973 N N . ARG A 1 497 ? -5.264 8.644 23.569 1.00 93.56 497 ARG A N 1
ATOM 3974 C CA . ARG A 1 497 ? -4.911 9.931 24.198 1.00 93.56 497 ARG A CA 1
ATOM 3975 C C . ARG A 1 497 ? -4.424 9.830 25.646 1.00 93.56 497 ARG A C 1
ATOM 3977 O O . ARG A 1 497 ? -3.940 10.827 26.178 1.00 93.56 497 ARG A O 1
ATOM 3984 N N . ARG A 1 498 ? -4.538 8.660 26.288 1.00 92.81 498 ARG A N 1
ATOM 3985 C CA . ARG A 1 498 ? -4.294 8.459 27.733 1.00 92.81 498 ARG A CA 1
ATOM 3986 C C . ARG A 1 498 ? -2.939 8.977 28.229 1.00 92.81 498 ARG A C 1
ATOM 3988 O O . ARG A 1 498 ? -2.850 9.440 29.360 1.00 92.81 498 ARG A O 1
ATOM 3995 N N . GLU A 1 499 ? -1.898 8.868 27.407 1.00 85.94 499 GLU A N 1
ATOM 3996 C CA . GLU A 1 499 ? -0.505 9.175 27.773 1.00 85.94 499 GLU A CA 1
ATOM 3997 C C . GLU A 1 499 ? 0.088 10.343 26.956 1.00 85.94 499 GLU A C 1
ATOM 3999 O O . GLU A 1 499 ? 1.302 10.500 26.889 1.00 85.94 499 GLU A O 1
ATOM 4004 N N . GLY A 1 500 ? -0.764 11.196 26.373 1.00 88.00 500 GLY A N 1
ATOM 4005 C CA . GLY A 1 500 ? -0.342 12.414 25.674 1.00 88.00 500 GLY A CA 1
ATOM 4006 C C . GLY A 1 500 ? 0.152 12.212 24.235 1.00 88.00 500 GLY A C 1
ATOM 4007 O O . GLY A 1 500 ? 0.215 11.099 23.708 1.00 88.00 500 GLY A O 1
ATOM 4008 N N . ASN A 1 501 ? 0.474 13.336 23.585 1.00 87.12 501 ASN A N 1
ATOM 4009 C CA . ASN A 1 501 ? 0.672 13.419 22.133 1.00 87.12 501 ASN A CA 1
ATOM 4010 C C . ASN A 1 501 ? 1.830 12.556 21.608 1.00 87.12 501 ASN A C 1
ATOM 4012 O O . ASN A 1 501 ? 1.722 12.002 20.514 1.00 87.12 501 ASN A O 1
ATOM 4016 N N . ASP A 1 502 ? 2.894 12.394 22.396 1.00 84.81 502 ASP A N 1
ATOM 4017 C CA . ASP A 1 502 ? 4.118 11.680 22.008 1.00 84.81 502 ASP A CA 1
ATOM 4018 C C . ASP A 1 502 ? 3.854 10.200 21.672 1.00 84.81 502 ASP A C 1
ATOM 4020 O O . ASP A 1 502 ? 4.543 9.601 20.843 1.00 84.81 502 ASP A O 1
ATOM 4024 N N . HIS A 1 503 ? 2.806 9.611 22.261 1.00 87.12 503 HIS A N 1
ATOM 4025 C CA . HIS A 1 503 ? 2.388 8.232 22.004 1.00 87.12 503 HIS A CA 1
ATOM 4026 C C . HIS A 1 503 ? 1.148 8.109 21.104 1.00 87.12 503 HIS A C 1
ATOM 4028 O O . HIS A 1 503 ? 0.919 7.028 20.554 1.00 87.12 503 HIS A O 1
ATOM 4034 N N . THR A 1 504 ? 0.382 9.190 20.890 1.00 91.31 504 THR A N 1
ATOM 4035 C CA . THR A 1 504 ? -0.863 9.209 20.092 1.00 91.31 504 THR A CA 1
ATOM 4036 C C . THR A 1 504 ? -0.700 8.537 18.728 1.00 91.31 504 THR A C 1
ATOM 4038 O O . THR A 1 504 ? -1.511 7.687 18.355 1.00 91.31 504 THR A O 1
ATOM 4041 N N . LYS A 1 505 ? 0.372 8.855 17.991 1.00 89.25 505 LYS A N 1
ATOM 4042 C CA . LYS A 1 505 ? 0.610 8.317 16.641 1.00 89.25 505 LYS A CA 1
ATOM 4043 C C . LYS A 1 505 ? 0.888 6.810 16.647 1.00 89.25 505 LYS A C 1
ATOM 4045 O O . LYS A 1 505 ? 0.293 6.085 15.853 1.00 89.25 505 LYS A O 1
ATOM 4050 N N . GLY A 1 506 ? 1.758 6.340 17.545 1.00 88.88 506 GLY A N 1
ATOM 4051 C CA . GLY A 1 506 ? 2.076 4.914 17.686 1.00 88.88 506 GLY A CA 1
ATOM 4052 C C . GLY A 1 506 ? 0.839 4.113 18.087 1.00 88.88 506 GLY A C 1
ATOM 4053 O O . GLY A 1 506 ? 0.444 3.182 17.390 1.00 88.88 506 GLY A O 1
ATOM 4054 N N . ARG A 1 507 ? 0.142 4.560 19.137 1.00 93.38 507 ARG A N 1
ATOM 4055 C CA . ARG A 1 507 ? -1.118 3.962 19.602 1.00 93.38 507 ARG A CA 1
ATOM 4056 C C . ARG A 1 507 ? -2.178 3.894 18.502 1.00 93.38 507 ARG A C 1
ATOM 4058 O O . ARG A 1 507 ? -2.805 2.855 18.333 1.00 93.38 507 ARG A O 1
ATOM 4065 N N . THR A 1 508 ? -2.342 4.958 17.716 1.00 94.12 508 THR A N 1
ATOM 4066 C CA . THR A 1 508 ? -3.312 5.011 16.607 1.00 94.12 508 THR A CA 1
ATOM 4067 C C . THR A 1 508 ? -2.992 4.001 15.496 1.00 94.12 508 THR A C 1
ATOM 4069 O O . THR A 1 508 ? -3.901 3.350 14.986 1.00 94.12 508 THR A O 1
ATOM 4072 N N . ILE A 1 509 ? -1.711 3.804 15.159 1.00 89.56 509 ILE A N 1
ATOM 4073 C CA . ILE A 1 509 ? -1.268 2.764 14.208 1.00 89.56 509 ILE A CA 1
ATOM 4074 C C . ILE A 1 509 ? -1.559 1.356 14.754 1.00 89.56 509 ILE A C 1
ATOM 4076 O O . ILE A 1 509 ? -2.055 0.498 14.032 1.00 89.56 509 ILE A O 1
ATOM 4080 N N . ILE A 1 510 ? -1.316 1.126 16.041 1.00 91.25 510 ILE A N 1
ATOM 4081 C CA . ILE A 1 510 ? -1.414 -0.206 16.658 1.00 91.25 510 ILE A CA 1
ATOM 4082 C C . ILE A 1 510 ? -2.872 -0.612 16.891 1.00 91.25 510 ILE A C 1
ATOM 4084 O O . ILE A 1 510 ? -3.246 -1.758 16.643 1.00 91.25 510 ILE A O 1
ATOM 4088 N N . ALA A 1 511 ? -3.717 0.346 17.279 1.00 94.88 511 ALA A N 1
ATOM 4089 C CA . ALA A 1 511 ? -5.165 0.183 17.313 1.00 94.88 511 ALA A CA 1
ATOM 4090 C C . ALA A 1 511 ? -5.732 -0.144 15.920 1.00 94.88 511 ALA A C 1
ATOM 4092 O O . ALA A 1 511 ? -6.539 -1.066 15.803 1.00 94.88 511 ALA A O 1
ATOM 4093 N N . ARG A 1 512 ? -5.263 0.537 14.859 1.00 93.38 512 ARG A N 1
ATOM 4094 C CA . ARG A 1 512 ? -5.598 0.190 13.466 1.00 93.38 512 ARG A CA 1
ATOM 4095 C C . ARG A 1 512 ? -5.183 -1.245 13.143 1.00 93.38 512 ARG A C 1
ATOM 4097 O O . ARG A 1 512 ? -6.025 -2.006 12.688 1.00 93.38 512 ARG A O 1
ATOM 4104 N N . ASP A 1 513 ? -3.929 -1.623 13.377 1.00 88.19 513 ASP A N 1
ATOM 4105 C CA . ASP A 1 513 ? -3.384 -2.906 12.904 1.00 88.19 513 ASP A CA 1
ATOM 4106 C C . ASP A 1 513 ? -3.954 -4.122 13.643 1.00 88.19 513 ASP A C 1
ATOM 4108 O O . ASP A 1 513 ? -4.231 -5.151 13.025 1.00 88.19 513 ASP A O 1
ATOM 4112 N N . ALA A 1 514 ? -4.200 -4.009 14.950 1.00 90.94 514 ALA A N 1
ATOM 4113 C CA . ALA A 1 514 ? -4.872 -5.060 15.707 1.00 90.94 514 ALA A CA 1
ATOM 4114 C C . ALA A 1 514 ? -6.347 -5.208 15.292 1.00 90.94 514 ALA A C 1
ATOM 4116 O O . ALA A 1 514 ? -6.829 -6.326 15.107 1.00 90.94 514 ALA A O 1
ATOM 4117 N N . TRP A 1 515 ? -7.057 -4.089 15.102 1.00 94.12 515 TRP A N 1
ATOM 4118 C CA . TRP A 1 515 ? -8.476 -4.101 14.737 1.00 94.12 515 TRP A CA 1
ATOM 4119 C C . TRP A 1 515 ? -8.702 -4.478 13.264 1.00 94.12 515 TRP A C 1
ATOM 4121 O O . TRP A 1 515 ? -9.698 -5.125 12.943 1.00 94.12 515 TRP A O 1
ATOM 4131 N N . ALA A 1 516 ? -7.769 -4.152 12.365 1.00 89.38 516 ALA A N 1
ATOM 4132 C CA . ALA A 1 516 ? -7.885 -4.417 10.931 1.00 89.38 516 ALA A CA 1
ATOM 4133 C C . ALA A 1 516 ? -8.012 -5.911 10.600 1.00 89.38 516 ALA A C 1
ATOM 4135 O O . ALA A 1 516 ? -8.800 -6.284 9.726 1.00 89.38 516 ALA A O 1
ATOM 4136 N N . ARG A 1 517 ? -7.309 -6.761 11.359 1.00 87.38 517 ARG A N 1
ATOM 4137 C CA . ARG A 1 517 ? -7.362 -8.225 11.237 1.00 87.38 517 ARG A CA 1
ATOM 4138 C C . ARG A 1 517 ? -8.807 -8.731 11.279 1.00 87.38 517 ARG A C 1
ATOM 4140 O O . ARG A 1 517 ? -9.234 -9.443 10.366 1.00 87.38 517 ARG A O 1
ATOM 4147 N N . VAL A 1 518 ? -9.577 -8.279 12.273 1.00 91.38 518 VAL A N 1
ATOM 4148 C CA . VAL A 1 518 ? -10.970 -8.699 12.508 1.00 91.38 518 VAL A CA 1
ATOM 4149 C C . VAL A 1 518 ? -12.016 -7.828 11.799 1.00 91.38 518 VAL A C 1
ATOM 4151 O O . VAL A 1 518 ? -13.011 -8.359 11.314 1.00 91.38 518 VAL A O 1
ATOM 4154 N N . ALA A 1 519 ? -11.796 -6.515 11.658 1.00 91.44 519 ALA A N 1
ATOM 4155 C CA . ALA A 1 519 ? -12.770 -5.577 11.085 1.00 91.44 519 ALA A CA 1
ATOM 4156 C C . ALA A 1 519 ? -12.123 -4.413 10.300 1.00 91.44 519 ALA A C 1
ATOM 4158 O O . ALA A 1 519 ? -12.375 -3.238 10.576 1.00 91.44 519 ALA A O 1
ATOM 4159 N N . LEU A 1 520 ? -11.325 -4.752 9.279 1.00 87.12 520 LEU A N 1
ATOM 4160 C CA . LEU A 1 520 ? -10.611 -3.854 8.350 1.00 87.12 520 LEU A CA 1
ATOM 4161 C C . LEU A 1 520 ? -11.278 -2.488 8.094 1.00 87.12 520 LEU A C 1
ATOM 4163 O O . LEU A 1 520 ? -10.673 -1.445 8.339 1.00 87.12 520 LEU A O 1
ATOM 4167 N N . ASN A 1 521 ? -12.528 -2.485 7.624 1.00 87.69 521 ASN A N 1
ATOM 4168 C CA . ASN A 1 521 ? -13.220 -1.257 7.220 1.00 87.69 521 ASN A CA 1
ATOM 4169 C C . ASN A 1 521 ? -13.498 -0.314 8.406 1.00 87.69 521 ASN A C 1
ATOM 4171 O O . ASN A 1 521 ? -13.405 0.903 8.248 1.00 87.69 521 ASN A O 1
ATOM 4175 N N . ALA A 1 522 ? -13.803 -0.857 9.590 1.00 92.62 522 ALA A N 1
ATOM 4176 C CA . ALA A 1 522 ? -14.021 -0.065 10.800 1.00 92.62 522 ALA A CA 1
ATOM 4177 C C . ALA A 1 522 ? -12.690 0.506 11.315 1.00 92.62 522 ALA A C 1
ATOM 4179 O O . ALA A 1 522 ? -12.566 1.717 11.493 1.00 92.62 522 ALA A O 1
ATOM 4180 N N . ALA A 1 523 ? -11.664 -0.346 11.416 1.00 93.25 523 ALA A N 1
ATOM 4181 C CA . ALA A 1 523 ? -10.322 0.028 11.857 1.00 93.25 523 ALA A CA 1
ATOM 4182 C C . ALA A 1 523 ? -9.725 1.191 11.047 1.00 93.25 523 ALA A C 1
ATOM 4184 O O . ALA A 1 523 ? -9.207 2.153 11.617 1.00 93.25 523 ALA A O 1
ATOM 4185 N N . TYR A 1 524 ? -9.837 1.145 9.716 1.00 89.31 524 TYR A N 1
ATOM 4186 C CA . TYR A 1 524 ? -9.343 2.213 8.845 1.00 89.31 524 TYR A CA 1
ATOM 4187 C C . TYR A 1 524 ? -10.240 3.461 8.858 1.00 89.31 524 TYR A C 1
ATOM 4189 O O . TYR A 1 524 ? -9.717 4.575 8.859 1.00 89.31 524 TYR A O 1
ATOM 4197 N N . SER A 1 525 ? -11.570 3.314 8.925 1.00 91.00 525 SER A N 1
ATOM 4198 C CA . SER A 1 525 ? -12.498 4.452 9.069 1.00 91.00 525 SER A CA 1
ATOM 4199 C C . SER A 1 525 ? -12.209 5.256 10.345 1.00 91.00 525 SER A C 1
ATOM 4201 O O . SER A 1 525 ? -12.087 6.486 10.309 1.00 91.00 525 SER A O 1
ATOM 4203 N N . TRP A 1 526 ? -11.997 4.558 11.462 1.00 95.50 526 TRP A N 1
ATOM 4204 C CA . TRP A 1 526 ? -11.583 5.148 12.731 1.00 95.50 526 TRP A CA 1
ATOM 4205 C C . TRP A 1 526 ? -10.176 5.764 12.646 1.00 95.50 526 TRP A C 1
ATOM 4207 O O . TRP A 1 526 ? -9.988 6.915 13.041 1.00 95.50 526 TRP A O 1
ATOM 4217 N N . PHE A 1 527 ? -9.204 5.068 12.043 1.00 94.00 527 PHE A N 1
ATOM 4218 C CA . PHE A 1 527 ? -7.831 5.563 11.873 1.00 94.00 527 PHE A CA 1
ATOM 4219 C C . PHE A 1 527 ? -7.773 6.884 11.092 1.00 94.00 527 PHE A C 1
ATOM 4221 O O . PHE A 1 527 ? -7.164 7.849 11.556 1.00 94.00 527 PHE A O 1
ATOM 4228 N N . TYR A 1 528 ? -8.444 6.977 9.937 1.00 90.88 528 TYR A N 1
ATOM 4229 C CA . TYR A 1 528 ? -8.516 8.231 9.179 1.00 90.88 528 TYR A CA 1
ATOM 4230 C C . TYR A 1 528 ? -9.242 9.334 9.955 1.00 90.88 528 TYR A C 1
ATOM 4232 O O . TYR A 1 528 ? -8.847 10.498 9.863 1.00 90.88 528 TYR A O 1
ATOM 4240 N N . THR A 1 529 ? -10.257 8.986 10.751 1.00 93.69 529 THR A N 1
ATOM 4241 C CA . THR A 1 529 ? -10.942 9.937 11.638 1.00 93.69 529 THR A CA 1
ATOM 4242 C C . THR A 1 529 ? -9.996 10.493 12.708 1.00 93.69 529 THR A C 1
ATOM 4244 O O . THR A 1 529 ? -9.966 11.706 12.914 1.00 93.69 529 THR A O 1
ATOM 4247 N N . MET A 1 530 ? -9.174 9.649 13.337 1.00 94.38 530 MET A N 1
ATOM 4248 C CA . MET A 1 530 ? -8.175 10.060 14.332 1.00 94.38 530 MET A CA 1
ATOM 4249 C C . MET A 1 530 ? -7.068 10.921 13.717 1.00 94.38 530 MET A C 1
ATOM 4251 O O . MET A 1 530 ? -6.893 12.067 14.126 1.00 94.38 530 MET A O 1
ATOM 4255 N N . MET A 1 531 ? -6.413 10.446 12.652 1.00 89.75 531 MET A N 1
ATOM 4256 C CA . MET A 1 531 ? -5.367 11.207 11.952 1.00 89.75 531 MET A CA 1
ATOM 4257 C C . MET A 1 531 ? -5.875 12.563 11.418 1.00 89.75 531 MET A C 1
ATOM 4259 O O . MET A 1 531 ? -5.116 13.532 11.350 1.00 89.75 531 MET A O 1
ATOM 4263 N N . SER A 1 532 ? -7.165 12.665 11.070 1.00 89.69 532 SER A N 1
ATOM 4264 C CA . SER A 1 532 ? -7.794 13.935 10.675 1.00 89.69 532 SER A CA 1
ATOM 4265 C C . SER A 1 532 ? -8.046 14.878 11.856 1.00 89.69 532 SER A C 1
ATOM 4267 O O . SER A 1 532 ? -7.944 16.088 11.676 1.00 89.69 532 SER A O 1
ATOM 4269 N N . LYS A 1 533 ? -8.359 14.370 13.057 1.00 87.69 533 LYS A N 1
ATOM 4270 C CA . LYS A 1 533 ? -8.489 15.191 14.278 1.00 87.69 533 LYS A CA 1
ATOM 4271 C C . LYS A 1 533 ? -7.137 15.792 14.667 1.00 87.69 533 LYS A C 1
ATOM 4273 O O . LYS A 1 533 ? -7.048 16.999 14.869 1.00 87.69 533 LYS A O 1
ATOM 4278 N N . ASP A 1 534 ? -6.090 14.972 14.675 1.00 77.81 534 ASP A N 1
ATOM 4279 C CA . ASP A 1 534 ? -4.737 15.384 15.073 1.00 77.81 534 ASP A CA 1
ATOM 4280 C C . ASP A 1 534 ? -4.099 16.389 14.094 1.00 77.81 534 ASP A C 1
ATOM 4282 O O . ASP A 1 534 ? -3.200 17.130 14.468 1.00 77.81 534 ASP A O 1
ATOM 4286 N N . SER A 1 535 ? -4.595 16.469 12.853 1.00 74.38 535 SER A N 1
ATOM 4287 C CA . SER A 1 535 ? -4.145 17.441 11.841 1.00 74.38 535 SER A CA 1
ATOM 4288 C C . SER A 1 535 ? -4.757 18.850 11.988 1.00 74.38 535 SER A C 1
ATOM 4290 O O . SER A 1 535 ? -4.509 19.703 11.136 1.00 74.38 535 SER A O 1
ATOM 4292 N N . ASN A 1 536 ? -5.604 19.088 12.999 1.00 66.44 536 ASN A N 1
ATOM 4293 C CA . ASN A 1 536 ? -6.318 20.357 13.218 1.00 66.44 536 ASN A CA 1
ATOM 4294 C C . ASN A 1 536 ? -6.015 21.024 14.579 1.00 66.44 536 ASN A C 1
ATOM 4296 O O . ASN A 1 536 ? -6.642 22.037 14.893 1.00 66.44 536 ASN A O 1
ATOM 4300 N N . ASN A 1 537 ? -5.087 20.466 15.368 1.00 53.56 537 ASN A N 1
ATOM 4301 C CA . ASN A 1 537 ? -4.635 20.985 16.667 1.00 53.56 537 ASN A CA 1
ATOM 4302 C C . ASN A 1 537 ? -3.165 21.425 16.603 1.00 53.56 537 ASN A C 1
ATOM 4304 O O . ASN A 1 537 ? -2.824 22.357 17.362 1.00 53.56 537 ASN A O 1
#

pLDDT: mean 81.39, std 20.21, range [30.17, 98.44]

Radius of gyration: 37.6 Å; chains: 1; bounding box: 116×92×131 Å